Protein AF-0000000084538427 (afdb_homodimer)

Solvent-accessible surface area (backbone atoms only — not comparable to full-atom values): 21578 Å² total; per-residue (Å²): 109,66,66,53,39,52,55,37,37,52,53,43,48,63,21,41,46,60,32,49,52,53,51,49,50,44,35,60,72,68,62,59,62,54,69,67,56,51,49,53,37,52,52,20,49,52,37,24,48,53,10,42,23,37,19,50,41,14,35,61,69,24,36,29,55,48,17,23,51,51,18,44,47,43,72,74,45,88,47,63,65,55,44,38,50,50,44,23,51,53,42,19,33,35,42,60,29,26,62,51,41,55,51,49,50,52,49,48,33,69,72,52,69,54,75,60,58,64,66,57,51,51,50,36,35,16,49,17,24,7,53,35,39,29,54,49,51,50,26,57,75,70,63,52,68,64,64,57,55,51,48,52,53,50,49,48,49,55,59,46,55,78,66,28,50,68,70,36,46,21,49,13,35,29,48,12,24,24,52,29,24,79,63,33,43,37,30,49,44,17,25,28,33,16,39,21,68,67,36,86,94,45,48,61,69,63,16,49,31,48,56,30,45,28,25,47,15,17,24,51,37,36,35,51,47,31,43,69,72,96,108,67,64,53,39,52,54,38,37,52,52,44,49,62,21,43,45,61,34,50,50,53,50,49,49,45,35,61,72,68,62,59,61,56,68,68,57,50,50,52,36,50,53,21,47,51,38,23,47,53,10,42,22,36,20,48,40,14,35,62,68,23,37,28,56,47,16,23,52,49,19,42,48,44,74,75,45,86,46,65,65,56,43,37,51,50,44,22,51,52,42,19,33,34,41,59,28,26,62,50,41,57,51,49,50,52,50,49,33,67,72,52,71,53,74,61,59,65,66,58,52,50,51,35,35,16,49,16,24,9,53,34,42,28,54,47,52,50,28,57,75,72,64,53,67,64,65,56,54,52,47,52,51,50,48,51,49,55,60,46,53,78,65,27,50,67,70,35,46,21,50,11,36,28,48,14,26,25,52,28,24,78,62,32,43,38,29,50,42,17,25,29,32,17,39,21,68,68,36,85,93,45,48,61,69,64,16,49,30,47,58,30,43,28,25,47,14,16,22,52,38,36,36,51,48,31,44,69,71,97

pLDDT: mean 84.99, std 6.03, range [69.5, 95.38]

Sequence (460 aa):
MMRDVKETFQEVVQAIFPLTLVVVLLLLVFVGIGLDDLISFLIATVLTVIGMTFFLTGVKLSMLPIGEAIGADLPKHSSLAFIAVMVFLLSSFVAVAEPNVSVLISMINSALQGSIDNNLLIISISFGVGFLMVISVLRIIFGFPIKYLFAGSYSIILMLSFFVPADYLAIAFDSGSVTTGAMIVPVIIGLGVGIASVLQDRSELDGFGLIGLATIGPILSLMLLGVLSSMMRDVKETFQEVVQAIFPLTLVVVLLLLVFVGIGLDDLISFLIATVLTVIGMTFFLTGVKLSMLPIGEAIGADLPKHSSLAFIAVMVFLLSSFVAVAEPNVSVLISMINSALQGSIDNNLLIISISFGVGFLMVISVLRIIFGFPIKYLFAGSYSIILMLSFFVPADYLAIAFDSGSVTTGAMIVPVIIGLGVGIASVLQDRSELDGFGLIGLATIGPILSLMLLGVLSS

Foldseek 3Di:
DVVLLVVLLVVLCVVCVVVLVVVLCCCVPPVPDDPVVNVVVVVVSVVVSNVRSVVLSVCVVPQQQVLLVCLQCLVVDDDLVSSLVVLLVVQLVLLLVQVLLVVLLVVCCVVVVNPDPSVLLSNLLSNLLSNLLSVLLVCLVVVPDVVVVVVVLVVVLVVLVVQFDPVLQVSLLSSLVSSCDSRNVSNQLSNLQNNQVNDPPHDSCSSPCSSVRSSSRSSVSSSVVRNVVD/DVVLLVVLLVVLCVVCVVVLVVVLCCCVPPVPDDPVVNVVVVVVSVVVSNVRSVVLSVCVVPQQQVLLVCLQCLVVDDDLVSSLVVLLVVQLVLLLVQVLLVVLLVVCCVVVVNPDPSVLLSNLLSNLLSVLLSVLLVCLVVVPDVVVVVVVLVVVLVVLVVQFDPVLQVSLLSSLVSSCDSRNVSNQLSNLQNNQVNDPPHDSCSSPCSSVRSSSRSSVSSSVVRNVVD

Secondary structure (DSSP, 8-state):
-HHHHHHHHHHHHHHHHHHHHHHHHHIIIII---HHHHHHHHHHHHHHHHHHHHHHHHHHHHHHHHHHHHHHHGGGSS-HHHHHHHHHHHHHHHHHH-HHHHHHHHHHHHHHTT-S-HHHHHHHHHHHHHHHHHHHHHHHHHT--HHHHHHHHHHHHHHHHTTS-HHHHHHHHHHHHHTSSTTHHHHHHHHHHHHHHH-TT--GGGGTTHHHHHHHHHHHHHHHHHHHH-/-HHHHHHHHHHHHHHHHHHHHHHHHHIIIII---HHHHHHHHHHHHHHHHHHHHHHHHHHHHHHHHHHHHHHHGGGSS-HHHHHHHHHHHHHHHHHH-HHHHHHHHHHHHHHTT-S-HHHHHHHHHHHHHHHHHHHHHHHHHT--HHHHHHHHHHHHHHHHTTS-HHHHHHHHHHHHHTSSTTHHHHHHHHHHHHHHH-TT--GGGGTTHHHHHHHHHHHHHHHHHHHH-

Structure (mmCIF, N/CA/C/O backbone):
data_AF-0000000084538427-model_v1
#
loop_
_entity.id
_entity.type
_entity.pdbx_description
1 polymer 'Membrane spanning protein'
#
loop_
_atom_site.group_PDB
_atom_site.id
_atom_site.type_symbol
_atom_site.label_atom_id
_atom_site.label_alt_id
_atom_site.label_comp_id
_atom_site.label_asym_id
_atom_site.label_entity_id
_atom_site.label_seq_id
_atom_site.pdbx_PDB_ins_code
_atom_site.Cartn_x
_atom_site.Cartn_y
_atom_site.Cartn_z
_atom_site.occupancy
_atom_site.B_iso_or_equiv
_atom_site.auth_seq_id
_atom_site.auth_comp_id
_atom_site.auth_asym_id
_atom_site.auth_atom_id
_atom_site.pdbx_PDB_model_num
ATOM 1 N N . MET A 1 1 ? 23.594 -8.844 -12.617 1 70.81 1 MET A N 1
ATOM 2 C CA . MET A 1 1 ? 23.453 -8.016 -11.422 1 70.81 1 MET A CA 1
ATOM 3 C C . MET A 1 1 ? 23.609 -6.539 -11.766 1 70.81 1 MET A C 1
ATOM 5 O O . MET A 1 1 ? 22.703 -5.738 -11.539 1 70.81 1 MET A O 1
ATOM 9 N N . MET A 1 2 ? 24.641 -6.238 -12.539 1 73.44 2 MET A N 1
ATOM 10 C CA . MET A 1 2 ? 24.906 -4.836 -12.859 1 73.44 2 MET A CA 1
ATOM 11 C C . MET A 1 2 ? 23.859 -4.301 -13.836 1 73.44 2 MET A C 1
ATOM 13 O O . MET A 1 2 ? 23.438 -3.148 -13.734 1 73.44 2 MET A O 1
ATOM 17 N N . ARG A 1 3 ? 23.484 -5.066 -14.711 1 76.75 3 ARG A N 1
ATOM 18 C CA . ARG A 1 3 ? 22.453 -4.641 -15.664 1 76.75 3 ARG A CA 1
ATOM 19 C C . ARG A 1 3 ? 21.125 -4.387 -14.969 1 76.75 3 ARG A C 1
ATOM 21 O O . ARG A 1 3 ? 20.438 -3.42 -15.281 1 76.75 3 ARG A O 1
ATOM 28 N N . ASP A 1 4 ? 20.859 -5.254 -14.008 1 81.69 4 ASP A N 1
ATOM 29 C CA . ASP A 1 4 ? 19.625 -5.109 -13.25 1 81.69 4 ASP A CA 1
ATOM 30 C C . ASP A 1 4 ? 19.625 -3.822 -12.422 1 81.69 4 ASP A C 1
ATOM 32 O O . ASP A 1 4 ? 18.609 -3.125 -12.344 1 81.69 4 ASP A O 1
ATOM 36 N N . VAL A 1 5 ? 20.781 -3.547 -11.961 1 85.31 5 VAL A N 1
ATOM 37 C CA . VAL A 1 5 ? 20.922 -2.35 -11.141 1 85.31 5 VAL A CA 1
ATOM 38 C C . VAL A 1 5 ? 20.766 -1.105 -12.008 1 85.31 5 VAL A C 1
ATOM 40 O O . VAL A 1 5 ? 20.078 -0.152 -11.625 1 85.31 5 VAL A O 1
ATOM 43 N N . LYS A 1 6 ? 21.391 -1.147 -13.211 1 88.56 6 LYS A N 1
ATOM 44 C CA . LYS A 1 6 ? 21.312 -0.003 -14.109 1 88.56 6 LYS A CA 1
ATOM 45 C C . LYS A 1 6 ? 19.891 0.229 -14.594 1 88.56 6 LYS A C 1
ATOM 47 O O . LYS A 1 6 ? 19.438 1.371 -14.672 1 88.56 6 LYS A O 1
ATOM 52 N N . GLU A 1 7 ? 19.266 -0.79 -14.953 1 84.5 7 GLU A N 1
ATOM 53 C CA . GLU A 1 7 ? 17.875 -0.695 -15.406 1 84.5 7 GLU A CA 1
ATOM 54 C C . GLU A 1 7 ? 16.969 -0.17 -14.305 1 84.5 7 GLU A C 1
ATOM 56 O O . GLU A 1 7 ? 16.109 0.68 -14.547 1 84.5 7 GLU A O 1
ATOM 61 N N . THR A 1 8 ? 17.188 -0.66 -13.094 1 82.69 8 THR A N 1
ATOM 62 C CA . THR A 1 8 ? 16.391 -0.22 -11.953 1 82.69 8 THR A CA 1
ATOM 63 C C . THR A 1 8 ? 16.688 1.238 -11.617 1 82.69 8 THR A C 1
ATOM 65 O O . THR A 1 8 ? 15.781 1.994 -11.258 1 82.69 8 THR A O 1
ATOM 68 N N . PHE A 1 9 ? 17.906 1.557 -11.789 1 88 9 PHE A N 1
ATOM 69 C CA . PHE A 1 9 ? 18.312 2.936 -11.523 1 88 9 PHE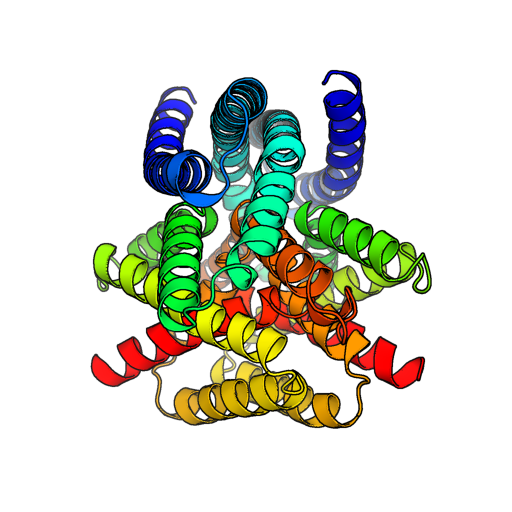 A CA 1
ATOM 70 C C . PHE A 1 9 ? 17.594 3.895 -12.469 1 88 9 PHE A C 1
ATOM 72 O O . PHE A 1 9 ? 17.062 4.922 -12.039 1 88 9 PHE A O 1
ATOM 79 N N . GLN A 1 10 ? 17.562 3.58 -13.68 1 87.12 10 GLN A N 1
ATOM 80 C CA . GLN A 1 10 ? 16.906 4.418 -14.68 1 87.12 10 GLN A CA 1
ATOM 81 C C . GLN A 1 10 ? 15.414 4.527 -14.398 1 87.12 10 GLN A C 1
ATOM 83 O O . GLN A 1 10 ? 14.828 5.605 -14.531 1 87.12 10 GLN A O 1
ATOM 88 N N . GLU A 1 11 ? 14.844 3.453 -14.047 1 77.5 11 GLU A N 1
ATOM 89 C CA . GLU A 1 11 ? 13.43 3.439 -13.711 1 77.5 11 GLU A CA 1
ATOM 90 C C . GLU A 1 11 ? 13.133 4.344 -12.516 1 77.5 11 GLU A C 1
ATOM 92 O O . GLU A 1 11 ? 12.156 5.094 -12.516 1 77.5 11 GLU A O 1
ATOM 97 N N . VAL A 1 12 ? 14 4.262 -11.539 1 81.12 12 VAL A N 1
ATOM 98 C CA . VAL A 1 12 ? 13.812 5.02 -10.312 1 81.12 12 VAL A CA 1
ATOM 99 C C . VAL A 1 12 ? 14.008 6.508 -10.578 1 81.12 12 VAL A C 1
ATOM 101 O O . VAL A 1 12 ? 13.219 7.336 -10.133 1 81.12 12 VAL A O 1
ATOM 104 N N . VAL A 1 13 ? 15 6.801 -11.336 1 86.56 13 VAL A N 1
ATOM 105 C CA . VAL A 1 13 ? 15.297 8.203 -11.641 1 86.56 13 VAL A CA 1
ATOM 106 C C . VAL A 1 13 ? 14.148 8.805 -12.445 1 86.56 13 VAL A C 1
ATOM 108 O O . VAL A 1 13 ? 13.711 9.93 -12.172 1 86.56 13 VAL A O 1
ATOM 111 N N . GLN A 1 14 ? 13.656 8.117 -13.352 1 82.88 14 GLN A N 1
ATOM 112 C CA . GLN A 1 14 ? 12.57 8.602 -14.195 1 82.88 14 GLN A CA 1
ATOM 113 C C . GLN A 1 14 ? 11.289 8.797 -13.383 1 82.88 14 GLN A C 1
ATOM 115 O O . GLN A 1 14 ? 10.508 9.711 -13.664 1 82.88 14 GLN A O 1
ATOM 120 N N . ALA A 1 15 ? 11.172 7.957 -12.445 1 74.56 15 ALA A N 1
ATOM 121 C CA . ALA A 1 15 ? 9.969 8.023 -11.625 1 74.56 15 ALA A CA 1
ATOM 122 C C . ALA A 1 15 ? 10.047 9.172 -10.625 1 74.56 15 ALA A C 1
ATOM 124 O O . ALA A 1 15 ? 9.047 9.844 -10.359 1 74.56 15 ALA A O 1
ATOM 125 N N . ILE A 1 16 ? 11.188 9.438 -10.133 1 81.94 16 ILE A N 1
ATOM 126 C CA . ILE A 1 16 ? 11.359 10.383 -9.031 1 81.94 16 ILE A CA 1
ATOM 127 C C . ILE A 1 16 ? 11.586 11.789 -9.594 1 81.94 16 ILE A C 1
ATOM 129 O O . ILE A 1 16 ? 11.258 12.781 -8.938 1 81.94 16 ILE A O 1
ATOM 133 N N . PHE A 1 17 ? 12.023 11.812 -10.805 1 87.5 17 PHE A N 1
ATOM 134 C CA . PHE A 1 17 ? 12.406 13.094 -11.391 1 87.5 17 PHE A CA 1
ATOM 135 C C . PHE A 1 17 ? 11.219 14.039 -11.453 1 87.5 17 PHE A C 1
ATOM 137 O O . PHE A 1 17 ? 11.289 15.172 -10.969 1 87.5 17 PHE A O 1
ATOM 144 N N . PRO A 1 18 ? 10.125 13.672 -12 1 84 18 PRO A N 1
ATOM 145 C CA . PRO A 1 18 ? 8.977 14.578 -12.055 1 84 18 PRO A CA 1
ATOM 146 C C . PRO A 1 18 ? 8.5 15.023 -10.672 1 84 18 PRO A C 1
ATOM 148 O O . PRO A 1 18 ? 8.109 16.188 -10.5 1 84 18 PRO A O 1
ATOM 151 N N . LEU A 1 19 ? 8.477 14.156 -9.75 1 83.38 19 LEU A N 1
ATOM 152 C CA . LEU A 1 19 ? 8.078 14.484 -8.391 1 83.38 19 LEU A CA 1
ATOM 153 C C . LEU A 1 19 ? 9.016 15.523 -7.781 1 83.38 19 LEU A C 1
ATOM 155 O O . LEU A 1 19 ? 8.562 16.469 -7.141 1 83.38 19 LEU A O 1
ATOM 159 N N . THR A 1 20 ? 10.289 15.281 -8.016 1 86.44 20 THR A N 1
ATOM 160 C CA . THR A 1 20 ? 11.281 16.203 -7.484 1 86.44 20 THR A CA 1
ATOM 161 C C . THR A 1 20 ? 11.094 17.594 -8.078 1 86.44 20 THR A C 1
ATOM 163 O O . THR A 1 20 ? 11.188 18.594 -7.367 1 86.44 20 THR A O 1
ATOM 166 N N . LEU A 1 21 ? 10.82 17.625 -9.305 1 87.69 21 LEU A N 1
ATOM 167 C CA . LEU A 1 21 ? 10.617 18.906 -9.984 1 87.69 21 LEU A CA 1
ATOM 168 C C . LEU A 1 21 ? 9.406 19.641 -9.414 1 87.69 21 LEU A C 1
ATOM 170 O O . LEU A 1 21 ? 9.477 20.844 -9.141 1 87.69 21 LEU A O 1
ATOM 174 N N . VAL A 1 22 ? 8.328 18.953 -9.25 1 82.62 22 VAL A N 1
ATOM 175 C CA . VAL A 1 22 ? 7.102 19.562 -8.734 1 82.62 22 VAL A CA 1
ATOM 176 C C . VAL A 1 22 ? 7.332 20.047 -7.309 1 82.62 22 VAL A C 1
ATOM 178 O O . VAL A 1 22 ? 6.902 21.141 -6.949 1 82.62 22 VAL A O 1
ATOM 181 N N . VAL A 1 23 ? 8.016 19.281 -6.508 1 84.38 23 VAL A N 1
ATOM 182 C CA . VAL A 1 23 ? 8.266 19.641 -5.117 1 84.38 23 VAL A CA 1
ATOM 183 C C . VAL A 1 23 ? 9.18 20.859 -5.051 1 84.38 23 VAL A C 1
ATOM 185 O O . VAL A 1 23 ? 8.93 21.781 -4.27 1 84.38 23 VAL A O 1
ATOM 188 N N . VAL A 1 24 ? 10.172 20.812 -5.898 1 86.94 24 VAL A N 1
ATOM 189 C CA . VAL A 1 24 ? 11.102 21.938 -5.91 1 86.94 24 VAL A CA 1
ATOM 190 C C . VAL A 1 24 ? 10.375 23.203 -6.34 1 86.94 24 VAL A C 1
ATOM 192 O O . VAL A 1 24 ? 10.57 24.266 -5.754 1 86.94 24 VAL A O 1
ATOM 195 N N . LEU A 1 25 ? 9.555 23.078 -7.316 1 85.69 25 LEU A N 1
ATOM 196 C CA . LEU A 1 25 ? 8.789 24.219 -7.797 1 85.69 25 LEU A CA 1
ATOM 197 C C . LEU A 1 25 ? 7.852 24.734 -6.711 1 85.69 25 LEU A C 1
ATOM 199 O O . LEU A 1 25 ? 7.742 25.953 -6.512 1 85.69 25 LEU A O 1
ATOM 203 N N . LEU A 1 26 ? 7.219 23.875 -6.062 1 81.12 26 LEU A N 1
ATOM 204 C CA . LEU A 1 26 ? 6.293 24.281 -5.008 1 81.12 26 LEU A CA 1
ATOM 205 C C . LEU A 1 26 ? 7.039 24.938 -3.852 1 81.12 26 LEU A C 1
ATOM 207 O O . LEU A 1 26 ? 6.57 25.922 -3.287 1 81.12 26 LEU A O 1
ATOM 211 N N . LEU A 1 27 ? 8.164 24.359 -3.555 1 82.5 27 LEU A N 1
ATOM 212 C CA . LEU A 1 27 ? 8.938 24.875 -2.432 1 82.5 27 LEU A CA 1
ATOM 213 C C . LEU A 1 27 ? 9.5 26.266 -2.752 1 82.5 27 LEU A C 1
ATOM 215 O O . LEU A 1 27 ? 9.5 27.156 -1.897 1 82.5 27 LEU A O 1
ATOM 219 N N . LEU A 1 28 ? 9.945 26.422 -3.959 1 83 28 LEU A N 1
ATOM 220 C CA . LEU A 1 28 ? 10.57 27.688 -4.352 1 83 28 LEU A CA 1
ATOM 221 C C . LEU A 1 28 ? 9.516 28.766 -4.594 1 83 28 LEU A C 1
ATOM 223 O O . LEU A 1 28 ? 9.695 29.922 -4.207 1 83 28 LEU A O 1
ATOM 227 N N . VAL A 1 29 ? 8.453 28.406 -5.152 1 77.81 29 VAL A N 1
ATOM 228 C CA . VAL A 1 29 ? 7.484 29.391 -5.617 1 77.81 29 VAL A CA 1
ATOM 229 C C . VAL A 1 29 ? 6.469 29.688 -4.512 1 77.81 29 VAL A C 1
ATOM 231 O O . VAL A 1 29 ? 6.07 30.828 -4.309 1 77.81 29 VAL A O 1
ATOM 234 N N . PHE A 1 30 ? 6.125 28.75 -3.74 1 75.94 30 PHE A N 1
ATOM 235 C CA . PHE A 1 30 ? 4.973 28.953 -2.871 1 75.94 30 PHE A CA 1
ATOM 236 C C . PHE A 1 30 ? 5.395 28.953 -1.406 1 75.94 30 PHE A C 1
ATOM 238 O O . PHE A 1 30 ? 4.965 29.828 -0.636 1 75.94 30 PHE A O 1
ATOM 245 N N . VAL A 1 31 ? 6.156 28 -1.013 1 75.94 31 VAL A N 1
ATOM 246 C CA . VAL A 1 31 ? 6.48 27.875 0.405 1 75.94 31 VAL A CA 1
ATOM 247 C C . VAL A 1 31 ? 7.586 28.859 0.77 1 75.94 31 VAL A C 1
ATOM 249 O O . VAL A 1 31 ? 7.613 29.391 1.885 1 75.94 31 VAL A O 1
ATOM 252 N N . GLY A 1 32 ? 8.367 29.203 -0.131 1 76.19 32 GLY A N 1
ATOM 253 C CA . GLY A 1 32 ? 9.453 30.141 0.143 1 76.19 32 GLY A CA 1
ATOM 254 C C . GLY A 1 32 ? 10.477 29.594 1.116 1 76.19 32 GLY A C 1
ATOM 255 O O . GLY A 1 32 ? 10.859 30.266 2.07 1 76.19 32 GLY A O 1
ATOM 256 N N . ILE A 1 33 ? 10.859 28.344 0.917 1 73.12 33 ILE A N 1
ATOM 257 C CA . ILE A 1 33 ? 11.844 27.766 1.831 1 73.12 33 ILE A CA 1
ATOM 258 C C . ILE A 1 33 ? 13.234 28.297 1.507 1 73.12 33 ILE A C 1
ATOM 260 O O . ILE A 1 33 ? 13.477 28.781 0.401 1 73.12 33 ILE A O 1
ATOM 264 N N . GLY A 1 34 ? 14.148 28.188 2.58 1 78 34 GLY A N 1
ATOM 265 C CA . GLY A 1 34 ? 15.523 28.641 2.42 1 78 34 GLY A CA 1
ATOM 266 C C . GLY A 1 34 ? 16.359 27.719 1.561 1 78 34 GLY A C 1
ATOM 267 O O . GLY A 1 34 ? 15.969 26.578 1.301 1 78 34 GLY A O 1
ATOM 268 N N . LEU A 1 35 ? 17.359 28.156 0.968 1 80.38 35 LEU A N 1
ATOM 269 C CA . LEU A 1 35 ? 18.281 27.391 0.128 1 80.38 35 LEU A CA 1
ATOM 270 C C . LEU A 1 35 ? 18.812 26.172 0.871 1 80.38 35 LEU A C 1
ATOM 272 O O . LEU A 1 35 ? 19.031 25.125 0.267 1 80.38 35 LEU A O 1
ATOM 276 N N . ASP A 1 36 ? 19 26.344 2.176 1 81.56 36 ASP A N 1
ATOM 277 C CA . ASP A 1 36 ? 19.516 25.234 2.969 1 81.56 36 ASP A CA 1
ATOM 278 C C . ASP A 1 36 ? 18.531 24.062 2.998 1 81.56 36 ASP A C 1
ATOM 280 O O . ASP A 1 36 ? 18.938 22.906 2.893 1 81.56 36 ASP A O 1
ATOM 284 N N . ASP A 1 37 ? 17.297 24.453 3.09 1 79.5 37 ASP A N 1
ATOM 285 C CA . ASP A 1 37 ? 16.266 23.422 3.109 1 79.5 37 ASP A CA 1
ATOM 286 C C . ASP A 1 37 ? 16.141 22.75 1.746 1 79.5 37 ASP A C 1
ATOM 288 O O . ASP A 1 37 ? 15.891 21.547 1.666 1 79.5 37 ASP A O 1
ATOM 292 N N . LEU A 1 38 ? 16.391 23.531 0.759 1 84.44 38 LEU A N 1
ATOM 293 C CA . LEU A 1 38 ? 16.312 23 -0.596 1 84.44 38 LEU A CA 1
ATOM 294 C C . LEU A 1 38 ? 17.453 22.016 -0.855 1 84.44 38 LEU A C 1
ATOM 296 O O . LEU A 1 38 ? 17.25 20.969 -1.455 1 84.44 38 LEU A O 1
ATOM 300 N N . ILE A 1 39 ? 18.594 22.391 -0.374 1 86.44 39 ILE A N 1
ATOM 301 C CA . ILE A 1 39 ? 19.766 21.531 -0.552 1 86.44 39 ILE A CA 1
ATOM 302 C C . ILE A 1 39 ? 19.578 20.219 0.221 1 86.44 39 ILE A C 1
ATOM 304 O O . ILE A 1 39 ? 19.906 19.141 -0.279 1 86.44 39 ILE A O 1
ATOM 308 N N . SER A 1 40 ? 19.109 20.422 1.42 1 81.12 40 SER A N 1
ATOM 309 C CA . SER A 1 40 ? 18.844 19.234 2.227 1 81.12 40 SER A CA 1
ATOM 310 C C . SER A 1 40 ? 17.859 18.297 1.532 1 81.12 40 SER A C 1
ATOM 312 O O . SER A 1 40 ? 18.016 17.078 1.573 1 81.12 40 SER A O 1
ATOM 314 N N . PHE A 1 41 ? 16.875 18.859 0.892 1 83.44 41 PHE A N 1
ATOM 315 C CA . PHE A 1 41 ? 15.875 18.094 0.16 1 83.44 41 PHE A CA 1
ATOM 316 C C . PHE A 1 41 ? 16.516 17.375 -1.027 1 83.44 41 PHE A C 1
ATOM 318 O O . PHE A 1 41 ? 16.203 16.203 -1.291 1 83.44 41 PHE A O 1
ATOM 325 N N . LEU A 1 42 ? 17.359 18.047 -1.698 1 87.62 42 LEU A N 1
ATOM 326 C CA . LEU A 1 42 ? 17.984 17.453 -2.877 1 87.62 42 LEU A CA 1
ATOM 327 C C . LEU A 1 42 ? 18.922 16.328 -2.486 1 87.62 42 LEU A C 1
ATOM 329 O O . LEU A 1 42 ? 19 15.305 -3.172 1 87.62 42 LEU A O 1
ATOM 333 N N . ILE A 1 43 ? 19.625 16.516 -1.399 1 87 43 ILE A N 1
ATOM 334 C CA . ILE A 1 43 ? 20.516 15.477 -0.902 1 87 43 ILE A CA 1
ATOM 335 C C . ILE A 1 43 ? 19.703 14.25 -0.502 1 87 43 ILE A C 1
ATOM 337 O O . ILE A 1 43 ? 20.062 13.117 -0.834 1 87 43 ILE A O 1
ATOM 341 N N . ALA A 1 44 ? 18.656 14.523 0.208 1 80.56 44 ALA A N 1
ATOM 342 C CA . ALA A 1 44 ? 17.781 13.438 0.641 1 80.56 44 ALA A CA 1
ATOM 343 C C . ALA A 1 44 ? 17.172 12.703 -0.557 1 80.56 44 ALA A C 1
ATOM 345 O O . ALA A 1 44 ? 17 11.484 -0.524 1 80.56 44 ALA A O 1
ATOM 346 N N . THR A 1 45 ? 16.891 13.453 -1.579 1 85.69 45 THR A N 1
ATOM 347 C CA . THR A 1 45 ? 16.328 12.867 -2.791 1 85.69 45 THR A CA 1
ATOM 348 C C . THR A 1 45 ? 17.344 11.969 -3.477 1 85.69 45 THR A C 1
ATOM 350 O O . THR A 1 45 ? 17 10.883 -3.951 1 85.69 45 THR A O 1
ATOM 353 N N . VAL A 1 46 ? 18.516 12.398 -3.506 1 89.31 46 VAL A N 1
ATOM 354 C CA . VAL A 1 46 ? 19.578 11.594 -4.102 1 89.31 46 VAL A CA 1
ATOM 355 C C . VAL A 1 46 ? 19.766 10.305 -3.307 1 89.31 46 VAL A C 1
ATOM 357 O O . VAL A 1 46 ? 19.906 9.227 -3.885 1 89.31 46 VAL A O 1
ATOM 360 N N . LEU A 1 47 ? 19.734 10.438 -2.043 1 86.75 47 LEU A N 1
ATOM 361 C CA . LEU A 1 47 ? 19.844 9.273 -1.172 1 86.75 47 LEU A CA 1
ATOM 362 C C . LEU A 1 47 ? 18.672 8.312 -1.397 1 86.75 47 LEU A C 1
ATOM 364 O O . LEU A 1 47 ? 18.859 7.094 -1.398 1 86.75 47 LEU A O 1
ATOM 368 N N . THR A 1 48 ? 17.531 8.859 -1.546 1 83.56 48 THR A N 1
ATOM 369 C CA . THR A 1 48 ? 16.344 8.062 -1.793 1 83.56 48 THR A CA 1
ATOM 370 C C . THR A 1 48 ? 16.469 7.297 -3.109 1 83.56 48 THR A C 1
ATOM 372 O O . THR A 1 48 ? 16.109 6.121 -3.188 1 83.56 48 THR A O 1
ATOM 375 N N . VAL A 1 49 ? 16.969 7.973 -4.098 1 86.75 49 VAL A N 1
ATOM 376 C CA . VAL A 1 49 ? 17.109 7.355 -5.414 1 86.75 49 VAL A CA 1
ATOM 377 C C . VAL A 1 49 ? 18.094 6.191 -5.336 1 86.75 49 VAL A C 1
ATOM 379 O O . VAL A 1 49 ? 17.828 5.102 -5.84 1 86.75 49 VAL A O 1
ATOM 382 N N . ILE A 1 50 ? 19.141 6.426 -4.695 1 89.75 50 ILE A N 1
ATOM 383 C CA . ILE A 1 50 ? 20.172 5.398 -4.562 1 89.75 50 ILE A CA 1
ATOM 384 C C . ILE A 1 50 ? 19.641 4.242 -3.717 1 89.75 50 ILE A C 1
ATOM 386 O O . ILE A 1 50 ? 19.781 3.076 -4.086 1 89.75 50 ILE A O 1
ATOM 390 N N . GLY A 1 51 ? 19.125 4.586 -2.635 1 86.44 51 GLY A N 1
ATOM 391 C CA . GLY A 1 51 ? 18.547 3.578 -1.765 1 86.44 51 GLY A CA 1
ATOM 392 C C . GLY A 1 51 ? 17.469 2.756 -2.443 1 86.44 51 GLY A C 1
ATOM 393 O O . GLY A 1 51 ? 17.453 1.528 -2.33 1 86.44 51 GLY A O 1
ATOM 394 N N . MET A 1 52 ? 16.609 3.359 -3.152 1 83.56 52 MET A N 1
ATOM 395 C CA . MET A 1 52 ? 15.516 2.689 -3.846 1 83.56 52 MET A CA 1
ATOM 396 C C . MET A 1 52 ? 16.047 1.753 -4.926 1 83.56 52 MET A C 1
ATOM 398 O O . MET A 1 52 ? 15.484 0.68 -5.152 1 83.56 52 MET A O 1
ATOM 402 N N . THR A 1 53 ? 17.062 2.227 -5.574 1 86.12 53 THR A N 1
ATOM 403 C CA . THR A 1 53 ? 17.656 1.397 -6.617 1 86.12 53 THR A CA 1
ATOM 404 C C . THR A 1 53 ? 18.156 0.082 -6.039 1 86.12 53 THR A C 1
ATOM 406 O O . THR A 1 53 ? 17.875 -0.992 -6.57 1 86.12 53 THR A O 1
ATOM 409 N N . PHE A 1 54 ? 18.844 0.211 -4.969 1 86.44 54 PHE A N 1
ATOM 410 C CA . PHE A 1 54 ? 19.375 -0.991 -4.336 1 86.44 54 PHE A CA 1
ATOM 411 C C . PHE A 1 54 ? 18.25 -1.819 -3.729 1 86.44 54 PHE A C 1
ATOM 413 O O . PHE A 1 54 ? 18.25 -3.049 -3.832 1 86.44 54 PHE A O 1
ATOM 420 N N . PHE A 1 55 ? 17.375 -1.232 -3.168 1 83.06 55 PHE A N 1
ATOM 421 C CA . PHE A 1 55 ? 16.25 -1.904 -2.537 1 83.06 55 PHE A CA 1
ATOM 422 C C . PHE A 1 55 ? 15.43 -2.68 -3.568 1 83.06 55 PHE A C 1
ATOM 424 O O . PHE A 1 55 ? 15.195 -3.877 -3.404 1 83.06 55 PHE A O 1
ATOM 431 N N . LEU A 1 56 ? 15.109 -2.014 -4.613 1 78.5 56 LEU A N 1
ATOM 432 C CA . LEU A 1 56 ? 14.258 -2.627 -5.629 1 78.5 56 LEU A CA 1
ATOM 433 C C . LEU A 1 56 ? 15 -3.754 -6.344 1 78.5 56 LEU A C 1
ATOM 435 O O . LEU A 1 56 ? 14.406 -4.781 -6.676 1 78.5 56 LEU A O 1
ATOM 439 N N . THR A 1 57 ? 16.219 -3.482 -6.605 1 83.44 57 THR A N 1
ATOM 440 C CA . THR A 1 57 ? 17.016 -4.531 -7.234 1 83.44 57 THR A CA 1
ATOM 441 C C . THR A 1 57 ? 17.047 -5.781 -6.355 1 83.44 57 THR A C 1
ATOM 443 O O . THR A 1 57 ? 16.891 -6.898 -6.848 1 83.44 57 THR A O 1
ATOM 446 N N . GLY A 1 58 ? 17.281 -5.586 -5.086 1 81 58 GLY A N 1
ATOM 447 C CA . GLY A 1 58 ? 17.297 -6.699 -4.148 1 81 58 GLY A CA 1
ATOM 448 C C . GLY A 1 58 ? 15.969 -7.434 -4.09 1 81 58 GLY A C 1
ATOM 449 O O . GLY A 1 58 ? 15.93 -8.664 -4.109 1 81 58 GLY A O 1
ATOM 450 N N . VAL A 1 59 ? 14.914 -6.738 -4.082 1 76.69 59 VAL A N 1
ATOM 451 C CA . VAL A 1 59 ? 13.57 -7.305 -3.975 1 76.69 59 VAL A CA 1
ATOM 452 C C . VAL A 1 59 ? 13.242 -8.094 -5.238 1 76.69 59 VAL A C 1
ATOM 454 O O . VAL A 1 59 ? 12.703 -9.203 -5.164 1 76.69 59 VAL A O 1
ATOM 457 N N . LYS A 1 60 ? 13.508 -7.492 -6.371 1 75.56 60 LYS A N 1
ATOM 458 C CA . LYS A 1 60 ? 13.195 -8.141 -7.645 1 75.56 60 LYS A CA 1
ATOM 459 C C . LYS A 1 60 ? 13.977 -9.445 -7.797 1 75.56 60 LYS A C 1
ATOM 461 O O . LYS A 1 60 ? 13.461 -10.422 -8.336 1 75.56 60 LYS A O 1
ATOM 466 N N . LEU A 1 61 ? 15.141 -9.445 -7.254 1 78.56 61 LEU A N 1
ATOM 467 C CA . LEU A 1 61 ? 16.016 -10.594 -7.43 1 78.56 61 LEU A CA 1
ATOM 468 C C . LEU A 1 61 ? 15.727 -11.664 -6.379 1 78.56 61 LEU A C 1
ATOM 470 O O . LEU A 1 61 ? 16.062 -12.836 -6.57 1 78.56 61 LEU A O 1
ATOM 474 N N . SER A 1 62 ? 15.109 -11.297 -5.352 1 79.31 62 SER A N 1
ATOM 475 C CA . SER A 1 62 ? 14.969 -12.25 -4.258 1 79.31 62 SER A CA 1
ATOM 476 C C . SER A 1 62 ? 13.5 -12.57 -3.984 1 79.31 62 SER A C 1
ATOM 478 O O . SER A 1 62 ? 13.062 -13.703 -4.156 1 79.31 62 SER A O 1
ATOM 480 N N . MET A 1 63 ? 12.695 -11.562 -3.805 1 77.44 63 MET A N 1
ATOM 481 C CA . MET A 1 63 ? 11.367 -11.766 -3.236 1 77.44 63 MET A CA 1
ATOM 482 C C . MET A 1 63 ? 10.414 -12.352 -4.273 1 77.44 63 MET A C 1
ATOM 484 O O . MET A 1 63 ? 9.602 -13.227 -3.955 1 77.44 63 MET A O 1
ATOM 488 N N . LEU A 1 64 ? 10.539 -11.867 -5.445 1 77.5 64 LEU A N 1
ATOM 489 C CA . LEU A 1 64 ? 9.633 -12.352 -6.473 1 77.5 64 LEU A CA 1
ATOM 490 C C . LEU A 1 64 ? 9.898 -13.82 -6.785 1 77.5 64 LEU A C 1
ATOM 492 O O . LEU A 1 64 ? 9 -14.656 -6.684 1 77.5 64 LEU A O 1
ATOM 496 N N . PRO A 1 65 ? 11.102 -14.164 -7.047 1 77.81 65 PRO A N 1
ATOM 497 C CA . PRO A 1 65 ? 11.359 -15.57 -7.332 1 77.81 65 PRO A CA 1
ATOM 498 C C . PRO A 1 65 ? 11.094 -16.484 -6.133 1 77.81 65 PRO A C 1
ATOM 500 O O . PRO A 1 65 ? 10.625 -17.609 -6.301 1 77.81 65 PRO A O 1
ATOM 503 N N . ILE A 1 66 ? 11.336 -16.062 -5.02 1 81.19 66 ILE A N 1
ATOM 504 C CA . ILE A 1 66 ? 11.094 -16.844 -3.809 1 81.19 66 ILE A CA 1
ATOM 505 C C . ILE A 1 66 ? 9.602 -17.062 -3.627 1 81.19 66 ILE A C 1
ATOM 507 O O . ILE A 1 66 ? 9.164 -18.188 -3.324 1 81.19 66 ILE A O 1
ATOM 511 N N . GLY A 1 67 ? 8.859 -15.984 -3.779 1 82.44 67 GLY A N 1
ATOM 512 C CA . GLY A 1 67 ? 7.414 -16.125 -3.703 1 82.44 67 GLY A CA 1
ATOM 513 C C . GLY A 1 67 ? 6.859 -17.125 -4.703 1 82.44 67 GLY A C 1
ATOM 514 O O . GLY A 1 67 ? 6.012 -17.953 -4.359 1 82.44 67 GLY A O 1
ATOM 515 N N . GLU A 1 68 ? 7.387 -17.047 -5.812 1 84.31 68 GLU A N 1
ATOM 516 C CA . GLU A 1 68 ? 6.938 -17.953 -6.859 1 84.31 68 GLU A CA 1
ATOM 517 C C . GLU A 1 68 ? 7.332 -19.391 -6.547 1 84.31 68 GLU A C 1
ATOM 519 O O . GLU A 1 68 ? 6.539 -20.312 -6.738 1 84.31 68 GLU A O 1
ATOM 524 N N . ALA A 1 69 ? 8.547 -19.547 -6.086 1 84.19 69 ALA A N 1
ATOM 525 C CA . ALA A 1 69 ? 9.039 -20.891 -5.77 1 84.19 69 ALA A CA 1
ATOM 526 C C . ALA A 1 69 ? 8.234 -21.516 -4.633 1 84.19 69 ALA A C 1
ATOM 528 O O . ALA A 1 69 ? 7.836 -22.672 -4.723 1 84.19 69 ALA A O 1
ATOM 529 N N . ILE A 1 70 ? 8.008 -20.781 -3.686 1 86.25 70 ILE A N 1
ATOM 530 C CA . ILE A 1 70 ? 7.227 -21.266 -2.555 1 86.25 70 ILE A CA 1
ATOM 531 C C . ILE A 1 70 ? 5.793 -21.547 -2.998 1 86.25 70 ILE A C 1
ATOM 533 O O . ILE A 1 70 ? 5.219 -22.578 -2.658 1 86.25 70 ILE A O 1
ATOM 537 N N . GLY A 1 71 ? 5.246 -20.594 -3.738 1 86.38 71 GLY A N 1
ATOM 538 C CA . GLY A 1 71 ? 3.887 -20.75 -4.23 1 86.38 71 GLY A CA 1
ATOM 539 C C . GLY A 1 71 ? 3.705 -21.984 -5.098 1 86.38 71 GLY A C 1
ATOM 540 O O . GLY A 1 71 ? 2.682 -22.656 -5.012 1 86.38 71 GLY A O 1
ATOM 541 N N . ALA A 1 72 ? 4.633 -22.281 -5.867 1 87.06 72 ALA A N 1
ATOM 542 C CA . ALA A 1 72 ? 4.555 -23.422 -6.785 1 87.06 72 ALA A CA 1
ATOM 543 C C . ALA A 1 72 ? 4.719 -24.734 -6.035 1 87.06 72 ALA A C 1
ATOM 545 O O . ALA A 1 72 ? 4.203 -25.766 -6.465 1 87.06 72 ALA A O 1
ATOM 546 N N . ASP A 1 73 ? 5.324 -24.688 -4.941 1 87.5 73 ASP A N 1
ATOM 547 C CA . ASP A 1 73 ? 5.637 -25.922 -4.223 1 87.5 73 ASP A CA 1
ATOM 548 C C . ASP A 1 73 ? 4.531 -26.266 -3.227 1 87.5 73 ASP A C 1
ATOM 550 O O . ASP A 1 73 ? 4.312 -27.438 -2.926 1 87.5 73 ASP A O 1
ATOM 554 N N . LEU A 1 74 ? 3.887 -25.312 -2.74 1 85.81 74 LEU A N 1
ATOM 555 C CA . LEU A 1 74 ? 2.924 -25.5 -1.661 1 85.81 74 LEU A CA 1
ATOM 556 C C . LEU A 1 74 ? 1.791 -26.422 -2.096 1 85.81 74 LEU A C 1
ATOM 558 O O . LEU A 1 74 ? 1.437 -27.359 -1.375 1 85.81 74 LEU A O 1
ATOM 562 N N . PRO A 1 75 ? 1.235 -26.234 -3.258 1 83 75 PRO A N 1
ATOM 563 C CA . PRO A 1 75 ? 0.105 -27.078 -3.654 1 83 75 PRO A CA 1
ATOM 564 C C . PRO A 1 75 ? 0.502 -28.531 -3.867 1 83 75 PRO A C 1
ATOM 566 O O . PRO A 1 75 ? -0.365 -29.406 -3.963 1 83 75 PRO A O 1
ATOM 569 N N . LYS A 1 76 ? 1.77 -28.688 -4.016 1 82.69 76 LYS A N 1
ATOM 570 C CA . LYS A 1 76 ? 2.232 -30.062 -4.191 1 82.69 76 LYS A CA 1
ATOM 571 C C . LYS A 1 76 ? 2.031 -30.875 -2.916 1 82.69 76 LYS A C 1
ATOM 573 O O . LYS A 1 76 ? 2.031 -32.125 -2.955 1 82.69 76 LYS A O 1
ATOM 578 N N . HIS A 1 77 ? 1.848 -30.094 -1.916 1 80.5 77 HIS A N 1
ATOM 579 C CA . HIS A 1 77 ? 1.572 -30.766 -0.647 1 80.5 77 HIS A CA 1
ATOM 580 C C . HIS A 1 77 ? 0.083 -31.047 -0.49 1 80.5 77 HIS A C 1
ATOM 582 O O . HIS A 1 77 ? -0.757 -30.25 -0.912 1 80.5 77 HIS A O 1
ATOM 588 N N . SER A 1 78 ? -0.269 -32.156 0.032 1 78.12 78 SER A N 1
ATOM 589 C CA . SER A 1 78 ? -1.652 -32.594 0.037 1 78.12 78 SER A CA 1
ATOM 590 C C . SER A 1 78 ? -2.432 -32 1.206 1 78.12 78 SER A C 1
ATOM 592 O O . SER A 1 78 ? -3.662 -31.984 1.187 1 78.12 78 SER A O 1
ATOM 594 N N . SER A 1 79 ? -1.784 -31.453 2.047 1 90.06 79 SER A N 1
ATOM 595 C CA . SER A 1 79 ? -2.496 -31 3.234 1 90.06 79 SER A CA 1
ATOM 596 C C . SER A 1 79 ? -2.859 -29.531 3.129 1 90.06 79 SER A C 1
ATOM 598 O O . SER A 1 79 ? -1.976 -28.672 3.094 1 90.06 79 SER A O 1
ATOM 600 N N . LEU A 1 80 ? -4.164 -29.328 3.078 1 90.69 80 LEU A N 1
ATOM 601 C CA . LEU A 1 80 ? -4.66 -27.953 3.016 1 90.69 80 LEU A CA 1
ATOM 602 C C . LEU A 1 80 ? -4.289 -27.188 4.277 1 90.69 80 LEU A C 1
ATOM 604 O O . LEU A 1 80 ? -4.012 -25.984 4.215 1 90.69 80 LEU A O 1
ATOM 608 N N . ALA A 1 81 ? -4.277 -27.906 5.316 1 92.25 81 ALA A N 1
ATOM 609 C CA . ALA A 1 81 ? -3.9 -27.281 6.578 1 92.25 81 ALA A CA 1
ATOM 610 C C . ALA A 1 81 ? -2.453 -26.797 6.543 1 92.25 81 ALA A C 1
ATOM 612 O O . ALA A 1 81 ? -2.137 -25.719 7.07 1 92.25 81 ALA A O 1
ATOM 613 N N . PHE A 1 82 ? -1.67 -27.594 5.953 1 90.81 82 PHE A N 1
ATOM 614 C CA . PHE A 1 82 ? -0.262 -27.234 5.82 1 90.81 82 PHE A CA 1
ATOM 615 C C . PHE A 1 82 ? -0.1 -25.969 4.977 1 90.81 82 PHE A C 1
ATOM 617 O O . PHE A 1 82 ? 0.641 -25.062 5.348 1 90.81 82 PHE A O 1
ATOM 624 N N . ILE A 1 83 ? -0.827 -25.969 3.891 1 91.31 83 ILE A N 1
ATOM 625 C CA . ILE A 1 83 ? -0.769 -24.812 2.996 1 91.31 83 ILE A CA 1
ATOM 626 C C . ILE A 1 83 ? -1.247 -23.562 3.732 1 91.31 83 ILE A C 1
ATOM 628 O O . ILE A 1 83 ? -0.595 -22.516 3.684 1 91.31 83 ILE A O 1
ATOM 632 N N . ALA A 1 84 ? -2.27 -23.719 4.457 1 93.81 84 ALA A N 1
ATOM 633 C CA . ALA A 1 84 ? -2.861 -22.594 5.184 1 93.81 84 ALA A CA 1
ATOM 634 C C . ALA A 1 84 ? -1.896 -22.047 6.234 1 93.81 84 ALA A C 1
ATOM 636 O O . ALA A 1 84 ? -1.726 -20.828 6.359 1 93.81 84 ALA A O 1
ATOM 637 N N . VAL A 1 85 ? -1.244 -22.922 6.898 1 93 85 VAL A N 1
ATOM 638 C CA . VAL A 1 85 ? -0.336 -22.516 7.969 1 93 85 VAL A CA 1
ATOM 639 C C . VAL A 1 85 ? 0.887 -21.812 7.375 1 93 85 VAL A C 1
ATOM 641 O O . VAL A 1 85 ? 1.336 -20.797 7.891 1 93 85 VAL A O 1
ATOM 644 N N . MET A 1 86 ? 1.38 -22.312 6.312 1 90.31 86 MET A N 1
ATOM 645 C CA . MET A 1 86 ? 2.57 -21.75 5.688 1 90.31 86 MET A CA 1
ATOM 646 C C . MET A 1 86 ? 2.27 -20.375 5.094 1 90.31 86 MET A C 1
ATOM 648 O O . MET A 1 86 ? 3.072 -19.453 5.219 1 90.31 86 MET A O 1
ATOM 652 N N . VAL A 1 87 ? 1.159 -20.312 4.449 1 92.38 87 VAL A N 1
ATOM 653 C CA . VAL A 1 87 ? 0.757 -19.031 3.861 1 92.38 87 VAL A CA 1
ATOM 654 C C . VAL A 1 87 ? 0.53 -18 4.965 1 92.38 87 VAL A C 1
ATOM 656 O O . VAL A 1 87 ? 0.929 -16.844 4.832 1 92.38 87 VAL A O 1
ATOM 659 N N . PHE A 1 88 ? -0.072 -18.484 6.035 1 94.75 88 PHE A N 1
ATOM 660 C CA . PHE A 1 88 ? -0.323 -17.609 7.168 1 94.75 88 PHE A CA 1
ATOM 661 C C . PHE A 1 88 ? 0.986 -17.094 7.754 1 94.75 88 PHE A C 1
ATOM 663 O O . PHE A 1 88 ? 1.14 -15.891 7.984 1 94.75 88 PHE A O 1
ATOM 670 N N . LEU A 1 89 ? 1.912 -17.938 7.926 1 91.44 89 LEU A N 1
ATOM 671 C CA . LEU A 1 89 ? 3.188 -17.578 8.539 1 91.44 89 LEU A CA 1
ATOM 672 C C . LEU A 1 89 ? 3.986 -16.656 7.617 1 91.44 89 LEU A C 1
ATOM 674 O O . LEU A 1 89 ? 4.492 -15.617 8.055 1 91.44 89 LEU A O 1
ATOM 678 N N . LEU A 1 90 ? 4.059 -17 6.398 1 89.75 90 LEU A N 1
ATOM 679 C CA . LEU A 1 90 ? 4.828 -16.219 5.441 1 89.75 90 LEU A CA 1
ATOM 680 C C . LEU A 1 90 ? 4.258 -14.812 5.316 1 89.75 90 LEU A C 1
ATOM 682 O O . LEU A 1 90 ? 4.996 -13.828 5.406 1 89.75 90 LEU A O 1
ATOM 686 N N . SER A 1 91 ? 2.963 -14.75 5.164 1 91.94 91 SER A N 1
ATOM 687 C CA . SER A 1 91 ? 2.324 -13.461 4.945 1 91.94 91 SER A CA 1
ATOM 688 C C . SER A 1 91 ? 2.336 -12.617 6.215 1 91.94 91 SER A C 1
ATOM 690 O O . SER A 1 91 ? 2.494 -11.391 6.152 1 91.94 91 SER A O 1
ATOM 692 N N . SER A 1 92 ? 2.189 -13.234 7.32 1 92.44 92 SER A N 1
ATOM 693 C CA . SER A 1 92 ? 2.225 -12.5 8.578 1 92.44 92 SER A CA 1
ATOM 694 C C . SER A 1 92 ? 3.615 -11.938 8.859 1 92.44 92 SER A C 1
ATOM 696 O O . SER A 1 92 ? 3.752 -10.797 9.305 1 92.44 92 SER A O 1
ATOM 698 N N . PHE A 1 93 ? 4.586 -12.672 8.547 1 89.75 93 PHE A N 1
ATOM 699 C CA . PHE A 1 93 ? 5.953 -12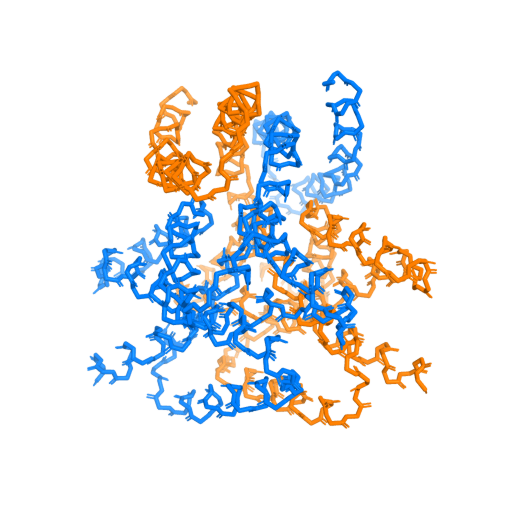.234 8.805 1 89.75 93 PHE A CA 1
ATOM 700 C C . PHE A 1 93 ? 6.375 -11.164 7.797 1 89.75 93 PHE A C 1
ATOM 702 O O . PHE A 1 93 ? 7.141 -10.258 8.133 1 89.75 93 PHE A O 1
ATOM 709 N N . VAL A 1 94 ? 5.926 -11.344 6.605 1 88.31 94 VAL A N 1
ATOM 710 C CA . VAL A 1 94 ? 6.234 -10.32 5.613 1 88.31 94 VAL A CA 1
ATOM 711 C C . VAL A 1 94 ? 5.586 -9 6.016 1 88.31 94 VAL A C 1
ATOM 713 O O . VAL A 1 94 ? 6.164 -7.93 5.812 1 88.31 94 VAL A O 1
ATOM 716 N N . ALA A 1 95 ? 4.383 -9.094 6.578 1 89.5 95 ALA A N 1
ATOM 717 C CA . ALA A 1 95 ? 3.676 -7.895 7.027 1 89.5 95 ALA A CA 1
ATOM 718 C C . ALA A 1 95 ? 4.43 -7.203 8.164 1 89.5 95 ALA A C 1
ATOM 720 O O . ALA A 1 95 ? 4.512 -5.973 8.203 1 89.5 95 ALA A O 1
ATOM 721 N N . VAL A 1 96 ? 4.941 -8 9.016 1 86.88 96 VAL A N 1
ATOM 722 C CA . VAL A 1 96 ? 5.699 -7.461 10.141 1 86.88 96 VAL A CA 1
ATOM 723 C C . VAL A 1 96 ? 6.98 -6.809 9.633 1 86.88 96 VAL A C 1
ATOM 725 O O . VAL A 1 96 ? 7.426 -5.797 10.18 1 86.88 96 VAL A O 1
ATOM 728 N N . ALA A 1 97 ? 7.504 -7.305 8.586 1 82.88 97 ALA A N 1
ATOM 729 C CA . ALA A 1 97 ? 8.773 -6.828 8.047 1 82.88 97 ALA A CA 1
ATOM 730 C C . ALA A 1 97 ? 8.57 -5.586 7.18 1 82.88 97 ALA A C 1
ATOM 732 O O . ALA A 1 97 ? 9.531 -4.895 6.84 1 82.88 97 ALA A O 1
ATOM 733 N N . GLU A 1 98 ? 7.371 -5.297 6.832 1 80.81 98 GLU A N 1
ATOM 734 C CA . GLU A 1 98 ? 7.066 -4.18 5.945 1 80.81 98 GLU A CA 1
ATOM 735 C C . GLU A 1 98 ? 7.355 -2.844 6.617 1 80.81 98 GLU A C 1
ATOM 737 O O . GLU A 1 98 ? 6.676 -2.463 7.574 1 80.81 98 GLU A O 1
ATOM 742 N N . PRO A 1 99 ? 8.273 -2.055 6.16 1 74.06 99 PRO A N 1
ATOM 743 C CA . PRO A 1 99 ? 8.664 -0.782 6.77 1 74.06 99 PRO A CA 1
ATOM 744 C C . PRO A 1 99 ? 7.52 0.225 6.824 1 74.06 99 PRO A C 1
ATOM 746 O O . PRO A 1 99 ? 7.449 1.036 7.75 1 74.06 99 PRO A O 1
ATOM 749 N N . ASN A 1 100 ? 6.711 0.221 5.848 1 79.44 100 ASN A N 1
ATOM 750 C CA . ASN A 1 100 ? 5.586 1.149 5.832 1 79.44 100 ASN A CA 1
ATOM 751 C C . ASN A 1 100 ? 4.684 0.958 7.047 1 79.44 100 ASN A C 1
ATOM 753 O O . ASN A 1 100 ? 4.105 1.922 7.555 1 79.44 100 ASN A O 1
ATOM 757 N N . VAL A 1 101 ? 4.633 -0.305 7.457 1 82.94 101 VAL A N 1
ATOM 758 C CA . VAL A 1 101 ? 3.824 -0.611 8.633 1 82.94 101 VAL A CA 1
ATOM 759 C C . VAL A 1 101 ? 4.457 0.013 9.875 1 82.94 101 VAL A C 1
ATOM 761 O O . VAL A 1 101 ? 3.764 0.623 10.688 1 82.94 101 VAL A O 1
ATOM 764 N N . SER A 1 102 ? 5.723 -0.089 9.953 1 78.88 102 SER A N 1
ATOM 765 C CA . SER A 1 102 ? 6.445 0.478 11.086 1 78.88 102 SER A CA 1
ATOM 766 C C . SER A 1 102 ? 6.332 1.998 11.109 1 78.88 102 SER A C 1
ATOM 768 O O . SER A 1 102 ? 6.176 2.596 12.18 1 78.88 102 SER A O 1
ATOM 770 N N . VAL A 1 103 ? 6.379 2.562 10.008 1 73.5 103 VAL A N 1
ATOM 771 C CA . VAL A 1 103 ? 6.277 4.016 9.906 1 73.5 103 VAL A CA 1
ATOM 772 C C . VAL A 1 103 ? 4.883 4.469 10.32 1 73.5 103 VAL A C 1
ATOM 774 O O . VAL A 1 103 ? 4.734 5.449 11.055 1 73.5 103 VAL A O 1
ATOM 777 N N . LEU A 1 104 ?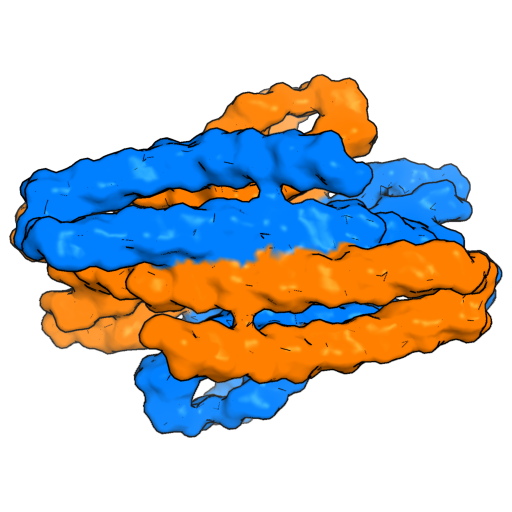 3.891 3.822 9.844 1 79.94 104 LEU A N 1
ATOM 778 C CA . LEU A 1 104 ? 2.518 4.156 10.211 1 79.94 104 LEU A CA 1
ATOM 779 C C . LEU A 1 104 ? 2.324 4.066 11.727 1 79.94 104 LEU A C 1
ATOM 781 O O . LEU A 1 104 ? 1.703 4.941 12.328 1 79.94 104 LEU A O 1
ATOM 785 N N . ILE A 1 105 ? 2.865 3.029 12.297 1 83.38 105 ILE A N 1
ATOM 786 C CA . ILE A 1 105 ? 2.713 2.816 13.727 1 83.38 105 ILE A CA 1
ATOM 787 C C . ILE A 1 105 ? 3.391 3.951 14.492 1 83.38 105 ILE A C 1
ATOM 789 O O . ILE A 1 105 ? 2.846 4.457 15.477 1 83.38 105 ILE A O 1
ATOM 793 N N . SER A 1 106 ? 4.488 4.32 14.023 1 78.06 106 SER A N 1
ATOM 794 C CA . SER A 1 106 ? 5.195 5.426 14.664 1 78.06 106 SER A CA 1
ATOM 795 C C . SER A 1 106 ? 4.402 6.723 14.562 1 78.06 106 SER A C 1
ATOM 797 O O . SER A 1 106 ? 4.387 7.523 15.5 1 78.06 106 SER A O 1
ATOM 799 N N . MET A 1 107 ? 3.773 6.871 13.484 1 75.06 107 MET A N 1
ATOM 800 C CA . MET A 1 107 ? 2.971 8.07 13.273 1 75.06 107 MET A CA 1
ATOM 801 C C . MET A 1 107 ? 1.729 8.055 14.156 1 75.06 107 MET A C 1
ATOM 803 O O . MET A 1 107 ? 1.332 9.094 14.703 1 75.06 107 MET A O 1
ATOM 807 N N . ILE A 1 108 ? 1.125 6.93 14.273 1 79.56 108 ILE A N 1
ATOM 808 C CA . ILE A 1 108 ? -0.049 6.77 15.125 1 79.56 108 ILE A CA 1
ATOM 809 C C . ILE A 1 108 ? 0.324 7.066 16.578 1 79.56 108 ILE A C 1
ATOM 811 O O . ILE A 1 108 ? -0.412 7.758 17.281 1 79.56 108 ILE A O 1
ATOM 815 N N . ASN A 1 109 ? 1.479 6.598 16.953 1 81.69 109 ASN A N 1
ATOM 816 C CA . ASN A 1 109 ? 1.941 6.809 18.312 1 81.69 109 ASN A CA 1
ATOM 817 C C . ASN A 1 109 ? 2.209 8.281 18.594 1 81.69 109 ASN A C 1
ATOM 819 O O . ASN A 1 109 ? 1.903 8.781 19.688 1 81.69 109 ASN A O 1
ATOM 823 N N . SER A 1 110 ? 2.742 8.914 17.688 1 74.69 110 SER A N 1
ATOM 824 C CA . SER A 1 110 ? 3.025 10.336 17.844 1 74.69 110 SER A CA 1
ATOM 825 C C . SER A 1 110 ? 1.74 11.156 17.859 1 74.69 110 SER A C 1
ATOM 827 O O . SER A 1 110 ? 1.634 12.133 18.609 1 74.69 110 SER A O 1
ATOM 829 N N . ALA A 1 111 ? 0.802 10.758 17.109 1 71.94 111 ALA A N 1
ATOM 830 C CA . ALA A 1 111 ? -0.439 11.516 16.969 1 71.94 111 ALA A CA 1
ATOM 831 C C . ALA A 1 111 ? -1.369 11.258 18.156 1 71.94 111 ALA A C 1
ATOM 833 O O . ALA A 1 111 ? -2.064 12.164 18.625 1 71.94 111 ALA A O 1
ATOM 834 N N . LEU A 1 112 ? -1.368 9.953 18.578 1 74.5 112 LEU A N 1
ATOM 835 C CA . LEU A 1 112 ? -2.295 9.578 19.625 1 74.5 112 LEU A CA 1
ATOM 836 C C . LEU A 1 112 ? -1.591 9.555 20.984 1 74.5 112 LEU A C 1
ATOM 838 O O . LEU A 1 112 ? -2.17 9.125 21.984 1 74.5 112 LEU A O 1
ATOM 842 N N . GLN A 1 113 ? -0.431 10.039 20.984 1 71.5 113 GLN A N 1
ATOM 843 C CA . GLN A 1 113 ? 0.332 10.133 22.234 1 71.5 113 GLN A CA 1
ATOM 844 C C . GLN A 1 113 ? 0.373 8.789 22.953 1 71.5 113 GLN A C 1
ATOM 846 O O . GLN A 1 113 ? 0.164 8.727 24.172 1 71.5 113 GLN A O 1
ATOM 851 N N . GLY A 1 114 ? 0.395 7.75 22.219 1 69.5 114 GLY A N 1
ATOM 852 C CA . GLY A 1 114 ? 0.618 6.422 22.766 1 69.5 114 GLY A CA 1
ATOM 853 C C . GLY A 1 114 ? -0.644 5.785 23.312 1 69.5 114 GLY A C 1
ATOM 854 O O . GLY A 1 114 ? -0.58 4.949 24.219 1 69.5 114 GLY A O 1
ATOM 855 N N . SER A 1 115 ? -1.708 6.137 22.844 1 73.06 115 SER A N 1
ATOM 856 C CA . SER A 1 115 ? -2.971 5.598 23.344 1 73.06 115 SER A CA 1
ATOM 857 C C . SER A 1 115 ? -3.156 4.145 22.922 1 73.06 115 SER A C 1
ATOM 859 O O . SER A 1 115 ? -3.846 3.379 23.594 1 73.06 115 SER A O 1
ATOM 861 N N . ILE A 1 116 ? -2.564 3.807 21.859 1 78.44 116 ILE A N 1
ATOM 862 C CA . ILE A 1 116 ? -2.662 2.436 21.375 1 78.44 116 ILE A CA 1
ATOM 863 C C . ILE A 1 116 ? -1.293 1.764 21.453 1 78.44 116 ILE A C 1
ATOM 865 O O . ILE A 1 116 ? -0.289 2.342 21.031 1 78.44 116 ILE A O 1
ATOM 869 N N . ASP A 1 117 ? -1.262 0.542 21.953 1 86.81 117 ASP A N 1
ATOM 870 C CA . ASP A 1 117 ? -0.021 -0.219 22.078 1 86.81 117 ASP A CA 1
ATOM 871 C C . ASP A 1 117 ? 0.517 -0.599 20.688 1 86.81 117 ASP A C 1
ATOM 873 O O . ASP A 1 117 ? -0.225 -1.107 19.844 1 86.81 117 ASP A O 1
ATOM 877 N N . ASN A 1 118 ? 1.792 -0.335 20.5 1 86.94 118 ASN A N 1
ATOM 878 C CA . ASN A 1 118 ? 2.451 -0.629 19.234 1 86.94 118 ASN A CA 1
ATOM 879 C C . ASN A 1 118 ? 2.395 -2.119 18.906 1 86.94 118 ASN A C 1
ATOM 881 O O . ASN A 1 118 ? 2.145 -2.496 17.766 1 86.94 118 ASN A O 1
ATOM 885 N N . ASN A 1 119 ? 2.621 -2.895 19.891 1 87.81 119 ASN A N 1
ATOM 886 C CA . ASN A 1 119 ? 2.621 -4.34 19.688 1 87.81 119 ASN A CA 1
ATOM 887 C C . ASN A 1 119 ? 1.24 -4.844 19.281 1 87.81 119 ASN A C 1
ATOM 889 O O . ASN A 1 119 ? 1.127 -5.75 18.453 1 87.81 119 ASN A O 1
ATOM 893 N N . LEU A 1 120 ? 0.274 -4.246 19.875 1 88.88 120 LEU A N 1
ATOM 894 C CA . LEU A 1 120 ? -1.091 -4.633 19.531 1 88.88 120 LEU A CA 1
ATOM 895 C C . LEU A 1 120 ? -1.41 -4.289 18.078 1 88.88 120 LEU A C 1
ATOM 897 O O . LEU A 1 120 ? -2.076 -5.062 17.391 1 88.88 120 LEU A O 1
ATOM 901 N N . LEU A 1 121 ? -0.95 -3.141 17.688 1 89.38 121 LEU A N 1
ATOM 902 C CA . LEU A 1 121 ? -1.182 -2.715 16.312 1 89.38 121 LEU A CA 1
ATOM 903 C C . LEU A 1 121 ? -0.475 -3.643 15.328 1 89.38 121 LEU A C 1
ATOM 905 O O . LEU A 1 121 ? -1.082 -4.109 14.367 1 89.38 121 LEU A O 1
ATOM 909 N N . ILE A 1 122 ? 0.76 -3.994 15.594 1 89.75 122 ILE A N 1
ATOM 910 C CA . ILE A 1 122 ? 1.561 -4.828 14.703 1 89.75 122 ILE A CA 1
ATOM 911 C C . ILE A 1 122 ? 0.954 -6.227 14.617 1 89.75 122 ILE A C 1
ATOM 913 O O . ILE A 1 122 ? 0.833 -6.793 13.531 1 89.75 122 ILE A O 1
ATOM 917 N N . ILE A 1 123 ? 0.585 -6.758 15.695 1 91.88 123 ILE A N 1
ATOM 918 C CA . ILE A 1 123 ? 0.029 -8.102 15.75 1 91.88 123 ILE A CA 1
ATOM 919 C C . ILE A 1 123 ? -1.319 -8.133 15.031 1 91.88 123 ILE A C 1
ATOM 921 O O . ILE A 1 123 ? -1.618 -9.086 14.297 1 91.88 123 ILE A O 1
ATOM 925 N N . SER A 1 124 ? -2.121 -7.113 15.297 1 92.94 124 SER A N 1
ATOM 926 C CA . SER A 1 124 ? -3.428 -7.043 14.648 1 92.94 124 SER A CA 1
ATOM 927 C C . SER A 1 124 ? -3.287 -6.965 13.133 1 92.94 124 SER A C 1
ATOM 929 O O . SER A 1 124 ? -3.992 -7.664 12.398 1 92.94 124 SER A O 1
ATOM 931 N N . ILE A 1 125 ? -2.365 -6.141 12.688 1 93.19 125 ILE A N 1
ATOM 932 C CA . ILE A 1 125 ? -2.135 -5.949 11.258 1 93.19 125 ILE A CA 1
ATOM 933 C C . ILE A 1 125 ? -1.603 -7.242 10.648 1 93.19 125 ILE A C 1
ATOM 935 O O . ILE A 1 125 ? -2.113 -7.711 9.625 1 93.19 125 ILE A O 1
ATOM 939 N N . SER A 1 126 ? -0.556 -7.848 11.297 1 93.81 126 SER A N 1
ATOM 940 C CA . SER A 1 126 ? 0.074 -9.047 10.758 1 93.81 126 SER A CA 1
ATOM 941 C C . SER A 1 126 ? -0.896 -10.227 10.758 1 93.81 126 SER A C 1
ATOM 943 O O . SER A 1 126 ? -0.913 -11.023 9.812 1 93.81 126 SER A O 1
ATOM 945 N N . PHE A 1 127 ? -1.685 -10.336 11.773 1 94.81 127 PHE A N 1
ATOM 946 C CA . PHE A 1 127 ? -2.676 -11.398 11.836 1 94.81 127 PHE A CA 1
ATOM 947 C C . PHE A 1 127 ? -3.734 -11.219 10.758 1 94.81 127 PHE A C 1
ATOM 949 O O . PHE A 1 127 ? -4.172 -12.195 10.141 1 94.81 127 PHE A O 1
ATOM 956 N N . GLY A 1 128 ? -4.195 -10 10.594 1 94.94 128 GLY A N 1
ATOM 957 C CA . GLY A 1 128 ? -5.168 -9.711 9.555 1 94.94 128 GLY A CA 1
ATOM 958 C C . GLY A 1 128 ? -4.691 -10.094 8.164 1 94.94 128 GLY A C 1
ATOM 959 O O . GLY A 1 128 ? -5.414 -10.75 7.414 1 94.94 128 GLY A O 1
ATOM 960 N N . VAL A 1 129 ? -3.455 -9.703 7.84 1 94.19 129 VAL A N 1
ATOM 961 C CA . VAL A 1 129 ? -2.883 -10.016 6.535 1 94.19 129 VAL A CA 1
ATOM 962 C C . VAL A 1 129 ? -2.793 -11.523 6.359 1 94.19 129 VAL A C 1
ATOM 964 O O . VAL A 1 129 ? -3.199 -12.062 5.324 1 94.19 129 VAL A O 1
ATOM 967 N N . GLY A 1 130 ? -2.252 -12.172 7.406 1 94.88 130 GLY A N 1
ATOM 968 C CA . GLY A 1 130 ? -2.115 -13.617 7.34 1 94.88 130 GLY A CA 1
ATOM 969 C C . GLY A 1 130 ? -3.439 -14.328 7.145 1 94.88 130 GLY A C 1
ATOM 970 O O . GLY A 1 130 ? -3.549 -15.227 6.301 1 94.88 130 GLY A O 1
ATOM 971 N N . PHE A 1 131 ? -4.43 -13.938 7.832 1 95.38 131 PHE A N 1
ATOM 972 C CA . PHE A 1 131 ? -5.738 -14.578 7.781 1 95.38 131 PHE A CA 1
ATOM 973 C C . PHE A 1 131 ? -6.363 -14.422 6.398 1 95.38 131 PHE A C 1
ATOM 975 O O . PHE A 1 131 ? -6.844 -15.398 5.82 1 95.38 131 PHE A O 1
ATOM 982 N N . LEU A 1 132 ? -6.355 -13.289 5.879 1 93.94 132 LEU A N 1
ATOM 983 C CA . LEU A 1 132 ? -7.004 -13.047 4.594 1 93.94 132 LEU A CA 1
ATOM 984 C C . LEU A 1 132 ? -6.199 -13.672 3.455 1 93.94 132 LEU A C 1
ATOM 986 O O . LEU A 1 132 ? -6.766 -14.062 2.434 1 93.94 132 LEU A O 1
ATOM 990 N N . MET A 1 133 ? -4.902 -13.727 3.621 1 94.25 133 MET A N 1
ATOM 991 C CA . MET A 1 133 ? -4.086 -14.375 2.596 1 94.25 133 MET A CA 1
ATOM 992 C C . MET A 1 133 ? -4.402 -15.859 2.504 1 94.25 133 MET A C 1
ATOM 994 O O . MET A 1 133 ? -4.406 -16.438 1.412 1 94.25 133 MET A O 1
ATOM 998 N N . VAL A 1 134 ? -4.625 -16.453 3.648 1 95.25 134 VAL A N 1
ATOM 999 C CA . VAL A 1 134 ? -5.012 -17.859 3.648 1 95.25 134 VAL A CA 1
ATOM 1000 C C . VAL A 1 134 ? -6.312 -18.047 2.871 1 95.25 134 VAL A C 1
ATOM 1002 O O . VAL A 1 134 ? -6.418 -18.922 2.016 1 95.25 134 VAL A O 1
ATOM 1005 N N . ILE A 1 135 ? -7.254 -17.188 3.127 1 94.12 135 ILE A N 1
ATOM 1006 C CA . ILE A 1 135 ? -8.539 -17.25 2.436 1 94.12 135 ILE A CA 1
ATOM 1007 C C . ILE A 1 135 ? -8.328 -17.031 0.94 1 94.12 135 ILE A C 1
ATOM 1009 O O . ILE A 1 135 ? -8.945 -17.703 0.112 1 94.12 135 ILE A O 1
ATOM 1013 N N . SER A 1 136 ? -7.461 -16.125 0.644 1 92 136 SER A N 1
ATOM 1014 C CA . SER A 1 136 ? -7.199 -15.781 -0.752 1 92 136 SER A CA 1
ATOM 1015 C C . SER A 1 136 ? -6.57 -16.953 -1.495 1 92 136 SER A C 1
ATOM 1017 O O . SER A 1 136 ? -6.941 -17.25 -2.635 1 92 136 SER A O 1
ATOM 1019 N N . VAL A 1 137 ? -5.648 -17.578 -0.893 1 91.38 137 VAL A N 1
ATOM 1020 C CA . VAL A 1 137 ? -4.965 -18.703 -1.521 1 91.38 137 VAL A CA 1
ATOM 1021 C C . VAL A 1 137 ? -5.93 -19.875 -1.665 1 91.38 137 VAL A C 1
ATOM 1023 O O . VAL A 1 137 ? -5.934 -20.562 -2.691 1 91.38 137 VAL A O 1
ATOM 1026 N N . LEU A 1 138 ? -6.719 -20.125 -0.66 1 91.38 138 LEU A N 1
ATOM 1027 C CA . LEU A 1 138 ? -7.707 -21.188 -0.73 1 91.38 138 LEU A CA 1
ATOM 1028 C C . LEU A 1 138 ? -8.719 -20.938 -1.846 1 91.38 138 LEU A C 1
ATOM 1030 O O . LEU A 1 138 ? -9.18 -21.875 -2.496 1 91.38 138 LEU A O 1
ATOM 1034 N N . ARG A 1 139 ? -9.008 -19.734 -2.043 1 89.75 139 ARG A N 1
ATOM 1035 C CA . ARG A 1 139 ? -9.891 -19.359 -3.143 1 89.75 139 ARG A CA 1
ATOM 1036 C C . ARG A 1 139 ? -9.305 -19.781 -4.484 1 89.75 139 ARG A C 1
ATOM 1038 O O . ARG A 1 139 ? -10.031 -20.234 -5.371 1 89.75 139 ARG A O 1
ATOM 1045 N N . ILE A 1 140 ? -8.047 -19.562 -4.625 1 87.56 140 ILE A N 1
ATOM 1046 C CA . ILE A 1 140 ? -7.379 -19.938 -5.867 1 87.56 140 ILE A CA 1
ATOM 1047 C C . ILE A 1 140 ? -7.426 -21.453 -6.043 1 87.56 140 ILE A C 1
ATOM 1049 O O . ILE A 1 140 ? -7.758 -21.938 -7.125 1 87.56 140 ILE A O 1
ATOM 1053 N N . ILE A 1 141 ? -7.191 -22.172 -4.98 1 87.88 141 ILE A N 1
ATOM 1054 C CA . ILE A 1 141 ? -7.117 -23.625 -5.023 1 87.88 141 ILE A CA 1
ATOM 1055 C C . ILE A 1 141 ? -8.5 -24.203 -5.328 1 87.88 141 ILE A C 1
ATOM 1057 O O . ILE A 1 141 ? -8.625 -25.125 -6.137 1 87.88 141 ILE A O 1
ATOM 1061 N N . PHE A 1 142 ? -9.531 -23.625 -4.766 1 89.62 142 PHE A N 1
ATOM 1062 C CA . PHE A 1 142 ? -10.883 -24.156 -4.922 1 89.62 142 PHE A CA 1
ATOM 1063 C C . PHE A 1 142 ? -11.57 -23.547 -6.137 1 89.62 142 PHE A C 1
ATOM 1065 O O . PHE A 1 142 ? -12.625 -24.016 -6.562 1 89.62 142 PHE A O 1
ATOM 1072 N N . GLY A 1 143 ? -11.062 -22.531 -6.645 1 86.25 143 GLY A N 1
ATOM 1073 C CA . GLY A 1 143 ? -11.609 -21.906 -7.84 1 86.25 143 GLY A CA 1
ATOM 1074 C C . GLY A 1 143 ? -12.805 -21.016 -7.555 1 86.25 143 GLY A C 1
ATOM 1075 O O . GLY A 1 143 ? -13.727 -20.938 -8.367 1 86.25 143 GLY A O 1
ATOM 1076 N N . PHE A 1 144 ? -12.812 -20.422 -6.395 1 87.25 144 PHE A N 1
ATOM 1077 C CA . PHE A 1 144 ? -13.891 -19.516 -6.023 1 87.25 144 PHE A CA 1
ATOM 1078 C C . PHE A 1 144 ? -13.688 -18.141 -6.672 1 87.25 144 PHE A C 1
ATOM 1080 O O . PHE A 1 144 ? -12.57 -17.625 -6.707 1 87.25 144 PHE A O 1
ATOM 1087 N N . PRO A 1 145 ? -14.75 -17.625 -7.293 1 86.5 145 PRO A N 1
ATOM 1088 C CA . PRO A 1 145 ? -14.609 -16.312 -7.934 1 86.5 145 PRO A CA 1
ATOM 1089 C C . PRO A 1 145 ? -14.258 -15.211 -6.941 1 86.5 145 PRO A C 1
ATOM 1091 O O . PRO A 1 145 ? -14.836 -15.141 -5.855 1 86.5 145 PRO A O 1
ATOM 1094 N N . ILE A 1 146 ? -13.352 -14.328 -7.332 1 86.44 146 ILE A N 1
ATOM 1095 C CA . ILE A 1 146 ? -12.758 -13.305 -6.477 1 86.44 146 ILE A CA 1
ATOM 1096 C C . ILE A 1 146 ? -13.797 -12.227 -6.176 1 86.44 146 ILE A C 1
ATOM 1098 O O . ILE A 1 146 ? -13.75 -11.586 -5.121 1 86.44 146 ILE A O 1
ATOM 1102 N N . LYS A 1 147 ? -14.766 -11.984 -7.02 1 86.25 147 LYS A N 1
ATOM 1103 C CA . LYS A 1 147 ? -15.758 -10.938 -6.859 1 86.25 147 LYS A CA 1
ATOM 1104 C C . LYS A 1 147 ? -16.562 -11.133 -5.574 1 86.25 147 LYS A C 1
ATOM 1106 O O . LYS A 1 147 ? -16.906 -10.164 -4.898 1 86.25 147 LYS A O 1
ATOM 1111 N N . TYR A 1 148 ? -16.75 -12.312 -5.203 1 87.94 148 TYR A N 1
ATOM 1112 C CA . TYR A 1 148 ? -17.562 -12.586 -4.02 1 87.94 148 TYR A CA 1
ATOM 1113 C C . TYR A 1 148 ? -16.766 -12.344 -2.746 1 87.94 148 TYR A C 1
ATOM 1115 O O . TYR A 1 148 ? -17.328 -11.953 -1.718 1 87.94 148 TYR A O 1
ATOM 1123 N N . LEU A 1 149 ? -15.531 -12.617 -2.871 1 88.69 149 LEU A N 1
ATOM 1124 C CA . LEU A 1 149 ? -14.688 -12.344 -1.712 1 88.69 149 LEU A CA 1
ATOM 1125 C C . LEU A 1 149 ? -14.586 -10.844 -1.45 1 88.69 149 LEU A C 1
ATOM 1127 O O . LEU A 1 149 ? -14.664 -10.406 -0.302 1 88.69 149 LEU A O 1
ATOM 1131 N N . PHE A 1 150 ? -14.422 -10.078 -2.502 1 89.25 150 PHE A N 1
ATOM 1132 C CA . PHE A 1 150 ? -14.375 -8.625 -2.357 1 89.25 150 PHE A CA 1
ATOM 1133 C C . PHE A 1 150 ? -15.719 -8.086 -1.872 1 89.25 150 PHE A C 1
ATOM 1135 O O . PHE A 1 150 ? -15.766 -7.262 -0.958 1 89.25 150 PHE A O 1
ATOM 1142 N N . ALA A 1 151 ? -16.766 -8.578 -2.492 1 89.06 151 ALA A N 1
ATOM 1143 C CA . ALA A 1 151 ? -18.094 -8.109 -2.113 1 89.06 151 ALA A CA 1
ATOM 1144 C C . ALA A 1 151 ? -18.391 -8.414 -0.644 1 89.06 151 ALA A C 1
ATOM 1146 O O . ALA A 1 151 ? -18.891 -7.551 0.084 1 89.06 151 ALA A O 1
ATOM 1147 N N . GLY A 1 152 ? -18.109 -9.602 -0.262 1 91.5 152 GLY A N 1
ATOM 1148 C CA . GLY A 1 152 ? -18.328 -9.984 1.122 1 91.5 152 GLY A CA 1
ATOM 1149 C C . GLY A 1 152 ? -17.5 -9.188 2.107 1 91.5 152 GLY A C 1
ATOM 1150 O O . GLY A 1 152 ? -18.031 -8.68 3.102 1 91.5 152 GLY A O 1
ATOM 1151 N N . SER A 1 153 ? -16.234 -9.07 1.859 1 92.06 153 SER A N 1
ATOM 1152 C CA . SER A 1 153 ? -15.312 -8.406 2.781 1 92.06 153 SER A CA 1
ATOM 1153 C C . SER A 1 153 ? -15.617 -6.91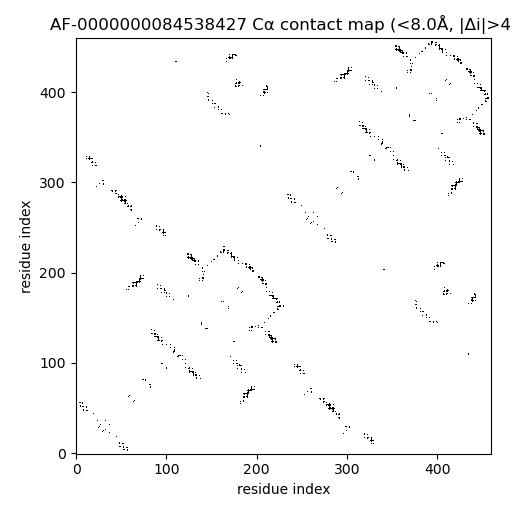4 2.877 1 92.06 153 SER A C 1
ATOM 1155 O O . SER A 1 153 ? -15.648 -6.352 3.973 1 92.06 153 SER A O 1
ATOM 1157 N N . TYR A 1 154 ? -15.914 -6.297 1.756 1 90.19 154 TYR A N 1
ATOM 1158 C CA . TYR A 1 154 ? -16.172 -4.859 1.771 1 90.19 154 TYR A CA 1
ATOM 1159 C C . TYR A 1 154 ? -17.547 -4.559 2.328 1 90.19 154 TYR A C 1
ATOM 1161 O O . TYR A 1 154 ? -17.781 -3.482 2.883 1 90.19 154 TYR A O 1
ATOM 1169 N N . SER A 1 155 ? -18.453 -5.496 2.164 1 92.25 155 SER A N 1
ATOM 1170 C CA . SER A 1 155 ? -19.734 -5.336 2.83 1 92.25 155 SER A CA 1
ATOM 1171 C C . SER A 1 155 ? -19.578 -5.324 4.348 1 92.25 155 SER A C 1
ATOM 1173 O O . SER A 1 155 ? -20.219 -4.523 5.039 1 92.25 155 SER A O 1
ATOM 1175 N N . ILE A 1 156 ? -18.719 -6.215 4.797 1 93.19 156 ILE A N 1
ATOM 1176 C CA . ILE A 1 156 ? -18.453 -6.277 6.23 1 93.19 156 ILE A CA 1
ATOM 1177 C C . ILE A 1 156 ? -17.797 -4.973 6.684 1 93.19 156 ILE A C 1
ATOM 1179 O O . ILE A 1 156 ? -18.156 -4.422 7.73 1 93.19 156 ILE A O 1
ATOM 1183 N N . ILE A 1 157 ? -16.906 -4.473 5.883 1 91.81 157 ILE A N 1
ATOM 1184 C CA . ILE A 1 157 ? -16.203 -3.232 6.199 1 91.81 157 ILE A CA 1
ATOM 1185 C C . ILE A 1 157 ? -17.203 -2.08 6.262 1 91.81 157 ILE A C 1
ATOM 1187 O O . ILE A 1 157 ? -17.156 -1.26 7.184 1 91.81 157 ILE A O 1
ATOM 1191 N N . LEU A 1 158 ? -18.094 -2.053 5.312 1 90.25 158 LEU A N 1
ATOM 1192 C CA . LEU A 1 158 ? -19.094 -0.992 5.273 1 90.25 158 LEU A CA 1
ATOM 1193 C C . LEU A 1 158 ? -20.016 -1.071 6.484 1 90.25 158 LEU A C 1
ATOM 1195 O O . LEU A 1 158 ? -20.344 -0.047 7.09 1 90.25 158 LEU A O 1
ATOM 1199 N N . MET A 1 159 ? -20.391 -2.244 6.809 1 90.81 159 MET A N 1
ATOM 1200 C CA . MET A 1 159 ? -21.25 -2.443 7.965 1 90.81 159 MET A CA 1
ATOM 1201 C C . MET A 1 159 ? -20.547 -2.041 9.25 1 90.81 159 MET A C 1
ATOM 1203 O O . MET A 1 159 ? -21.109 -1.337 10.086 1 90.81 159 MET A O 1
ATOM 1207 N N . LEU A 1 160 ? -19.328 -2.416 9.422 1 90.88 160 LEU A N 1
ATOM 1208 C CA . LEU A 1 160 ? -18.547 -2.135 10.625 1 90.88 160 LEU A CA 1
ATOM 1209 C C . LEU A 1 160 ? -18.234 -0.646 10.734 1 90.88 160 LEU A C 1
ATOM 1211 O O . LEU A 1 160 ? -18.047 -0.126 11.836 1 90.88 160 LEU A O 1
ATOM 1215 N N . SER A 1 161 ? -18.109 -0.04 9.555 1 88.06 161 SER A N 1
ATOM 1216 C CA . SER A 1 161 ? -17.719 1.366 9.516 1 88.06 161 SER A CA 1
ATOM 1217 C C . SER A 1 161 ? -18.703 2.234 10.289 1 88.06 161 SER A C 1
ATOM 1219 O O . SER A 1 161 ? -18.359 3.318 10.758 1 88.06 161 SER A O 1
ATOM 1221 N N . PHE A 1 162 ? -19.953 1.78 10.461 1 86.75 162 PHE A N 1
ATOM 1222 C CA . PHE A 1 162 ? -20.969 2.545 11.172 1 86.75 162 PHE A CA 1
ATOM 1223 C C . PHE A 1 162 ? -20.797 2.389 12.68 1 86.75 162 PHE A C 1
ATOM 1225 O O . PHE A 1 162 ? -21.344 3.184 13.453 1 86.75 162 PHE A O 1
ATOM 1232 N N . PHE A 1 163 ? -20.016 1.433 13.07 1 89.31 163 PHE A N 1
ATOM 1233 C CA . PHE A 1 163 ? -19.891 1.151 14.492 1 89.31 163 PHE A CA 1
ATOM 1234 C C . PHE A 1 163 ? -18.516 1.543 15 1 89.31 163 PHE A C 1
ATOM 1236 O O . PHE A 1 163 ? -18.281 1.615 16.203 1 89.31 163 PHE A O 1
ATOM 1243 N N . VAL A 1 164 ? -17.609 1.858 14.141 1 89.44 164 VAL A N 1
ATOM 1244 C CA . VAL A 1 164 ? -16.234 2.143 14.516 1 89.44 164 VAL A CA 1
ATOM 1245 C C . VAL A 1 164 ? -16.047 3.646 14.711 1 89.44 164 VAL A C 1
ATOM 1247 O O . VAL A 1 164 ? -16.516 4.445 13.891 1 89.44 164 VAL A O 1
ATOM 1250 N N . PRO A 1 165 ? -15.438 4.023 15.844 1 85.31 165 PRO A N 1
ATOM 1251 C CA . PRO A 1 165 ? -15.102 5.441 16 1 85.31 165 PRO A CA 1
ATOM 1252 C C . PRO A 1 165 ? -14.258 5.977 14.844 1 85.31 165 PRO A C 1
ATOM 1254 O O . PRO A 1 165 ? -13.438 5.246 14.281 1 85.31 165 PRO A O 1
ATOM 1257 N N . ALA A 1 166 ? -14.383 7.215 14.602 1 79.94 166 ALA A N 1
ATOM 1258 C CA . ALA A 1 166 ? -13.789 7.855 13.43 1 79.94 166 ALA A CA 1
ATOM 1259 C C . ALA A 1 166 ? -12.273 7.699 13.438 1 79.94 166 ALA A C 1
ATOM 1261 O O . ALA A 1 166 ? -11.664 7.453 12.391 1 79.94 166 ALA A O 1
ATOM 1262 N N . ASP A 1 167 ? -11.695 7.809 14.594 1 79.62 167 ASP A N 1
ATOM 1263 C CA . ASP A 1 167 ? -10.242 7.719 14.688 1 79.62 167 ASP A CA 1
ATOM 1264 C C . ASP A 1 167 ? -9.75 6.324 14.305 1 79.62 167 ASP A C 1
ATOM 1266 O O . ASP A 1 167 ? -8.766 6.188 13.586 1 79.62 167 ASP A O 1
ATOM 1270 N N . TYR A 1 168 ? -10.492 5.359 14.742 1 84 168 TYR A N 1
ATOM 1271 C CA . TYR A 1 168 ? -10.117 3.986 14.406 1 84 168 TYR A CA 1
ATOM 1272 C C . TYR A 1 168 ? -10.391 3.688 12.938 1 84 168 TYR A C 1
ATOM 1274 O O . TYR A 1 168 ? -9.641 2.941 12.305 1 84 168 TYR A O 1
ATOM 1282 N N . LEU A 1 169 ? -11.391 4.332 12.492 1 87.81 169 LEU A N 1
ATOM 1283 C CA . LEU A 1 169 ? -11.75 4.109 11.102 1 87.81 169 LEU A CA 1
ATOM 1284 C C . LEU A 1 169 ? -10.648 4.609 10.172 1 87.81 169 LEU A C 1
ATOM 1286 O O . LEU A 1 169 ? -10.234 3.898 9.25 1 87.81 169 LEU A O 1
ATOM 1290 N N . ALA A 1 170 ? -10.172 5.746 10.438 1 86.56 170 ALA A N 1
ATOM 1291 C CA . ALA A 1 170 ? -9.109 6.348 9.633 1 86.56 170 ALA A CA 1
ATOM 1292 C C . ALA A 1 170 ? -7.828 5.527 9.711 1 86.56 170 ALA A C 1
ATOM 1294 O O . ALA A 1 170 ? -7.219 5.215 8.688 1 86.56 170 ALA A O 1
ATOM 1295 N N . ILE A 1 171 ? -7.539 5.113 10.875 1 87.06 171 ILE A N 1
ATOM 1296 C CA . ILE A 1 171 ? -6.316 4.355 11.117 1 87.06 171 ILE A CA 1
ATOM 1297 C C . ILE A 1 171 ? -6.43 2.979 10.477 1 87.06 171 ILE A C 1
ATOM 1299 O O . ILE A 1 171 ? -5.457 2.467 9.914 1 87.06 171 ILE A O 1
ATOM 1303 N N . ALA A 1 172 ? -7.582 2.41 10.547 1 91.69 172 ALA A N 1
ATOM 1304 C CA . ALA A 1 172 ? -7.816 1.089 9.969 1 91.69 172 ALA A CA 1
ATOM 1305 C C . ALA A 1 172 ? -7.602 1.104 8.453 1 91.69 172 ALA A C 1
ATOM 1307 O O . ALA A 1 172 ? -6.875 0.267 7.918 1 91.69 172 ALA A O 1
ATOM 1308 N N . PHE A 1 173 ? -8.109 2.025 7.828 1 90.38 173 PHE A N 1
ATOM 1309 C CA . PHE A 1 173 ? -7.98 2.098 6.375 1 90.38 173 PHE A CA 1
ATOM 1310 C C . PHE A 1 173 ? -6.547 2.426 5.977 1 90.38 173 PHE A C 1
ATOM 1312 O O . PHE A 1 173 ? -6.039 1.902 4.98 1 90.38 173 PHE A O 1
ATOM 1319 N N . ASP A 1 174 ? -5.938 3.211 6.727 1 88.88 174 ASP A N 1
ATOM 1320 C CA . ASP A 1 174 ? -4.543 3.539 6.445 1 88.88 174 ASP A CA 1
ATOM 1321 C C . ASP A 1 174 ? -3.641 2.324 6.648 1 88.88 174 ASP A C 1
ATOM 1323 O O . ASP A 1 174 ? -2.68 2.127 5.902 1 88.88 174 ASP A O 1
ATOM 1327 N N . SER A 1 175 ? -3.947 1.565 7.637 1 89.19 175 SER A N 1
ATOM 1328 C CA . SER A 1 175 ? -3.156 0.37 7.914 1 89.19 175 SER A CA 1
ATOM 1329 C C . SER A 1 175 ? -3.215 -0.614 6.75 1 89.19 175 SER A C 1
ATOM 1331 O O . SER A 1 175 ? -2.203 -1.218 6.391 1 89.19 175 SER A O 1
ATOM 1333 N N . GLY A 1 176 ? -4.375 -0.824 6.238 1 89.62 176 GLY A N 1
ATOM 1334 C CA . GLY A 1 176 ? -4.516 -1.688 5.074 1 89.62 176 GLY A CA 1
ATOM 1335 C C . GLY A 1 176 ? -3.732 -1.199 3.871 1 89.62 176 GLY A C 1
ATOM 1336 O O . GLY A 1 176 ? -3.105 -1.994 3.168 1 89.62 176 GLY A O 1
ATOM 1337 N N . SER A 1 177 ? -3.732 0.039 3.723 1 85.81 177 SER A N 1
ATOM 1338 C CA . SER A 1 177 ? -3.115 0.646 2.547 1 85.81 177 SER A CA 1
ATOM 1339 C C . SER A 1 177 ? -1.595 0.63 2.65 1 85.81 177 SER A C 1
ATOM 1341 O O . SER A 1 177 ? -0.898 0.564 1.636 1 85.81 177 SER A O 1
ATOM 1343 N N . VAL A 1 178 ? -1.065 0.625 3.787 1 85.44 178 VAL A N 1
ATOM 1344 C CA . VAL A 1 178 ? 0.378 0.755 3.949 1 85.44 178 VAL A CA 1
ATOM 1345 C C . VAL A 1 178 ? 1.016 -0.63 4.031 1 85.44 178 VAL A C 1
ATOM 1347 O O . VAL A 1 178 ? 2.234 -0.77 3.898 1 85.44 178 VAL A O 1
ATOM 1350 N N . THR A 1 179 ? 0.175 -1.624 4.195 1 85.69 179 THR A N 1
ATOM 1351 C CA . THR A 1 179 ? 0.691 -2.984 4.309 1 85.69 179 THR A CA 1
ATOM 1352 C C . THR A 1 179 ? 1.076 -3.533 2.938 1 85.69 179 THR A C 1
ATOM 1354 O O . THR A 1 179 ? 1.606 -4.641 2.832 1 85.69 179 THR A O 1
ATOM 1357 N N . THR A 1 180 ? 0.895 -2.85 1.909 1 81 180 THR A N 1
ATOM 1358 C CA . THR A 1 180 ? 1.176 -3.346 0.566 1 81 180 THR A CA 1
ATOM 1359 C C . THR A 1 180 ? 2.41 -2.662 -0.015 1 81 180 THR A C 1
ATOM 1361 O O . THR A 1 180 ? 2.385 -2.184 -1.151 1 81 180 THR A O 1
ATOM 1364 N N . GLY A 1 181 ? 3.4 -2.773 0.649 1 78.75 181 GLY A N 1
ATOM 1365 C CA . GLY A 1 181 ? 4.633 -2.119 0.24 1 78.75 181 GLY A CA 1
ATOM 1366 C C . GLY A 1 181 ? 5.535 -3.008 -0.595 1 78.75 181 GLY A C 1
ATOM 1367 O O . GLY A 1 181 ? 5.078 -3.998 -1.171 1 78.75 181 GLY A O 1
ATOM 1368 N N . ALA A 1 182 ? 6.684 -2.635 -0.738 1 70.5 182 ALA A N 1
ATOM 1369 C CA . ALA A 1 182 ? 7.66 -3.217 -1.655 1 70.5 182 ALA A CA 1
ATOM 1370 C C . ALA A 1 182 ? 8.039 -4.633 -1.226 1 70.5 182 ALA A C 1
ATOM 1372 O O . ALA A 1 182 ? 8.469 -5.441 -2.049 1 70.5 182 ALA A O 1
ATOM 1373 N N . MET A 1 183 ? 7.828 -4.898 0.001 1 75 183 MET A N 1
ATOM 1374 C CA . MET A 1 183 ? 8.195 -6.23 0.474 1 75 183 MET A CA 1
ATOM 1375 C C . MET A 1 183 ? 7.043 -7.207 0.293 1 75 183 MET A C 1
ATOM 1377 O O . MET A 1 183 ? 7.25 -8.359 -0.103 1 75 183 MET A O 1
ATOM 1381 N N . ILE A 1 184 ? 5.898 -6.734 0.5 1 80.69 184 ILE A N 1
ATOM 1382 C CA . ILE A 1 184 ? 4.738 -7.613 0.524 1 80.69 184 ILE A CA 1
ATOM 1383 C C . ILE A 1 184 ? 4.258 -7.871 -0.902 1 80.69 184 ILE A C 1
ATOM 1385 O O . ILE A 1 184 ? 3.896 -9 -1.247 1 80.69 184 ILE A O 1
ATOM 1389 N N . VAL A 1 185 ? 4.328 -6.949 -1.724 1 82.81 185 VAL A N 1
ATOM 1390 C CA . VAL A 1 185 ? 3.736 -7.02 -3.055 1 82.81 185 VAL A CA 1
ATOM 1391 C C . VAL A 1 185 ? 4.402 -8.133 -3.859 1 82.81 185 VAL A C 1
ATOM 1393 O O . VAL A 1 185 ? 3.732 -9.055 -4.324 1 82.81 185 VAL A O 1
ATOM 1396 N N . PRO A 1 186 ? 5.695 -8.133 -3.965 1 79.38 186 PRO A N 1
ATOM 1397 C CA . PRO A 1 186 ? 6.305 -9.188 -4.77 1 79.38 186 PRO A CA 1
ATOM 1398 C C . PRO A 1 186 ? 6.117 -10.578 -4.16 1 79.38 186 PRO A C 1
ATOM 1400 O O . PRO A 1 186 ? 5.941 -11.555 -4.887 1 79.38 186 PRO A O 1
ATOM 1403 N N . VAL A 1 187 ? 6.129 -10.633 -2.885 1 83.38 187 VAL A N 1
ATOM 1404 C CA . VAL A 1 187 ? 5.969 -11.914 -2.213 1 83.38 187 VAL A CA 1
ATOM 1405 C C . VAL A 1 187 ? 4.562 -12.453 -2.453 1 83.38 187 VAL A C 1
ATOM 1407 O O . VAL A 1 187 ? 4.391 -13.625 -2.807 1 83.38 187 VAL A O 1
ATOM 1410 N N . ILE A 1 188 ? 3.588 -11.625 -2.348 1 87.06 188 ILE A N 1
ATOM 1411 C CA . ILE A 1 188 ? 2.191 -12.031 -2.461 1 87.06 188 ILE A CA 1
ATOM 1412 C C . ILE A 1 188 ? 1.856 -12.32 -3.922 1 87.06 188 ILE A C 1
ATOM 1414 O O . ILE A 1 188 ? 1.185 -13.312 -4.227 1 87.06 188 ILE A O 1
ATOM 1418 N N . ILE A 1 189 ? 2.309 -11.477 -4.738 1 80.69 189 ILE A N 1
ATOM 1419 C CA . ILE A 1 189 ? 2.086 -11.727 -6.16 1 80.69 189 ILE A CA 1
ATOM 1420 C C . ILE A 1 189 ? 2.795 -13.016 -6.57 1 80.69 189 ILE A C 1
ATOM 1422 O O . ILE A 1 189 ? 2.223 -13.852 -7.281 1 80.69 189 ILE A O 1
ATOM 1426 N N . GLY A 1 190 ? 4.023 -13.18 -6.168 1 83.62 190 GLY A N 1
ATOM 1427 C CA . GLY A 1 190 ? 4.758 -14.406 -6.457 1 83.62 190 GLY A CA 1
ATOM 1428 C C . GLY A 1 190 ? 4.062 -15.648 -5.945 1 83.62 190 GLY A C 1
ATOM 1429 O O . GLY A 1 190 ? 3.984 -16.656 -6.652 1 83.62 190 GLY A O 1
ATOM 1430 N N . LEU A 1 191 ? 3.611 -15.555 -4.766 1 87.56 191 LEU A N 1
ATOM 1431 C CA . LEU A 1 191 ? 2.883 -16.672 -4.168 1 87.56 191 LEU A CA 1
ATOM 1432 C C . LEU A 1 191 ? 1.649 -17.016 -4.996 1 87.56 191 LEU A C 1
ATOM 1434 O O . LEU A 1 191 ? 1.4 -18.188 -5.285 1 87.56 191 LEU A O 1
ATOM 1438 N N . GLY A 1 192 ? 0.871 -16.078 -5.344 1 86.69 192 GLY A N 1
ATOM 1439 C CA . GLY A 1 192 ? -0.331 -16.297 -6.137 1 86.69 192 GLY A CA 1
ATOM 1440 C C . GLY A 1 192 ? -0.047 -16.875 -7.508 1 86.69 192 GLY A C 1
ATOM 1441 O O . GLY A 1 192 ? -0.669 -17.859 -7.914 1 86.69 192 GLY A O 1
ATOM 1442 N N . VAL A 1 193 ? 0.831 -16.234 -8.148 1 82 193 VAL A N 1
ATOM 1443 C CA . VAL A 1 193 ? 1.2 -16.688 -9.484 1 82 193 VAL A CA 1
ATOM 1444 C C . VAL A 1 193 ? 1.804 -18.094 -9.406 1 82 193 VAL A C 1
ATOM 1446 O O . VAL A 1 193 ? 1.532 -18.938 -10.266 1 82 193 VAL A O 1
ATOM 1449 N N . GLY A 1 194 ? 2.641 -18.297 -8.453 1 85.12 194 GLY A N 1
ATOM 1450 C CA . GLY A 1 194 ? 3.223 -19.609 -8.258 1 85.12 194 GLY A CA 1
ATOM 1451 C C . GLY A 1 194 ? 2.184 -20.688 -8.016 1 85.12 194 GLY A C 1
ATOM 1452 O O . GLY A 1 194 ? 2.246 -21.766 -8.625 1 85.12 194 GLY A O 1
ATOM 1453 N N . ILE A 1 195 ? 1.266 -20.422 -7.207 1 88.12 195 ILE A N 1
ATOM 1454 C CA . ILE A 1 195 ? 0.202 -21.375 -6.902 1 88.12 195 ILE A CA 1
ATOM 1455 C C . ILE A 1 195 ? -0.639 -21.625 -8.148 1 88.12 195 ILE A C 1
ATOM 1457 O O . ILE A 1 195 ? -0.934 -22.781 -8.484 1 88.12 195 ILE A O 1
ATOM 1461 N N . ALA A 1 196 ? -0.993 -20.578 -8.82 1 85.12 196 ALA A N 1
ATOM 1462 C CA . ALA A 1 196 ? -1.835 -20.688 -10.016 1 85.12 196 ALA A CA 1
ATOM 1463 C C . ALA A 1 196 ? -1.126 -21.469 -11.117 1 85.12 196 ALA A C 1
ATOM 1465 O O . ALA A 1 196 ? -1.767 -22.172 -11.898 1 85.12 196 ALA A O 1
ATOM 1466 N N . SER A 1 197 ? 0.129 -21.328 -11.164 1 83.75 197 SER A N 1
ATOM 1467 C CA . SER A 1 197 ? 0.898 -21.906 -12.266 1 83.75 197 SER A CA 1
ATOM 1468 C C . SER A 1 197 ? 0.911 -23.422 -12.188 1 83.75 197 SER A C 1
ATOM 1470 O O . SER A 1 197 ? 1.129 -24.094 -13.195 1 83.75 197 SER A O 1
ATOM 1472 N N . VAL A 1 198 ? 0.64 -23.969 -11.086 1 85 198 VAL A N 1
ATOM 1473 C CA . VAL A 1 198 ? 0.737 -25.406 -10.953 1 85 198 VAL A CA 1
ATOM 1474 C C . VAL A 1 198 ? -0.662 -26.031 -10.938 1 85 198 VAL A C 1
ATOM 1476 O O . VAL A 1 198 ? -0.811 -27.25 -10.945 1 85 198 VAL A O 1
ATOM 1479 N N . LEU A 1 199 ? -1.539 -25.172 -10.93 1 85.25 199 LEU A N 1
ATOM 1480 C CA . LEU A 1 199 ? -2.912 -25.656 -10.953 1 85.25 199 LEU A CA 1
ATOM 1481 C C . LEU A 1 199 ? -3.432 -25.75 -12.383 1 85.25 199 LEU A C 1
ATOM 1483 O O . LEU A 1 199 ? -3.262 -24.812 -13.172 1 85.25 199 LEU A O 1
ATOM 1487 N N . GLN A 1 200 ? -3.898 -26.766 -12.797 1 77.31 200 GLN A N 1
ATOM 1488 C CA . GLN A 1 200 ? -4.273 -27.062 -14.18 1 77.31 200 GLN A CA 1
ATOM 1489 C C . GLN A 1 200 ? -5.41 -26.156 -14.648 1 77.31 200 GLN A C 1
ATOM 1491 O O . GLN A 1 200 ? -5.418 -25.703 -15.789 1 77.31 200 GLN A O 1
ATOM 1496 N N . ASP A 1 201 ? -6.32 -25.828 -13.867 1 78.31 201 ASP A N 1
ATOM 1497 C CA . ASP A 1 201 ? -7.52 -25.125 -14.305 1 78.31 201 ASP A CA 1
ATOM 1498 C C . ASP A 1 201 ? -7.438 -23.641 -13.945 1 78.31 201 ASP A C 1
ATOM 1500 O O . ASP A 1 201 ? -8.461 -22.953 -13.875 1 78.31 201 ASP A O 1
ATOM 1504 N N . ARG A 1 202 ? -6.148 -23.25 -13.875 1 77.69 202 ARG A N 1
ATOM 1505 C CA . ARG A 1 202 ? -6.027 -21.859 -13.469 1 77.69 202 ARG A CA 1
ATOM 1506 C C . ARG A 1 202 ? -5.121 -21.094 -14.422 1 77.69 202 ARG A C 1
ATOM 1508 O O . ARG A 1 202 ? -4.293 -21.672 -15.109 1 77.69 202 ARG A O 1
ATOM 1515 N N . SER A 1 203 ? -5.523 -19.797 -14.508 1 76.88 203 SER A N 1
ATOM 1516 C CA . SER A 1 203 ? -4.668 -18.875 -15.266 1 76.88 203 SER A CA 1
ATOM 1517 C C . SER A 1 203 ? -3.844 -18 -14.336 1 76.88 203 SER A C 1
ATOM 1519 O O . SER A 1 203 ? -4.137 -17.891 -13.141 1 76.88 203 SER A O 1
ATOM 1521 N N . GLU A 1 204 ? -2.824 -17.438 -14.852 1 73.75 204 GLU A N 1
ATOM 1522 C CA . GLU A 1 204 ? -1.982 -16.516 -14.102 1 73.75 204 GLU A CA 1
ATOM 1523 C C . GLU A 1 204 ? -2.799 -15.344 -13.562 1 73.75 204 GLU A C 1
ATOM 1525 O O . GLU A 1 204 ? -2.477 -14.789 -12.508 1 73.75 204 GLU A O 1
ATOM 1530 N N . LEU A 1 205 ? -3.877 -15.133 -14.195 1 74 205 LEU A N 1
ATOM 1531 C CA . LEU A 1 205 ? -4.73 -14.016 -13.812 1 74 205 LEU A CA 1
ATOM 1532 C C . LEU A 1 205 ? -5.445 -14.305 -12.5 1 74 205 LEU A C 1
ATOM 1534 O O . LEU A 1 205 ? -5.824 -13.375 -11.773 1 74 205 LEU A O 1
ATOM 1538 N N . ASP A 1 206 ? -5.473 -15.57 -12.234 1 78.06 206 ASP A N 1
ATOM 1539 C CA . ASP A 1 206 ? -6.109 -15.961 -10.977 1 78.06 206 ASP A CA 1
ATOM 1540 C C . ASP A 1 206 ? -5.246 -15.586 -9.781 1 78.06 206 ASP A C 1
ATOM 1542 O O . ASP A 1 206 ? -5.727 -15.547 -8.648 1 78.06 206 ASP A O 1
ATOM 1546 N N . GLY A 1 207 ? -4.012 -15.258 -10.109 1 77.88 207 GLY A N 1
ATOM 1547 C CA . GLY A 1 207 ? -3.088 -14.883 -9.047 1 77.88 207 GLY A CA 1
ATOM 1548 C C . GLY A 1 207 ? -3.148 -13.406 -8.703 1 77.88 207 GLY A C 1
ATOM 1549 O O . GLY A 1 207 ? -2.525 -12.961 -7.738 1 77.88 207 GLY A O 1
ATOM 1550 N N . PHE A 1 208 ? -3.996 -12.719 -9.516 1 78.12 208 PHE A N 1
ATOM 1551 C CA . PHE A 1 208 ? -4.152 -11.289 -9.25 1 78.12 208 PHE A CA 1
ATOM 1552 C C . PHE A 1 208 ? -5.297 -11.047 -8.273 1 78.12 208 PHE A C 1
ATOM 1554 O O . PHE A 1 208 ? -6.152 -11.914 -8.078 1 78.12 208 PHE A O 1
ATOM 1561 N N . GLY A 1 209 ? -5.254 -9.953 -7.59 1 85.75 209 GLY A N 1
ATOM 1562 C CA . GLY A 1 209 ? -6.293 -9.609 -6.633 1 85.75 209 GLY A CA 1
ATOM 1563 C C . GLY A 1 209 ? -5.93 -9.961 -5.203 1 85.75 209 GLY A C 1
ATOM 1564 O O . GLY A 1 209 ? -6.641 -9.586 -4.266 1 85.75 209 GLY A O 1
ATOM 1565 N N . LEU A 1 210 ? -4.766 -10.617 -5.125 1 86.31 210 LEU A N 1
ATOM 1566 C CA . LEU A 1 210 ? -4.344 -11.055 -3.801 1 86.31 210 LEU A CA 1
ATOM 1567 C C . LEU A 1 210 ? -3.889 -9.867 -2.955 1 86.31 210 LEU A C 1
ATOM 1569 O O . LEU A 1 210 ? -4.125 -9.836 -1.746 1 86.31 210 LEU A O 1
ATOM 1573 N N . ILE A 1 211 ? -3.311 -8.914 -3.582 1 87.56 211 ILE A N 1
ATOM 1574 C CA . ILE A 1 211 ? -2.834 -7.742 -2.855 1 87.56 211 ILE A CA 1
ATOM 1575 C C . ILE A 1 211 ? -4.023 -6.941 -2.334 1 87.56 211 ILE A C 1
ATOM 1577 O O . ILE A 1 211 ? -4.016 -6.484 -1.188 1 87.56 211 ILE A O 1
ATOM 1581 N N . GLY A 1 212 ? -5.012 -6.824 -3.225 1 88 212 GLY A N 1
ATOM 1582 C CA . GLY A 1 212 ? -6.23 -6.156 -2.803 1 88 212 GLY A CA 1
ATOM 1583 C C . GLY A 1 212 ? -6.902 -6.828 -1.621 1 88 212 GLY A C 1
ATOM 1584 O O . GLY A 1 212 ? -7.379 -6.156 -0.704 1 88 212 GLY A O 1
ATOM 1585 N N . LEU A 1 213 ? -6.875 -8.102 -1.685 1 89.62 213 LEU A N 1
ATOM 1586 C CA . LEU A 1 213 ? -7.492 -8.852 -0.6 1 89.62 213 LEU A CA 1
ATOM 1587 C C . LEU A 1 213 ? -6.656 -8.766 0.671 1 89.62 213 LEU A C 1
ATOM 1589 O O . LEU A 1 213 ? -7.199 -8.688 1.774 1 89.62 213 LEU A O 1
ATOM 1593 N N . ALA A 1 214 ? -5.371 -8.805 0.483 1 89.38 214 ALA A N 1
ATOM 1594 C CA . ALA A 1 214 ? -4.461 -8.719 1.624 1 89.38 214 ALA A CA 1
ATOM 1595 C C . ALA A 1 214 ? -4.672 -7.418 2.391 1 89.38 214 ALA A C 1
ATOM 1597 O O . ALA A 1 214 ? -4.504 -7.375 3.613 1 89.38 214 ALA A O 1
ATOM 1598 N N . THR A 1 215 ? -5.039 -6.383 1.691 1 90.88 215 THR A N 1
ATOM 1599 C CA . THR A 1 215 ? -5.246 -5.07 2.293 1 90.88 215 THR A CA 1
ATOM 1600 C C . THR A 1 215 ? -6.461 -5.086 3.217 1 90.88 215 THR A C 1
ATOM 1602 O O . THR A 1 215 ? -6.496 -4.367 4.219 1 90.88 215 THR A O 1
ATOM 1605 N N . ILE A 1 216 ? -7.391 -5.926 2.947 1 93.06 216 ILE A N 1
ATOM 1606 C CA . ILE A 1 216 ? -8.641 -5.996 3.699 1 93.06 216 ILE A CA 1
ATOM 1607 C C . ILE A 1 216 ? -8.367 -6.555 5.094 1 93.06 216 ILE A C 1
ATOM 1609 O O . ILE A 1 216 ? -9.039 -6.184 6.059 1 93.06 216 ILE A O 1
ATOM 1613 N N . GLY A 1 217 ? -7.391 -7.355 5.254 1 93.38 217 GLY A N 1
ATOM 1614 C CA . GLY A 1 217 ? -7.062 -7.992 6.516 1 93.38 217 GLY A CA 1
ATOM 1615 C C . GLY A 1 217 ? -6.812 -7.004 7.637 1 93.38 217 GLY A C 1
ATOM 1616 O O . GLY A 1 217 ? -7.559 -6.965 8.617 1 93.38 217 GLY A O 1
ATOM 1617 N N . PRO A 1 218 ? -5.801 -6.16 7.426 1 93.69 218 PRO A N 1
ATOM 1618 C CA . PRO A 1 218 ? -5.52 -5.16 8.461 1 93.69 218 PRO A CA 1
ATOM 1619 C C . PRO A 1 218 ? -6.695 -4.219 8.703 1 93.69 218 PRO A C 1
ATOM 1621 O O . PRO A 1 218 ? -6.922 -3.791 9.836 1 93.69 218 PRO A O 1
ATOM 1624 N N . ILE A 1 219 ? -7.406 -3.875 7.684 1 93.69 219 ILE A N 1
ATOM 1625 C CA . ILE A 1 219 ? -8.555 -2.99 7.824 1 93.69 219 ILE A CA 1
ATOM 1626 C C . ILE A 1 219 ? -9.578 -3.619 8.773 1 93.69 219 ILE A C 1
ATOM 1628 O O . ILE A 1 219 ? -9.969 -3 9.766 1 93.69 219 ILE A O 1
ATOM 1632 N N . LEU A 1 220 ? -9.898 -4.836 8.5 1 93.88 220 LEU A N 1
ATOM 1633 C CA . LEU A 1 220 ? -10.891 -5.535 9.312 1 93.88 220 LEU A CA 1
ATOM 1634 C C . LEU A 1 220 ? -10.383 -5.738 10.734 1 93.88 220 LEU A C 1
ATOM 1636 O O . LEU A 1 220 ? -11.125 -5.535 11.703 1 93.88 220 LEU A O 1
ATOM 1640 N N . SER A 1 221 ? -9.18 -6.16 10.852 1 93.88 221 SER A N 1
ATOM 1641 C CA . SER A 1 221 ? -8.594 -6.434 12.164 1 93.88 221 SER A CA 1
ATOM 1642 C C . SER A 1 221 ? -8.609 -5.191 13.047 1 93.88 221 SER A C 1
ATOM 1644 O O . SER A 1 221 ? -8.992 -5.258 14.219 1 93.88 221 SER A O 1
ATOM 1646 N N . LEU A 1 222 ? -8.258 -4.07 12.531 1 92.06 222 LEU A N 1
ATOM 1647 C CA . LEU A 1 222 ? -8.188 -2.848 13.32 1 92.06 222 LEU A CA 1
ATOM 1648 C C . LEU A 1 222 ? -9.578 -2.277 13.578 1 92.06 222 LEU A C 1
ATOM 1650 O O . LEU A 1 222 ? -9.82 -1.656 14.609 1 92.06 222 LEU A O 1
ATOM 1654 N N . MET A 1 223 ? -10.445 -2.434 12.594 1 92.62 223 MET A N 1
ATOM 1655 C CA . MET A 1 223 ? -11.82 -2.02 12.844 1 92.62 223 MET A CA 1
ATOM 1656 C C . MET A 1 223 ? -12.43 -2.816 13.992 1 92.62 223 MET A C 1
ATOM 1658 O O . MET A 1 223 ? -13.109 -2.252 14.852 1 92.62 223 MET A O 1
ATOM 1662 N N . LEU A 1 224 ? -12.172 -4.07 13.969 1 91.62 224 LEU A N 1
ATOM 1663 C CA . LEU A 1 224 ? -12.664 -4.918 15.047 1 91.62 224 LEU A CA 1
ATOM 1664 C C . LEU A 1 224 ? -12.039 -4.531 16.375 1 91.62 224 LEU A C 1
ATOM 1666 O O . LEU A 1 224 ? -12.719 -4.52 17.406 1 91.62 224 LEU A O 1
ATOM 1670 N N . LEU A 1 225 ? -10.766 -4.211 16.359 1 88.19 225 LEU A N 1
ATOM 1671 C CA . LEU A 1 225 ? -10.086 -3.73 17.547 1 88.19 225 LEU A CA 1
ATOM 1672 C C . LEU A 1 225 ? -10.727 -2.441 18.062 1 88.19 225 LEU A C 1
ATOM 1674 O O . LEU A 1 225 ? -10.867 -2.254 19.266 1 88.19 225 LEU A O 1
ATOM 1678 N N . GLY A 1 226 ? -11.07 -1.564 17.125 1 86.88 226 GLY A N 1
ATOM 1679 C CA . GLY A 1 226 ? -11.727 -0.32 17.5 1 86.88 226 GLY A CA 1
ATOM 1680 C C . GLY A 1 226 ? -13.094 -0.526 18.125 1 86.88 226 GLY A C 1
ATOM 1681 O O . GLY A 1 226 ? -13.438 0.122 19.109 1 86.88 226 GLY A O 1
ATOM 1682 N N . VAL A 1 227 ? -13.828 -1.464 17.594 1 88.12 227 VAL A N 1
ATOM 1683 C CA . VAL A 1 227 ? -15.164 -1.76 18.094 1 88.12 227 VAL A CA 1
ATOM 1684 C C . VAL A 1 227 ? -15.062 -2.395 19.484 1 88.12 227 VAL A C 1
ATOM 1686 O O . VAL A 1 227 ? -15.836 -2.066 20.391 1 88.12 227 VAL A O 1
ATOM 1689 N N . LEU A 1 228 ? -14.047 -3.219 19.641 1 85.94 228 LEU A N 1
ATOM 1690 C CA . LEU A 1 228 ? -13.891 -3.939 20.891 1 85.94 228 LEU A CA 1
ATOM 1691 C C . LEU A 1 228 ? -13.32 -3.027 21.969 1 85.94 228 LEU A C 1
ATOM 1693 O O . LEU A 1 228 ? -13.586 -3.223 23.156 1 85.94 228 LEU A O 1
ATOM 1697 N N . SER A 1 229 ? -12.578 -2.082 21.578 1 78.44 229 SER A N 1
ATOM 1698 C CA . SER A 1 229 ? -11.961 -1.168 22.547 1 78.44 229 SER A CA 1
ATOM 1699 C C . SER A 1 229 ? -12.891 -0.004 22.875 1 78.44 229 SER A C 1
ATOM 1701 O O . SER A 1 229 ? -12.625 0.756 23.812 1 78.44 229 SER A O 1
ATOM 1703 N N . SER A 1 230 ? -13.859 0.327 21.984 1 70.5 230 SER A N 1
ATOM 1704 C CA . SER A 1 230 ? -14.797 1.41 22.25 1 70.5 230 SER A CA 1
ATOM 1705 C C . SER A 1 230 ? -15.914 0.957 23.188 1 70.5 230 SER A C 1
ATOM 1707 O O . SER A 1 230 ? -16.266 -0.226 23.219 1 70.5 230 SER A O 1
ATOM 1709 N N . MET B 1 1 ? 22.453 12.789 10.648 1 70.38 1 MET B N 1
ATOM 1710 C CA . MET B 1 1 ? 22.391 11.938 9.461 1 70.38 1 MET B CA 1
ATOM 1711 C C . MET B 1 1 ? 22.828 10.516 9.797 1 70.38 1 MET B C 1
ATOM 1713 O O . MET B 1 1 ? 22.062 9.57 9.617 1 70.38 1 MET B O 1
ATOM 1717 N N . MET B 1 2 ? 23.938 10.414 10.5 1 73.06 2 MET B N 1
ATOM 1718 C CA . MET B 1 2 ? 24.453 9.086 10.797 1 73.06 2 MET B CA 1
ATOM 1719 C C . MET B 1 2 ? 23.594 8.383 11.836 1 73.06 2 MET B C 1
ATOM 1721 O O . MET B 1 2 ? 23.375 7.176 11.758 1 73.06 2 MET B O 1
ATOM 1725 N N . ARG B 1 3 ? 23.141 9.07 12.734 1 75.81 3 ARG B N 1
ATOM 1726 C CA . ARG B 1 3 ? 22.266 8.484 13.758 1 75.81 3 ARG B CA 1
ATOM 1727 C C . ARG B 1 3 ? 20.953 7.996 13.148 1 75.81 3 ARG B C 1
ATOM 1729 O O . ARG B 1 3 ? 20.453 6.926 13.5 1 75.81 3 ARG B O 1
ATOM 1736 N N . ASP B 1 4 ? 20.484 8.797 12.211 1 81.62 4 ASP B N 1
ATOM 1737 C CA . ASP B 1 4 ? 19.234 8.43 11.539 1 81.62 4 ASP B CA 1
ATOM 1738 C C . ASP B 1 4 ? 19.422 7.16 10.711 1 81.62 4 ASP B C 1
ATOM 1740 O O . ASP B 1 4 ? 18.547 6.297 10.695 1 81.62 4 ASP B O 1
ATOM 1744 N N . VAL B 1 5 ? 20.578 7.09 10.18 1 85.19 5 VAL B N 1
ATOM 1745 C CA . VAL B 1 5 ? 20.859 5.93 9.344 1 85.19 5 VAL B CA 1
ATOM 1746 C C . VAL B 1 5 ? 20.984 4.684 10.219 1 85.19 5 VAL B C 1
ATOM 1748 O O . VAL B 1 5 ? 20.453 3.625 9.875 1 85.19 5 VAL B O 1
ATOM 1751 N N . LYS B 1 6 ? 21.672 4.84 11.367 1 88.5 6 LYS B N 1
ATOM 1752 C CA . LYS B 1 6 ? 21.859 3.705 12.266 1 88.5 6 LYS B CA 1
ATOM 1753 C C . LYS B 1 6 ? 20.531 3.229 12.844 1 88.5 6 LYS B C 1
ATOM 1755 O O . LYS B 1 6 ? 20.281 2.025 12.938 1 88.5 6 LYS B O 1
ATOM 1760 N N . GLU B 1 7 ? 19.766 4.121 13.234 1 84.38 7 GLU B N 1
ATOM 1761 C CA . GLU B 1 7 ? 18.453 3.787 13.781 1 84.38 7 GLU B CA 1
ATOM 1762 C C . GLU B 1 7 ? 17.578 3.107 12.734 1 84.38 7 GLU B C 1
ATOM 1764 O O . GLU B 1 7 ? 16.891 2.121 13.023 1 84.38 7 GLU B O 1
ATOM 1769 N N . THR B 1 8 ? 17.609 3.621 11.523 1 82.62 8 THR B N 1
ATOM 1770 C CA . THR B 1 8 ? 16.828 3.045 10.438 1 82.62 8 THR B CA 1
ATOM 1771 C C . THR B 1 8 ? 17.359 1.659 10.07 1 82.62 8 THR B C 1
ATOM 1773 O O . THR B 1 8 ? 16.578 0.756 9.766 1 82.62 8 THR B O 1
ATOM 1776 N N . PHE B 1 9 ? 18.625 1.565 10.164 1 88.12 9 PHE B N 1
ATOM 1777 C CA . PHE B 1 9 ? 19.234 0.277 9.859 1 88.12 9 PHE B CA 1
ATOM 1778 C C . PHE B 1 9 ? 18.766 -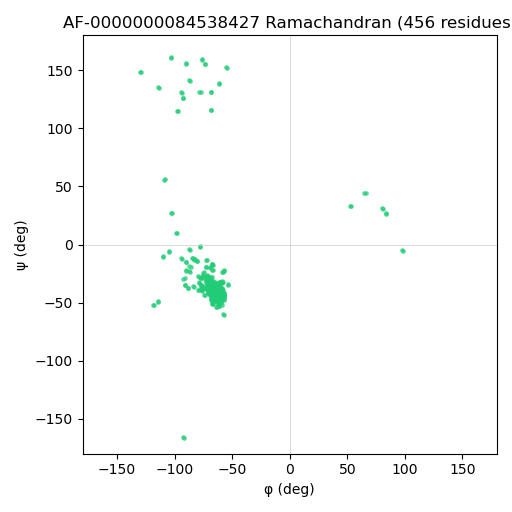0.789 10.844 1 88.12 9 PHE B C 1
ATOM 1780 O O . PHE B 1 9 ? 18.406 -1.895 10.445 1 88.12 9 PHE B O 1
ATOM 1787 N N . GLN B 1 10 ? 18.781 -0.479 12.055 1 87.12 10 GLN B N 1
ATOM 1788 C CA . GLN B 1 10 ? 18.344 -1.415 13.086 1 87.12 10 GLN B CA 1
ATOM 1789 C C . GLN B 1 10 ? 16.875 -1.785 12.898 1 87.12 10 GLN B C 1
ATOM 1791 O O . GLN B 1 10 ? 16.5 -2.949 13.055 1 87.12 10 GLN B O 1
ATOM 1796 N N . GLU B 1 11 ? 16.094 -0.838 12.602 1 77.5 11 GLU B N 1
ATOM 1797 C CA . GLU B 1 11 ? 14.672 -1.075 12.352 1 77.5 11 GLU B CA 1
ATOM 1798 C C . GLU B 1 11 ? 14.469 -2.018 11.172 1 77.5 11 GLU B C 1
ATOM 1800 O O . GLU B 1 11 ? 13.641 -2.928 11.227 1 77.5 11 GLU B O 1
ATOM 1805 N N . VAL B 1 12 ? 15.242 -1.773 10.141 1 81.12 12 VAL B N 1
ATOM 1806 C CA . VAL B 1 12 ? 15.117 -2.553 8.914 1 81.12 12 VAL B CA 1
ATOM 1807 C C . VAL B 1 12 ? 15.578 -3.986 9.164 1 81.12 12 VAL B C 1
ATOM 1809 O O . VAL B 1 12 ? 14.914 -4.941 8.758 1 81.12 12 VAL B O 1
ATOM 1812 N N . VAL B 1 13 ? 16.656 -4.102 9.852 1 86.69 13 VAL B N 1
ATOM 1813 C CA . VAL B 1 13 ? 17.203 -5.426 10.125 1 86.69 13 VAL B CA 1
ATOM 1814 C C . VAL B 1 13 ? 16.234 -6.223 10.992 1 86.69 13 VAL B C 1
ATOM 1816 O O . VAL B 1 13 ? 15.984 -7.402 10.727 1 86.69 13 VAL B O 1
ATOM 1819 N N . GLN B 1 14 ? 15.688 -5.633 11.93 1 82.88 14 GLN B N 1
ATOM 1820 C CA . GLN B 1 14 ? 14.758 -6.297 12.836 1 82.88 14 GLN B CA 1
ATOM 1821 C C . GLN B 1 14 ? 13.484 -6.715 12.109 1 82.88 14 GLN B C 1
ATOM 1823 O O . GLN B 1 14 ? 12.891 -7.746 12.43 1 82.88 14 GLN B O 1
ATOM 1828 N N . ALA B 1 15 ? 13.156 -5.906 11.195 1 74.44 15 ALA B N 1
ATOM 1829 C CA . ALA B 1 15 ? 11.938 -6.18 10.445 1 74.44 15 ALA B CA 1
ATOM 1830 C C . ALA B 1 15 ? 12.148 -7.305 9.438 1 74.44 15 ALA B C 1
ATOM 1832 O O . ALA B 1 15 ? 11.266 -8.141 9.227 1 74.44 15 ALA B O 1
ATOM 1833 N N . ILE B 1 16 ? 13.281 -7.371 8.875 1 82 16 ILE B N 1
ATOM 1834 C CA . ILE B 1 16 ? 13.539 -8.273 7.758 1 82 16 ILE B CA 1
ATOM 1835 C C . ILE B 1 16 ? 14.039 -9.617 8.289 1 82 16 ILE B C 1
ATOM 1837 O O . ILE B 1 16 ? 13.852 -10.656 7.648 1 82 16 ILE B O 1
ATOM 1841 N N . PHE B 1 17 ? 14.57 -9.578 9.469 1 87.56 17 PHE B N 1
ATOM 1842 C CA . PHE B 1 17 ? 15.203 -10.773 10.008 1 87.56 17 PHE B CA 1
ATOM 1843 C C . PHE B 1 17 ? 14.203 -11.906 10.141 1 87.56 17 PHE B C 1
ATOM 1845 O O . PHE B 1 17 ? 14.438 -13.008 9.648 1 87.56 17 PHE B O 1
ATOM 1852 N N . PRO B 1 18 ? 13.094 -11.719 10.773 1 84.06 18 PRO B N 1
ATOM 1853 C CA . PRO B 1 18 ? 12.125 -12.812 10.898 1 84.06 18 PRO B CA 1
ATOM 1854 C C . PRO B 1 18 ? 11.656 -13.336 9.547 1 84.06 18 PRO B C 1
ATOM 1856 O O . PRO B 1 18 ? 11.461 -14.547 9.383 1 84.06 18 PRO B O 1
ATOM 1859 N N . LEU B 1 19 ? 11.414 -12.492 8.641 1 83.69 19 LEU B N 1
ATOM 1860 C CA . LEU B 1 19 ? 10.984 -12.891 7.305 1 83.69 19 LEU B CA 1
ATOM 1861 C C . LEU B 1 19 ? 12.055 -13.75 6.629 1 83.69 19 LEU B C 1
ATOM 1863 O O . LEU B 1 19 ? 11.734 -14.773 6.012 1 83.69 19 LEU B O 1
ATOM 1867 N N . THR B 1 20 ? 13.266 -13.289 6.781 1 86.5 20 THR B N 1
ATOM 1868 C CA . THR B 1 20 ? 14.367 -14.031 6.18 1 86.5 20 THR B CA 1
ATOM 1869 C C . THR B 1 20 ? 14.461 -15.43 6.773 1 86.5 20 THR B C 1
ATOM 1871 O O . THR B 1 20 ? 14.68 -16.406 6.051 1 86.5 20 THR B O 1
ATOM 1874 N N . LEU B 1 21 ? 14.281 -15.508 8.016 1 87.69 21 LEU B N 1
ATOM 1875 C CA . LEU B 1 21 ? 14.344 -16.797 8.695 1 87.69 21 LEU B CA 1
ATOM 1876 C C . LEU B 1 21 ? 13.25 -17.734 8.195 1 87.69 21 LEU B C 1
ATOM 1878 O O . LEU B 1 21 ? 13.508 -18.906 7.918 1 87.69 21 LEU B O 1
ATOM 1882 N N . VAL B 1 22 ? 12.055 -17.234 8.109 1 82.81 22 VAL B N 1
ATOM 1883 C CA . VAL B 1 22 ? 10.93 -18.047 7.668 1 82.81 22 VAL B CA 1
ATOM 1884 C C . VAL B 1 22 ? 11.148 -18.5 6.227 1 82.81 22 VAL B C 1
ATOM 1886 O O . VAL B 1 22 ? 10.898 -19.656 5.887 1 82.81 22 VAL B O 1
ATOM 1889 N N . VAL B 1 23 ? 11.633 -17.625 5.391 1 84.5 23 VAL B N 1
ATOM 1890 C CA . VAL B 1 23 ? 11.852 -17.938 3.984 1 84.5 23 VAL B CA 1
ATOM 1891 C C . VAL B 1 23 ? 12.953 -19 3.854 1 84.5 23 VAL B C 1
ATOM 1893 O O . VAL B 1 23 ? 12.828 -19.953 3.084 1 84.5 23 VAL B O 1
ATOM 1896 N N . VAL B 1 24 ? 13.984 -18.766 4.641 1 86.94 24 VAL B N 1
ATOM 1897 C CA . VAL B 1 24 ? 15.094 -19.703 4.586 1 86.94 24 VAL B CA 1
ATOM 1898 C C . VAL B 1 24 ? 14.625 -21.094 5.051 1 86.94 24 VAL B C 1
ATOM 1900 O O . VAL B 1 24 ? 14.969 -22.109 4.445 1 86.94 24 VAL B O 1
ATOM 1903 N N . LEU B 1 25 ? 13.852 -21.109 6.074 1 85.69 25 LEU B N 1
ATOM 1904 C CA . LEU B 1 25 ? 13.328 -22.359 6.594 1 85.69 25 LEU B CA 1
ATOM 1905 C C . LEU B 1 25 ? 12.43 -23.047 5.566 1 85.69 25 LEU B C 1
ATOM 1907 O O . LEU B 1 25 ? 12.523 -24.25 5.363 1 85.69 25 LEU B O 1
ATOM 1911 N N . LEU B 1 26 ? 11.617 -22.312 4.973 1 81.12 26 LEU B N 1
ATOM 1912 C CA . LEU B 1 26 ? 10.711 -22.859 3.973 1 81.12 26 LEU B CA 1
ATOM 1913 C C . LEU B 1 26 ? 11.492 -23.391 2.77 1 81.12 26 LEU B C 1
ATOM 1915 O O . LEU B 1 26 ? 11.164 -24.453 2.232 1 81.12 26 LEU B O 1
ATOM 1919 N N . LEU B 1 27 ? 12.477 -22.625 2.4 1 82.69 27 LEU B N 1
ATOM 1920 C CA . LEU B 1 27 ? 13.25 -23.016 1.227 1 82.69 27 LEU B CA 1
ATOM 1921 C C . LEU B 1 27 ? 14.062 -24.266 1.503 1 82.69 27 LEU B C 1
ATOM 1923 O O . LEU B 1 27 ? 14.172 -25.141 0.644 1 82.69 27 LEU B O 1
ATOM 1927 N N . LEU B 1 28 ? 14.625 -24.359 2.676 1 83.06 28 LEU B N 1
ATOM 1928 C CA . LEU B 1 28 ? 15.477 -25.484 3.021 1 83.06 28 LEU B CA 1
ATOM 1929 C C . LEU B 1 28 ? 14.641 -26.719 3.32 1 83.06 28 LEU B C 1
ATOM 1931 O O . LEU B 1 28 ? 15 -27.828 2.916 1 83.06 28 LEU B O 1
ATOM 1935 N 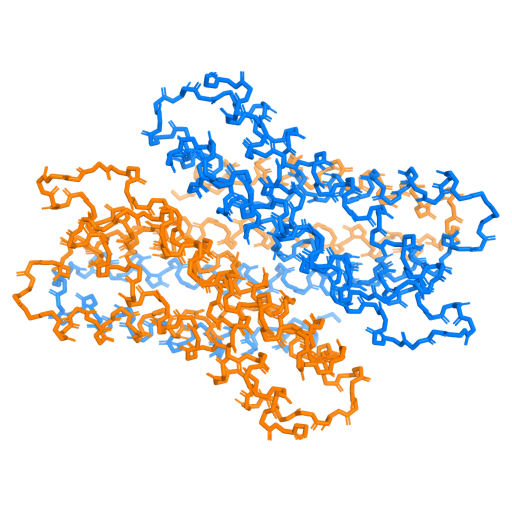N . VAL B 1 29 ? 13.578 -26.562 3.941 1 77.88 29 VAL B N 1
ATOM 1936 C CA . VAL B 1 29 ? 12.82 -27.703 4.461 1 77.88 29 VAL B CA 1
ATOM 1937 C C . VAL B 1 29 ? 11.805 -28.156 3.418 1 77.88 29 VAL B C 1
ATOM 1939 O O . VAL B 1 29 ? 11.602 -29.359 3.229 1 77.88 29 VAL B O 1
ATOM 1942 N N . PHE B 1 30 ? 11.258 -27.312 2.688 1 76 30 PHE B N 1
ATOM 1943 C CA . PHE B 1 30 ? 10.102 -27.719 1.893 1 76 30 PHE B CA 1
ATOM 1944 C C . PHE B 1 30 ? 10.422 -27.656 0.404 1 76 30 PHE B C 1
ATOM 1946 O O . PHE B 1 30 ? 10.102 -28.578 -0.342 1 76 30 PHE B O 1
ATOM 1953 N N . VAL B 1 31 ? 10.969 -26.562 -0.029 1 75.94 31 VAL B N 1
ATOM 1954 C CA . VAL B 1 31 ? 11.172 -26.406 -1.464 1 75.94 31 VAL B CA 1
ATOM 1955 C C . VAL B 1 31 ? 12.406 -27.188 -1.906 1 75.94 31 VAL B C 1
ATOM 1957 O O . VAL B 1 31 ? 12.453 -27.703 -3.021 1 75.94 31 VAL B O 1
ATOM 1960 N N . GLY B 1 32 ? 13.305 -27.359 -1.059 1 76.12 32 GLY B N 1
ATOM 1961 C CA . GLY B 1 32 ? 14.508 -28.094 -1.406 1 76.12 32 GLY B CA 1
ATOM 1962 C C . GLY B 1 32 ? 15.359 -27.391 -2.439 1 76.12 32 GLY B C 1
ATOM 1963 O O . GLY B 1 32 ? 15.797 -28 -3.42 1 76.12 32 GLY B O 1
ATOM 1964 N N . ILE B 1 33 ? 15.539 -26.094 -2.256 1 72.94 33 ILE B N 1
ATOM 1965 C CA . ILE B 1 33 ? 16.344 -25.359 -3.227 1 72.94 33 ILE B CA 1
ATOM 1966 C C . ILE B 1 33 ? 17.828 -25.656 -2.994 1 72.94 33 ILE B C 1
ATOM 1968 O O . ILE B 1 33 ? 18.219 -26.078 -1.909 1 72.94 33 ILE B O 1
ATOM 1972 N N . GLY B 1 34 ? 18.641 -25.391 -4.117 1 78.19 34 GLY B N 1
ATOM 1973 C CA . GLY B 1 34 ? 20.078 -25.594 -4.047 1 78.19 34 GLY B CA 1
ATOM 1974 C C . GLY B 1 34 ? 20.797 -24.531 -3.242 1 78.19 34 GLY B C 1
ATOM 1975 O O . GLY B 1 34 ? 20.234 -23.484 -2.949 1 78.19 34 GLY B O 1
ATOM 1976 N N . LEU B 1 35 ? 21.891 -24.797 -2.723 1 80.56 35 LEU B N 1
ATOM 1977 C CA . LEU B 1 35 ? 22.719 -23.875 -1.941 1 80.56 35 LEU B CA 1
ATOM 1978 C C . LEU B 1 35 ? 22.984 -22.594 -2.709 1 80.56 35 LEU B C 1
ATOM 1980 O O . LEU B 1 35 ? 23.047 -21.516 -2.115 1 80.56 35 LEU B O 1
ATOM 1984 N N . ASP B 1 36 ? 23.109 -22.719 -4.023 1 81.62 36 ASP B N 1
ATOM 1985 C CA . ASP B 1 36 ? 23.375 -21.547 -4.84 1 81.62 36 ASP B CA 1
ATOM 1986 C C . ASP B 1 36 ? 22.203 -20.578 -4.793 1 81.62 36 ASP B C 1
ATOM 1988 O O . ASP B 1 36 ? 22.406 -19.359 -4.707 1 81.62 36 ASP B O 1
ATOM 1992 N N . ASP B 1 37 ? 21.047 -21.172 -4.816 1 79.56 37 ASP B N 1
ATOM 1993 C CA . ASP B 1 37 ? 19.844 -20.344 -4.762 1 79.56 37 ASP B CA 1
ATOM 1994 C C . ASP B 1 37 ? 19.688 -19.688 -3.387 1 79.56 37 ASP B C 1
ATOM 1996 O O . ASP B 1 37 ? 19.25 -18.547 -3.283 1 79.56 37 ASP B O 1
ATOM 2000 N N . LEU B 1 38 ? 20.141 -20.422 -2.422 1 84.62 38 LEU B N 1
ATOM 2001 C CA . LEU B 1 38 ? 20.062 -19.891 -1.062 1 84.62 38 LEU B CA 1
ATOM 2002 C C . LEU B 1 38 ? 21.031 -18.734 -0.873 1 84.62 38 LEU B C 1
ATOM 2004 O O . LEU B 1 38 ? 20.688 -17.719 -0.251 1 84.62 38 LEU B O 1
ATOM 2008 N N . ILE B 1 39 ? 22.188 -18.875 -1.433 1 86.44 39 ILE B N 1
ATOM 2009 C CA . ILE B 1 39 ? 23.203 -17.828 -1.327 1 86.44 39 ILE B CA 1
ATOM 2010 C C . ILE B 1 39 ? 22.734 -16.594 -2.076 1 86.44 39 ILE B C 1
ATOM 2012 O O . ILE B 1 39 ? 22.891 -15.461 -1.589 1 86.44 39 ILE B O 1
ATOM 2016 N N . SER B 1 40 ? 22.219 -16.859 -3.238 1 81.25 40 SER B N 1
ATOM 2017 C CA . SER B 1 40 ? 21.703 -15.75 -4.016 1 81.25 40 SER B CA 1
ATOM 2018 C C . SER B 1 40 ? 20.609 -15 -3.252 1 81.25 40 SER B C 1
ATOM 2020 O O . SER B 1 40 ? 20.562 -13.766 -3.295 1 81.25 40 SER B O 1
ATOM 2022 N N . PHE B 1 41 ? 19.797 -15.727 -2.547 1 83.69 41 PHE B N 1
ATOM 2023 C CA . PHE B 1 41 ? 18.734 -15.133 -1.746 1 83.69 41 PHE B CA 1
ATOM 2024 C C . PHE B 1 41 ? 19.312 -14.312 -0.598 1 83.69 41 PHE B C 1
ATOM 2026 O O . PHE B 1 41 ? 18.828 -13.219 -0.308 1 83.69 41 PHE B O 1
ATOM 2033 N N . LEU B 1 42 ? 20.297 -14.812 0.012 1 87.69 42 LEU B N 1
ATOM 2034 C CA . LEU B 1 42 ? 20.891 -14.125 1.151 1 87.69 42 LEU B CA 1
ATOM 2035 C C . LEU B 1 42 ? 21.594 -12.844 0.707 1 87.69 42 LEU B C 1
ATOM 2037 O O . LEU B 1 42 ? 21.531 -11.82 1.394 1 87.69 42 LEU B O 1
ATOM 2041 N N . ILE B 1 43 ? 22.234 -12.922 -0.429 1 87.06 43 ILE B N 1
ATOM 2042 C CA . ILE B 1 43 ? 22.906 -11.742 -0.977 1 87.06 43 ILE B CA 1
ATOM 2043 C C . ILE B 1 43 ? 21.859 -10.672 -1.314 1 87.06 43 ILE B C 1
ATOM 2045 O O . ILE B 1 43 ? 22.047 -9.5 -0.999 1 87.06 43 ILE B O 1
ATOM 2049 N N . ALA B 1 44 ? 20.828 -11.133 -1.958 1 80.75 44 ALA B N 1
ATOM 2050 C CA . ALA B 1 44 ? 19.75 -10.219 -2.326 1 80.75 44 ALA B CA 1
ATOM 2051 C C . ALA B 1 44 ? 19.109 -9.602 -1.086 1 80.75 44 ALA B C 1
ATOM 2053 O O . ALA B 1 44 ? 18.734 -8.43 -1.1 1 80.75 44 ALA B O 1
ATOM 2054 N N . THR B 1 45 ? 19.031 -10.383 -0.046 1 85.81 45 THR B N 1
ATOM 2055 C CA . THR B 1 45 ? 18.469 -9.898 1.204 1 85.81 45 THR B CA 1
ATOM 2056 C C . THR B 1 45 ? 19.359 -8.828 1.827 1 85.81 45 THR B C 1
ATOM 2058 O O . THR B 1 45 ? 18.859 -7.816 2.332 1 85.81 45 THR B O 1
ATOM 2061 N N . VAL B 1 46 ? 20.578 -9.039 1.778 1 89.44 46 VAL B N 1
ATOM 2062 C CA . VAL B 1 46 ? 21.516 -8.062 2.309 1 89.44 46 VAL B CA 1
ATOM 2063 C C . VAL B 1 46 ? 21.422 -6.762 1.511 1 89.44 46 VAL B C 1
ATOM 2065 O O . VAL B 1 46 ? 21.422 -5.672 2.086 1 89.44 46 VAL B O 1
ATOM 2068 N N . LEU B 1 47 ? 21.328 -6.91 0.249 1 86.81 47 LEU B N 1
ATOM 2069 C CA . LEU B 1 47 ? 21.188 -5.746 -0.62 1 86.81 47 LEU B CA 1
ATOM 2070 C C . LEU B 1 47 ? 19.891 -5.004 -0.311 1 86.81 47 LEU B C 1
ATOM 2072 O O . LEU B 1 47 ? 19.859 -3.77 -0.315 1 86.81 47 LEU B O 1
ATOM 2076 N N . THR B 1 48 ? 18.875 -5.738 -0.091 1 83.75 48 THR B N 1
ATOM 2077 C CA . THR B 1 48 ? 17.578 -5.156 0.24 1 83.75 48 THR B CA 1
ATOM 2078 C C . THR B 1 48 ? 17.641 -4.379 1.552 1 83.75 48 THR B C 1
ATOM 2080 O O . THR B 1 48 ? 17.094 -3.281 1.659 1 83.75 48 THR B O 1
ATOM 2083 N N . VAL B 1 49 ? 18.328 -4.941 2.504 1 86.75 49 VAL B N 1
ATOM 2084 C CA . VAL B 1 49 ? 18.453 -4.305 3.811 1 86.75 49 VAL B CA 1
ATOM 2085 C C . VAL B 1 49 ? 19.219 -2.99 3.68 1 86.75 49 VAL B C 1
ATOM 2087 O O . VAL B 1 49 ? 18.781 -1.959 4.203 1 86.75 49 VAL B O 1
ATOM 2090 N N . ILE B 1 50 ? 20.234 -3.045 2.971 1 89.88 50 ILE B N 1
ATOM 2091 C CA . ILE B 1 50 ? 21.062 -1.854 2.779 1 89.88 50 ILE B CA 1
ATOM 2092 C C . ILE B 1 50 ? 20.281 -0.813 1.977 1 89.88 50 ILE B C 1
ATOM 2094 O O . ILE B 1 50 ? 20.25 0.364 2.344 1 89.88 50 ILE B O 1
ATOM 2098 N N . GLY B 1 51 ? 19.75 -1.254 0.919 1 86.5 51 GLY B N 1
ATOM 2099 C CA . GLY B 1 51 ? 18.953 -0.366 0.095 1 86.5 51 GLY B CA 1
ATOM 2100 C C . GLY B 1 51 ? 17.797 0.259 0.847 1 86.5 51 GLY B C 1
ATOM 2101 O O . GLY B 1 51 ? 17.562 1.465 0.743 1 86.5 51 GLY B O 1
ATOM 2102 N N . MET B 1 52 ? 17.125 -0.488 1.612 1 83.56 52 MET B N 1
ATOM 2103 C CA . MET B 1 52 ? 15.977 -0.016 2.381 1 83.56 52 MET B CA 1
ATOM 2104 C C . MET B 1 52 ? 16.406 1.005 3.43 1 83.56 52 MET B C 1
ATOM 2106 O O . MET B 1 52 ? 15.68 1.966 3.697 1 83.56 52 MET B O 1
ATOM 2110 N N . THR B 1 53 ? 17.516 0.728 4.012 1 86.12 53 THR B N 1
ATOM 2111 C CA . THR B 1 53 ? 18.016 1.654 5.02 1 86.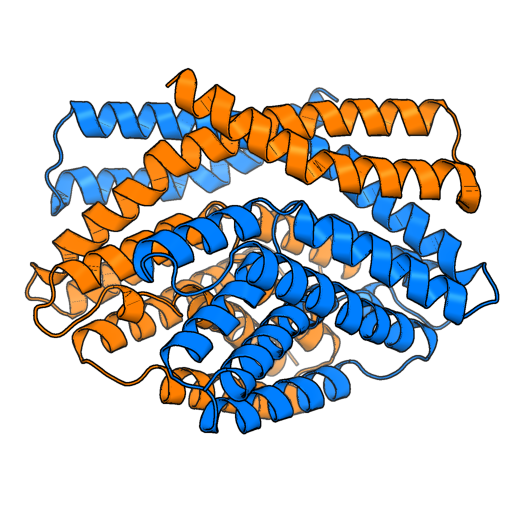12 53 THR B CA 1
ATOM 2112 C C . THR B 1 53 ? 18.25 3.035 4.418 1 86.12 53 THR B C 1
ATOM 2114 O O . THR B 1 53 ? 17.812 4.043 4.969 1 86.12 53 THR B O 1
ATOM 2117 N N . PHE B 1 54 ? 18.875 3.031 3.297 1 86.44 54 PHE B N 1
ATOM 2118 C CA . PHE B 1 54 ? 19.141 4.301 2.631 1 86.44 54 PHE B CA 1
ATOM 2119 C C . PHE B 1 54 ? 17.859 4.918 2.104 1 86.44 54 PHE B C 1
ATOM 2121 O O . PHE B 1 54 ? 17.656 6.129 2.209 1 86.44 54 PHE B O 1
ATOM 2128 N N . PHE B 1 55 ? 17.062 4.172 1.606 1 82.75 55 PHE B N 1
ATOM 2129 C CA . PHE B 1 55 ? 15.789 4.629 1.057 1 82.75 55 PHE B CA 1
ATOM 2130 C C . PHE B 1 55 ? 14.922 5.258 2.143 1 82.75 55 PHE B C 1
ATOM 2132 O O . PHE B 1 55 ? 14.469 6.395 2.002 1 82.75 55 PHE B O 1
ATOM 2139 N N . LEU B 1 56 ? 14.789 4.559 3.203 1 78.25 56 LEU B N 1
ATOM 2140 C CA . LEU B 1 56 ? 13.914 5.023 4.277 1 78.25 56 LEU B CA 1
ATOM 2141 C C . LEU B 1 56 ? 14.492 6.266 4.945 1 78.25 56 LEU B C 1
ATOM 2143 O O . LEU B 1 56 ? 13.75 7.176 5.32 1 78.25 56 LEU B O 1
ATOM 2147 N N . THR B 1 57 ? 15.75 6.219 5.125 1 83.31 57 THR B N 1
ATOM 2148 C CA . THR B 1 57 ? 16.391 7.395 5.703 1 83.31 57 THR B CA 1
ATOM 2149 C C . THR B 1 57 ? 16.156 8.625 4.828 1 83.31 57 THR B C 1
ATOM 2151 O O . THR B 1 57 ? 15.836 9.703 5.336 1 83.31 57 THR B O 1
ATOM 2154 N N . GLY B 1 58 ? 16.344 8.461 3.541 1 80.75 58 GLY B N 1
ATOM 2155 C CA . GLY B 1 58 ? 16.094 9.555 2.615 1 80.75 58 GLY B CA 1
ATOM 2156 C C . GLY B 1 58 ? 14.648 10.047 2.645 1 80.75 58 GLY B C 1
ATOM 2157 O O . GLY B 1 58 ? 14.406 11.25 2.666 1 80.75 58 GLY B O 1
ATOM 2158 N N . VAL B 1 59 ? 13.742 9.172 2.717 1 76.5 59 VAL B N 1
ATOM 2159 C CA . VAL B 1 59 ? 12.312 9.492 2.699 1 76.5 59 VAL B CA 1
ATOM 2160 C C . VAL B 1 59 ? 11.938 10.227 3.984 1 76.5 59 VAL B C 1
ATOM 2162 O O . VAL B 1 59 ? 11.211 11.227 3.945 1 76.5 59 VAL B O 1
ATOM 2165 N N . LYS B 1 60 ? 12.375 9.688 5.09 1 75.44 60 LYS B N 1
ATOM 2166 C CA . LYS B 1 60 ? 12.047 10.281 6.379 1 75.44 60 LYS B CA 1
ATOM 2167 C C . LYS B 1 60 ? 12.594 11.703 6.488 1 75.44 60 LYS B C 1
ATOM 2169 O O . LYS B 1 60 ? 11.953 12.586 7.062 1 75.44 60 LYS B O 1
ATOM 2174 N N . LEU B 1 61 ? 13.695 11.906 5.852 1 78.44 61 LEU B N 1
ATOM 2175 C CA . LEU B 1 61 ? 14.367 13.195 5.973 1 78.44 61 LEU B CA 1
ATOM 2176 C C . LEU B 1 61 ? 13.828 14.188 4.941 1 78.44 61 LEU B C 1
ATOM 2178 O O . LEU B 1 61 ? 13.977 15.398 5.105 1 78.44 61 LEU B O 1
ATOM 2182 N N . SER B 1 62 ? 13.219 13.703 3.961 1 79.06 62 SER B N 1
ATOM 2183 C CA . SER B 1 62 ? 12.844 14.609 2.877 1 79.06 62 SER B CA 1
ATOM 2184 C C . SER B 1 62 ? 11.328 14.656 2.701 1 79.06 62 SER B C 1
ATOM 2186 O O . SER B 1 62 ? 10.711 15.703 2.918 1 79.06 62 SER B O 1
ATOM 2188 N N . MET B 1 63 ? 10.711 13.523 2.566 1 76.94 63 MET B N 1
ATOM 2189 C CA . MET B 1 63 ? 9.328 13.492 2.088 1 76.94 63 MET B CA 1
ATOM 2190 C C . MET B 1 63 ? 8.359 13.906 3.188 1 76.94 63 MET B C 1
ATOM 2192 O O . MET B 1 63 ? 7.391 14.625 2.928 1 76.94 63 MET B O 1
ATOM 2196 N N . LEU B 1 64 ? 8.648 13.461 4.348 1 77.44 64 LEU B N 1
ATOM 2197 C CA . LEU B 1 64 ? 7.73 13.781 5.434 1 77.44 64 LEU B CA 1
ATOM 2198 C C . LEU B 1 64 ? 7.762 15.273 5.742 1 77.44 64 LEU B C 1
ATOM 2200 O O . LEU B 1 64 ? 6.727 15.945 5.707 1 77.44 64 LEU B O 1
ATOM 2204 N N . PRO B 1 65 ? 8.898 15.82 5.93 1 77.69 65 PRO B N 1
ATOM 2205 C CA . PRO B 1 65 ? 8.93 17.266 6.207 1 77.69 65 PRO B CA 1
ATOM 2206 C C . PRO B 1 65 ? 8.43 18.094 5.035 1 77.69 65 PRO B C 1
ATOM 2208 O O . PRO B 1 65 ? 7.789 19.141 5.238 1 77.69 65 PRO B O 1
ATOM 2211 N N . ILE B 1 66 ? 8.672 17.719 3.906 1 80.81 66 ILE B N 1
ATOM 2212 C CA . ILE B 1 66 ? 8.227 18.453 2.721 1 80.81 66 ILE B CA 1
ATOM 2213 C C . ILE B 1 66 ? 6.699 18.406 2.637 1 80.81 66 ILE B C 1
ATOM 2215 O O . ILE B 1 66 ? 6.062 19.438 2.375 1 80.81 66 ILE B O 1
ATOM 2219 N N . GLY B 1 67 ? 6.168 17.203 2.828 1 82.25 67 GLY B N 1
ATOM 2220 C CA . GLY B 1 67 ? 4.715 17.109 2.844 1 82.25 67 GLY B CA 1
ATOM 2221 C C . GLY B 1 67 ? 4.062 18 3.883 1 82.25 67 GLY B C 1
ATOM 2222 O O . GLY B 1 67 ? 3.064 18.656 3.598 1 82.25 67 GLY B O 1
ATOM 2223 N N . GLU B 1 68 ? 4.664 18 4.953 1 84.19 68 GLU B N 1
ATOM 2224 C CA . GLU B 1 68 ? 4.129 18.828 6.031 1 84.19 68 GLU B CA 1
ATOM 2225 C C . GLU B 1 68 ? 4.25 20.312 5.703 1 84.19 68 GLU B C 1
ATOM 2227 O O . GLU B 1 68 ? 3.32 21.078 5.949 1 84.19 68 GLU B O 1
ATOM 2232 N N . ALA B 1 69 ? 5.375 20.688 5.168 1 84 69 ALA B N 1
ATOM 2233 C CA . ALA B 1 69 ? 5.609 22.078 4.828 1 84 69 ALA B CA 1
ATOM 2234 C C . ALA B 1 69 ? 4.637 22.562 3.752 1 84 69 ALA B C 1
ATOM 2236 O O . ALA B 1 69 ? 4.047 23.625 3.871 1 84 69 ALA B O 1
ATOM 2237 N N . ILE B 1 70 ? 4.48 21.781 2.816 1 86.12 70 ILE B N 1
ATOM 2238 C CA . ILE B 1 70 ? 3.559 22.125 1.739 1 86.12 70 ILE B CA 1
ATOM 2239 C C . ILE B 1 70 ? 2.127 22.141 2.271 1 86.12 70 ILE B C 1
ATOM 2241 O O . ILE B 1 70 ? 1.36 23.062 1.975 1 86.12 70 ILE B O 1
ATOM 2245 N N . GLY B 1 71 ? 1.809 21.109 3.031 1 86.38 71 GLY B N 1
ATOM 2246 C CA . GLY B 1 71 ? 0.475 21.031 3.605 1 86.38 71 GLY B CA 1
ATOM 2247 C C . GLY B 1 71 ? 0.135 22.219 4.492 1 86.38 71 GLY B C 1
ATOM 2248 O O . GLY B 1 71 ? -0.997 22.703 4.48 1 86.38 71 GLY B O 1
ATOM 2249 N N . ALA B 1 72 ? 1.043 22.688 5.199 1 87 72 ALA B N 1
ATOM 2250 C CA . ALA B 1 72 ? 0.825 23.797 6.125 1 87 72 ALA B CA 1
ATOM 2251 C C . ALA B 1 72 ? 0.709 25.109 5.371 1 87 72 ALA B C 1
ATOM 2253 O O . ALA B 1 72 ? 0.053 26.047 5.844 1 87 72 ALA B O 1
ATOM 2254 N N . ASP B 1 73 ? 1.254 25.172 4.25 1 87.44 73 ASP B N 1
ATOM 2255 C CA . ASP B 1 73 ? 1.302 26.438 3.518 1 87.44 73 ASP B CA 1
ATOM 2256 C C . ASP B 1 73 ? 0.09 26.578 2.602 1 87.44 73 ASP B C 1
ATOM 2258 O O . ASP B 1 73 ? -0.353 27.703 2.328 1 87.44 73 ASP B O 1
ATOM 2262 N N . LEU B 1 74 ? -0.425 25.531 2.154 1 85.69 74 LEU B N 1
ATOM 2263 C CA . LEU B 1 74 ? -1.473 25.547 1.141 1 85.69 74 LEU B CA 1
ATOM 2264 C C . LEU B 1 74 ? -2.719 26.266 1.654 1 85.69 74 LEU B C 1
ATOM 2266 O O . LEU B 1 74 ? -3.279 27.109 0.965 1 85.69 74 LEU B O 1
ATOM 2270 N N . PRO B 1 75 ? -3.15 25.969 2.842 1 82.81 75 PRO B N 1
ATOM 2271 C CA . PRO B 1 75 ? -4.383 26.609 3.316 1 82.81 75 PRO B CA 1
ATOM 2272 C C . PRO B 1 75 ? -4.23 28.109 3.518 1 82.81 75 PRO B C 1
ATOM 2274 O O . PRO B 1 75 ? -5.227 28.812 3.678 1 82.81 75 PRO B O 1
ATOM 2277 N N . LYS B 1 76 ? -3 28.484 3.586 1 82.75 76 LYS B N 1
ATOM 2278 C CA . LYS B 1 76 ? -2.77 29.922 3.744 1 82.75 76 LYS B CA 1
ATOM 2279 C C . LYS B 1 76 ? -3.189 30.688 2.494 1 82.75 76 LYS B C 1
ATOM 2281 O O . LYS B 1 76 ? -3.396 31.906 2.543 1 82.75 76 LYS B O 1
ATOM 2286 N N . HIS B 1 77 ? -3.305 29.891 1.506 1 80.5 77 HIS B N 1
ATOM 2287 C CA . HIS B 1 77 ? -3.77 30.5 0.263 1 80.5 77 HIS B CA 1
ATOM 2288 C C . HIS B 1 77 ? -5.293 30.516 0.196 1 80.5 77 HIS B C 1
ATOM 2290 O O . HIS B 1 77 ? -5.953 29.594 0.664 1 80.5 77 HIS B O 1
ATOM 2296 N N . SER B 1 78 ? -5.871 31.531 -0.304 1 77.81 78 SER B N 1
ATOM 2297 C CA . SER B 1 78 ? -7.312 31.75 -0.219 1 77.81 78 SER B CA 1
ATOM 2298 C C . SER B 1 78 ? -8.047 31.016 -1.343 1 77.81 78 SER B C 1
ATOM 2300 O O . SER B 1 78 ? -9.25 30.781 -1.248 1 77.81 78 SER B O 1
ATOM 2302 N N . SER B 1 79 ? -7.371 30.578 -2.219 1 90 79 SER B N 1
ATOM 2303 C CA . SER B 1 79 ? -8.07 30 -3.361 1 90 79 SER B CA 1
ATOM 2304 C C . SER B 1 79 ? -8.156 28.484 -3.24 1 90 79 SER B C 1
ATOM 2306 O O . SER B 1 79 ? -7.141 27.797 -3.271 1 90 79 SER B O 1
ATOM 2308 N N . LEU B 1 80 ? -9.398 28.062 -3.104 1 90.62 80 LEU B N 1
ATOM 2309 C CA . LEU B 1 80 ? -9.648 26.625 -3.018 1 90.62 80 LEU B CA 1
ATOM 2310 C C . LEU B 1 80 ? -9.227 25.922 -4.305 1 90.62 80 LEU B C 1
ATOM 2312 O O . LEU B 1 80 ? -8.742 24.797 -4.27 1 90.62 80 LEU B O 1
ATOM 2316 N N . ALA B 1 81 ? -9.406 26.641 -5.336 1 92.12 81 ALA B N 1
ATOM 2317 C CA . ALA B 1 81 ? -9.008 26.078 -6.625 1 92.12 81 ALA B CA 1
ATOM 2318 C C . ALA B 1 81 ? -7.496 25.844 -6.684 1 92.12 81 ALA B C 1
ATOM 2320 O O . ALA B 1 81 ? -7.035 24.859 -7.242 1 92.12 81 ALA B O 1
ATOM 2321 N N . PHE B 1 82 ? -6.836 26.781 -6.137 1 90.81 82 PHE B N 1
ATOM 2322 C CA . PHE B 1 82 ? -5.383 26.672 -6.094 1 90.81 82 PHE B CA 1
ATOM 2323 C C . PHE B 1 82 ? -4.953 25.453 -5.273 1 90.81 82 PHE B C 1
ATOM 2325 O O . PHE B 1 82 ? -4.09 24.688 -5.699 1 90.81 82 PHE B O 1
ATOM 2332 N N . ILE B 1 83 ? -5.594 25.328 -4.145 1 91.25 83 ILE B N 1
ATOM 2333 C CA . ILE B 1 83 ? -5.277 24.203 -3.268 1 91.25 83 ILE B CA 1
ATOM 2334 C C . ILE B 1 83 ? -5.578 22.891 -3.98 1 91.25 83 ILE B C 1
ATOM 2336 O O . ILE B 1 83 ? -4.754 21.969 -3.98 1 91.25 83 ILE B O 1
ATOM 2340 N N . ALA B 1 84 ? -6.656 22.859 -4.637 1 93.75 84 ALA B N 1
ATOM 2341 C CA . ALA B 1 84 ? -7.086 21.641 -5.328 1 93.75 84 ALA B CA 1
ATOM 2342 C C . ALA B 1 84 ? -6.113 21.281 -6.445 1 93.75 84 ALA B C 1
ATOM 2344 O O . ALA B 1 84 ? -5.742 20.109 -6.59 1 93.75 84 ALA B O 1
ATOM 2345 N N . VAL B 1 85 ? -5.66 22.234 -7.152 1 92.94 85 VAL B N 1
ATOM 2346 C CA . VAL B 1 85 ? -4.77 22 -8.281 1 92.94 85 VAL B CA 1
ATOM 2347 C C . VAL B 1 85 ? -3.408 21.531 -7.77 1 92.94 85 VAL B C 1
ATOM 2349 O O . VAL B 1 85 ? -2.82 20.594 -8.32 1 92.94 85 VAL B O 1
ATOM 2352 N N . MET B 1 86 ? -2.949 22.109 -6.734 1 90.12 86 MET B N 1
ATOM 2353 C CA . MET B 1 86 ? -1.641 21.766 -6.191 1 90.12 86 MET B CA 1
ATOM 2354 C C . MET B 1 86 ? -1.659 20.359 -5.586 1 90.12 86 MET B C 1
ATOM 2356 O O . MET B 1 86 ? -0.716 19.594 -5.77 1 90.12 86 MET B O 1
ATOM 2360 N N . VAL B 1 87 ? -2.695 20.109 -4.875 1 92.25 87 VAL B N 1
ATOM 2361 C CA . VAL B 1 87 ? -2.83 18.781 -4.27 1 92.25 87 VAL B CA 1
ATOM 2362 C C . VAL B 1 87 ? -2.947 17.719 -5.363 1 92.25 87 VAL B C 1
ATOM 2364 O O . VAL B 1 87 ? -2.348 16.656 -5.262 1 92.25 87 VAL B O 1
ATOM 2367 N N . PHE B 1 88 ? -3.691 18.094 -6.387 1 94.69 88 PHE B N 1
ATOM 2368 C CA . PHE B 1 88 ? -3.857 17.172 -7.508 1 94.69 88 PHE B CA 1
ATOM 2369 C C . PHE B 1 88 ? -2.52 16.891 -8.18 1 94.69 88 PHE B C 1
ATOM 2371 O O . PHE B 1 88 ? -2.174 15.734 -8.422 1 94.69 88 PHE B O 1
ATOM 2378 N N . LEU B 1 89 ? -1.765 17.891 -8.406 1 91.31 89 LEU B N 1
ATOM 2379 C CA . LEU B 1 89 ? -0.488 17.75 -9.102 1 91.31 89 LEU B CA 1
ATOM 2380 C C . LEU B 1 89 ? 0.515 16.984 -8.242 1 91.31 89 LEU B C 1
ATOM 2382 O O . LEU B 1 89 ? 1.161 16.047 -8.719 1 91.31 89 LEU B O 1
ATOM 2386 N N . LEU B 1 90 ? 0.596 17.344 -7.023 1 89.56 90 LEU B N 1
ATOM 2387 C CA . LEU B 1 90 ? 1.551 16.703 -6.125 1 89.56 90 LEU B CA 1
ATOM 2388 C C . LEU B 1 90 ? 1.241 15.219 -5.973 1 89.56 90 LEU B C 1
ATOM 2390 O O . LEU B 1 90 ? 2.131 14.375 -6.113 1 89.56 90 LEU B O 1
ATOM 2394 N N . SER B 1 91 ? -0.001 14.945 -5.742 1 91.88 91 SER B N 1
ATOM 2395 C CA . SER B 1 91 ? -0.39 13.562 -5.488 1 91.88 91 SER B CA 1
ATOM 2396 C C . SER B 1 91 ? -0.317 12.727 -6.762 1 91.88 91 SER B C 1
ATOM 2398 O O . SER B 1 91 ? 0.049 11.547 -6.719 1 91.88 91 SER B O 1
ATOM 2400 N N . SER B 1 92 ? -0.639 13.305 -7.848 1 92.31 92 SER B N 1
ATOM 2401 C CA . SER B 1 92 ? -0.56 12.578 -9.109 1 92.31 92 SER B CA 1
ATOM 2402 C C . SER B 1 92 ? 0.887 12.266 -9.484 1 92.31 92 SER B C 1
ATOM 2404 O O . SER B 1 92 ? 1.19 11.164 -9.945 1 92.31 92 SER B O 1
ATOM 2406 N N . PHE B 1 93 ? 1.732 13.164 -9.234 1 89.56 93 PHE B N 1
ATOM 2407 C CA . PHE B 1 93 ? 3.135 12.969 -9.578 1 89.56 93 PHE B CA 1
ATOM 2408 C C . PHE B 1 93 ? 3.797 11.992 -8.609 1 89.56 93 PHE B C 1
ATOM 2410 O O . PHE B 1 93 ? 4.684 11.227 -9 1 89.56 93 PHE B O 1
ATOM 2417 N N . VAL B 1 94 ? 3.402 12.094 -7.391 1 88.25 94 VAL B N 1
ATOM 2418 C CA . VAL B 1 94 ? 3.949 11.141 -6.43 1 88.25 94 VAL B CA 1
ATOM 2419 C C . VAL B 1 94 ? 3.514 9.727 -6.797 1 88.25 94 VAL B C 1
ATOM 2421 O O . VAL B 1 94 ? 4.281 8.773 -6.641 1 88.25 94 VAL B O 1
ATOM 2424 N N . ALA B 1 95 ? 2.285 9.602 -7.289 1 89.25 95 ALA B N 1
ATOM 2425 C CA . ALA B 1 95 ? 1.771 8.305 -7.699 1 89.25 95 ALA B CA 1
ATOM 2426 C C . ALA B 1 95 ? 2.561 7.75 -8.883 1 89.25 95 ALA B C 1
ATOM 2428 O O . ALA B 1 95 ? 2.854 6.555 -8.938 1 89.25 95 ALA B O 1
ATOM 2429 N N . VAL B 1 96 ? 2.869 8.633 -9.758 1 86.88 96 VAL B N 1
ATOM 2430 C CA . VAL B 1 96 ? 3.633 8.227 -10.93 1 86.88 96 VAL B CA 1
ATOM 2431 C C . VAL B 1 96 ? 5.039 7.809 -10.516 1 86.88 96 VAL B C 1
ATOM 2433 O O . VAL B 1 96 ? 5.621 6.891 -11.094 1 86.88 96 VAL B O 1
ATOM 2436 N N . ALA B 1 97 ? 5.547 8.398 -9.508 1 82.75 97 ALA B N 1
ATOM 2437 C CA . ALA B 1 97 ? 6.91 8.148 -9.055 1 82.75 97 ALA B CA 1
ATOM 2438 C C . ALA B 1 97 ? 6.984 6.895 -8.188 1 82.75 97 ALA B C 1
ATOM 2440 O O . ALA B 1 97 ? 8.07 6.387 -7.914 1 82.75 97 ALA B O 1
ATOM 2441 N N . GLU B 1 98 ? 5.879 6.398 -7.77 1 80.56 98 GLU B N 1
ATOM 2442 C CA . GLU B 1 98 ? 5.836 5.25 -6.871 1 80.56 98 GLU B CA 1
ATOM 2443 C C . GLU B 1 98 ? 6.309 3.98 -7.578 1 80.56 98 GLU B C 1
ATOM 2445 O O . GLU B 1 98 ? 5.641 3.484 -8.484 1 80.56 98 GLU B O 1
ATOM 2450 N N . PRO B 1 99 ? 7.379 3.375 -7.195 1 73.94 99 PRO B N 1
ATOM 2451 C CA . PRO B 1 99 ? 7.945 2.189 -7.844 1 73.94 99 PRO B CA 1
ATOM 2452 C C . PRO B 1 99 ? 6.988 0.997 -7.832 1 73.94 99 PRO B C 1
ATOM 2454 O O . PRO B 1 99 ? 6.996 0.183 -8.758 1 73.94 99 PRO B O 1
ATOM 2457 N N . ASN B 1 100 ? 6.262 0.851 -6.801 1 79.38 100 ASN B N 1
ATOM 2458 C CA . ASN B 1 100 ? 5.32 -0.259 -6.719 1 79.38 100 ASN B CA 1
ATOM 2459 C C . ASN B 1 100 ? 4.316 -0.229 -7.867 1 79.38 100 ASN B C 1
ATOM 2461 O O . ASN B 1 100 ? 3.885 -1.278 -8.344 1 79.38 100 ASN B O 1
ATOM 2465 N N . VAL B 1 101 ? 4.023 1.003 -8.258 1 82.88 101 VAL B N 1
ATOM 2466 C CA . VAL B 1 101 ? 3.096 1.159 -9.375 1 82.88 101 VAL B CA 1
ATOM 2467 C C . VAL B 1 101 ? 3.742 0.649 -10.664 1 82.88 101 VAL B C 1
ATOM 2469 O O . VAL B 1 101 ? 3.113 -0.076 -11.438 1 82.88 101 VAL B O 1
ATOM 2472 N N . SER B 1 102 ? 4.965 0.972 -10.828 1 78.88 102 SER B N 1
ATOM 2473 C CA . SER B 1 102 ? 5.699 0.533 -12.008 1 78.88 102 SER B CA 1
ATOM 2474 C C . SER B 1 102 ? 5.844 -0.984 -12.039 1 78.88 102 SER B C 1
ATOM 2476 O O . SER B 1 102 ? 5.723 -1.605 -13.094 1 78.88 102 SER B O 1
ATOM 2478 N N . VAL B 1 103 ? 6.062 -1.526 -10.938 1 73.56 103 VAL B N 1
ATOM 2479 C CA . VAL B 1 103 ? 6.223 -2.973 -10.836 1 73.56 103 VAL B CA 1
ATOM 2480 C C . VAL B 1 103 ? 4.902 -3.664 -11.164 1 73.56 103 VAL B C 1
ATOM 2482 O O . VAL B 1 103 ? 4.875 -4.66 -11.891 1 73.56 103 VAL B O 1
ATOM 2485 N N . LEU B 1 104 ? 3.844 -3.201 -10.617 1 79.88 104 LEU B N 1
ATOM 2486 C CA . LEU B 1 104 ? 2.529 -3.77 -10.898 1 79.88 104 LEU B CA 1
ATOM 2487 C C . LEU B 1 104 ? 2.223 -3.721 -12.391 1 79.88 104 LEU B C 1
ATOM 2489 O O . LEU B 1 104 ? 1.724 -4.695 -12.961 1 79.88 104 LEU B O 1
ATOM 2493 N N . ILE B 1 105 ? 2.533 -2.611 -12.984 1 83.38 105 ILE B N 1
ATOM 2494 C CA . ILE B 1 105 ? 2.25 -2.438 -14.406 1 83.38 105 ILE B CA 1
ATOM 2495 C C . ILE B 1 105 ? 3.062 -3.441 -15.219 1 83.38 105 ILE B C 1
ATOM 2497 O O . ILE B 1 105 ? 2.551 -4.039 -16.172 1 83.38 105 ILE B O 1
ATOM 2501 N N . SER B 1 106 ? 4.242 -3.609 -14.836 1 78.12 106 SER B N 1
ATOM 2502 C CA . SER B 1 106 ? 5.086 -4.578 -15.531 1 78.12 106 SER B CA 1
ATOM 2503 C C . SER B 1 106 ? 4.535 -5.992 -15.383 1 78.12 106 SER B C 1
ATOM 2505 O O . SER B 1 106 ? 4.598 -6.785 -16.328 1 78.12 106 SER B O 1
ATOM 2507 N N . MET B 1 107 ? 4.027 -6.242 -14.258 1 75.12 107 MET B N 1
ATOM 2508 C CA . MET B 1 107 ? 3.461 -7.562 -14.008 1 75.12 107 MET B CA 1
ATOM 2509 C C . MET B 1 107 ? 2.18 -7.766 -14.812 1 75.12 107 MET B C 1
ATOM 2511 O O . MET B 1 107 ? 1.935 -8.859 -15.328 1 75.12 107 MET B O 1
ATOM 2515 N N . ILE B 1 108 ? 1.375 -6.77 -14.875 1 79.44 108 ILE B N 1
ATOM 2516 C CA . ILE B 1 108 ? 0.139 -6.824 -15.648 1 79.44 108 ILE B CA 1
ATOM 2517 C C . ILE B 1 108 ? 0.46 -7.055 -17.125 1 79.44 108 ILE B C 1
ATOM 2519 O O . ILE B 1 108 ? -0.188 -7.863 -17.781 1 79.44 108 ILE B O 1
ATOM 2523 N N . ASN B 1 109 ? 1.482 -6.387 -17.562 1 81.75 109 ASN B N 1
ATOM 2524 C CA . ASN B 1 109 ? 1.886 -6.516 -18.969 1 81.75 109 ASN B CA 1
ATOM 2525 C C . ASN B 1 109 ? 2.387 -7.922 -19.266 1 81.75 109 ASN B C 1
ATOM 2527 O O . ASN B 1 109 ? 2.102 -8.469 -20.344 1 81.75 109 ASN B O 1
ATOM 2531 N N . SER B 1 110 ? 3.086 -8.453 -18.406 1 74.94 110 SER B N 1
ATOM 2532 C CA . SER B 1 110 ? 3.602 -9.805 -18.594 1 74.94 110 SER B CA 1
ATOM 2533 C C . SER B 1 110 ? 2.48 -10.836 -18.531 1 74.94 110 SER B C 1
ATOM 2535 O O . SER B 1 110 ? 2.5 -11.828 -19.266 1 74.94 110 SER B O 1
ATOM 2537 N N . ALA B 1 111 ? 1.543 -10.609 -17.703 1 71.94 111 ALA B N 1
ATOM 2538 C CA . ALA B 1 111 ? 0.465 -11.57 -17.5 1 71.94 111 ALA B CA 1
ATOM 2539 C C . ALA B 1 111 ? -0.573 -11.484 -18.609 1 71.94 111 ALA B C 1
ATOM 2541 O O . ALA B 1 111 ? -1.126 -12.5 -19.031 1 71.94 111 ALA B O 1
ATOM 2542 N N . LEU B 1 112 ? -0.844 -10.203 -19.031 1 74.31 112 LEU B N 1
ATOM 2543 C CA . LEU B 1 112 ? -1.892 -10 -20.031 1 74.31 112 LEU B CA 1
ATOM 2544 C C . LEU B 1 112 ? -1.297 -9.859 -21.422 1 74.31 112 LEU B C 1
ATOM 2546 O O . LEU B 1 112 ? -2.01 -9.539 -22.375 1 74.31 112 LEU B O 1
ATOM 2550 N N . GLN B 1 113 ? -0.067 -10.125 -21.5 1 71.38 113 GLN B N 1
ATOM 2551 C CA . GLN B 1 113 ? 0.616 -10.094 -22.797 1 71.38 113 GLN B CA 1
ATOM 2552 C C . GLN B 1 113 ? 0.38 -8.766 -23.5 1 71.38 113 GLN B C 1
ATOM 2554 O O . GLN B 1 113 ? 0.09 -8.742 -24.703 1 71.38 113 GLN B O 1
ATOM 2559 N N . GLY B 1 114 ? 0.267 -7.738 -22.766 1 69.56 114 GLY B N 1
ATOM 2560 C CA . GLY B 1 114 ? 0.223 -6.395 -23.312 1 69.56 114 GLY B CA 1
ATOM 2561 C C . GLY B 1 114 ? -1.161 -5.988 -23.781 1 69.56 114 GLY B C 1
ATOM 2562 O O . GLY B 1 114 ? -1.299 -5.16 -24.688 1 69.56 114 GLY B O 1
ATOM 2563 N N . SER B 1 115 ? -2.119 -6.516 -23.25 1 72.88 115 SER B N 1
ATOM 2564 C CA . SER B 1 115 ? -3.484 -6.207 -23.672 1 72.88 115 SER B CA 1
ATOM 2565 C C . SER B 1 115 ? -3.893 -4.809 -23.219 1 72.88 115 SER B C 1
ATOM 2567 O O . SER B 1 115 ? -4.746 -4.172 -23.844 1 72.88 115 SER B O 1
ATOM 2569 N N . ILE B 1 116 ? -3.297 -4.371 -22.203 1 78.19 116 ILE B N 1
ATOM 2570 C CA . ILE B 1 116 ? -3.6 -3.035 -21.703 1 78.19 116 ILE B CA 1
ATOM 2571 C C . ILE B 1 116 ? -2.373 -2.137 -21.859 1 78.19 116 ILE B C 1
ATOM 2573 O O . ILE B 1 116 ? -1.26 -2.531 -21.5 1 78.19 116 ILE B O 1
ATOM 2577 N N . ASP B 1 117 ? -2.598 -0.926 -22.344 1 86.69 117 ASP B N 1
ATOM 2578 C CA . ASP B 1 117 ? -1.517 0.036 -22.531 1 86.69 117 ASP B CA 1
ATOM 2579 C C . ASP B 1 117 ? -0.961 0.507 -21.188 1 86.69 117 ASP B C 1
ATOM 2581 O O . ASP B 1 117 ? -1.723 0.876 -20.297 1 86.69 117 ASP B O 1
ATOM 2585 N N . ASN B 1 118 ? 0.35 0.463 -21.094 1 86.88 118 ASN B N 1
ATOM 2586 C CA . ASN B 1 118 ? 1.03 0.871 -19.859 1 86.88 118 ASN B CA 1
ATOM 2587 C C . ASN B 1 118 ? 0.741 2.33 -19.516 1 86.88 118 ASN B C 1
ATOM 2589 O O . ASN B 1 118 ? 0.505 2.664 -18.359 1 86.88 118 ASN B O 1
ATOM 2593 N N . ASN B 1 119 ? 0.769 3.137 -20.516 1 87.75 119 ASN B N 1
ATOM 2594 C CA . ASN B 1 119 ? 0.532 4.559 -20.297 1 87.75 119 ASN B CA 1
ATOM 2595 C C . ASN B 1 119 ? -0.885 4.82 -19.797 1 87.75 119 ASN B C 1
ATOM 2597 O O . ASN B 1 119 ? -1.099 5.691 -18.953 1 87.75 119 ASN B O 1
ATOM 2601 N N . LEU B 1 120 ? -1.77 4.055 -20.328 1 88.75 120 LEU B N 1
ATOM 2602 C CA . LEU B 1 120 ? -3.156 4.199 -19.906 1 88.75 120 LEU B CA 1
ATOM 2603 C C . LEU B 1 120 ? -3.316 3.812 -18.438 1 88.75 120 LEU B C 1
ATOM 2605 O O . LEU B 1 120 ? -4.059 4.461 -17.688 1 88.75 120 LEU B O 1
ATOM 2609 N N . LEU B 1 121 ? -2.639 2.771 -18.078 1 89.38 121 LEU B N 1
ATOM 2610 C CA . LEU B 1 121 ? -2.703 2.316 -16.703 1 89.38 121 LEU B CA 1
ATOM 2611 C C . LEU B 1 121 ? -2.105 3.355 -15.758 1 89.38 121 LEU B C 1
ATOM 2613 O O . LEU B 1 121 ? -2.719 3.713 -14.75 1 89.38 121 LEU B O 1
ATOM 2617 N N . ILE B 1 122 ? -0.967 3.918 -16.094 1 89.75 122 ILE B N 1
ATOM 2618 C CA . ILE B 1 122 ? -0.266 4.879 -15.25 1 89.75 122 ILE B CA 1
ATOM 2619 C C . ILE B 1 122 ? -1.099 6.152 -15.117 1 89.75 122 ILE B C 1
ATOM 2621 O O . ILE B 1 122 ? -1.243 6.695 -14.016 1 89.75 122 ILE B O 1
ATOM 2625 N N . ILE B 1 123 ? -1.629 6.605 -16.156 1 91.81 123 ILE B N 1
ATOM 2626 C CA . ILE B 1 123 ? -2.412 7.84 -16.156 1 91.81 123 ILE B CA 1
ATOM 2627 C C . ILE B 1 123 ? -3.697 7.641 -15.359 1 91.81 123 ILE B C 1
ATOM 2629 O O . ILE B 1 123 ? -4.105 8.523 -14.602 1 91.81 123 ILE B O 1
ATOM 2633 N N . SER B 1 124 ? -4.32 6.488 -15.578 1 92.94 124 SER B N 1
ATOM 2634 C CA . SER B 1 124 ? -5.551 6.195 -14.852 1 92.94 124 SER B CA 1
ATOM 2635 C C . SER B 1 124 ? -5.301 6.145 -13.344 1 92.94 124 SER B C 1
ATOM 2637 O O . SER B 1 124 ? -6.066 6.715 -12.562 1 92.94 124 SER B O 1
ATOM 2639 N N . ILE B 1 125 ? -4.223 5.5 -12.969 1 93.12 125 ILE B N 1
ATOM 2640 C CA . ILE B 1 125 ? -3.867 5.359 -11.562 1 93.12 125 ILE B CA 1
ATOM 2641 C C . ILE B 1 125 ? -3.529 6.727 -10.977 1 93.12 125 ILE B C 1
ATOM 2643 O O . ILE B 1 125 ? -4.047 7.102 -9.922 1 93.12 125 ILE B O 1
ATOM 2647 N N . SER B 1 126 ? -2.654 7.5 -11.688 1 93.75 126 SER B N 1
ATOM 2648 C CA . SER B 1 126 ? -2.207 8.797 -11.18 1 93.75 126 SER B CA 1
ATOM 2649 C C . SER B 1 126 ? -3.361 9.789 -11.102 1 93.75 126 SER B C 1
ATOM 2651 O O . SER B 1 126 ? -3.453 10.57 -10.156 1 93.75 126 SER B O 1
ATOM 2653 N N . PHE B 1 127 ? -4.219 9.75 -12.062 1 94.75 127 PHE B N 1
ATOM 2654 C CA . PHE B 1 127 ? -5.383 10.625 -12.062 1 94.75 127 PHE B CA 1
ATOM 2655 C C . PHE B 1 127 ? -6.324 10.273 -10.914 1 94.75 127 PHE B C 1
ATOM 2657 O O . PHE B 1 127 ? -6.879 11.164 -10.266 1 94.75 127 PHE B O 1
ATOM 2664 N N . GLY B 1 128 ? -6.547 8.992 -10.734 1 94.88 128 GLY B N 1
ATOM 2665 C CA . GLY B 1 128 ? -7.391 8.539 -9.633 1 94.88 128 GLY B CA 1
ATOM 2666 C C . GLY B 1 128 ? -6.895 9.008 -8.273 1 94.88 128 GLY B C 1
ATOM 2667 O O . GLY B 1 128 ? -7.668 9.531 -7.473 1 94.88 128 GLY B O 1
ATOM 2668 N N . VAL B 1 129 ? -5.598 8.836 -8.039 1 94.12 129 VAL B N 1
ATOM 2669 C CA . VAL B 1 129 ? -5.004 9.25 -6.77 1 94.12 129 VAL B CA 1
ATOM 2670 C C . VAL B 1 129 ? -5.168 10.758 -6.586 1 94.12 129 VAL B C 1
ATOM 2672 O O . VAL B 1 129 ? -5.59 11.219 -5.523 1 94.12 129 VAL B O 1
ATOM 2675 N N . GLY B 1 130 ? -4.816 11.477 -7.66 1 94.75 130 GLY B N 1
ATOM 2676 C CA . GLY B 1 130 ? -4.93 12.93 -7.59 1 94.75 130 GLY B CA 1
ATOM 2677 C C . GLY B 1 130 ? -6.344 13.398 -7.305 1 94.75 130 GLY B C 1
ATOM 2678 O O . GLY B 1 130 ? -6.551 14.266 -6.453 1 94.75 130 GLY B O 1
ATOM 2679 N N . PHE B 1 131 ? -7.297 12.836 -7.938 1 95.31 131 PHE B N 1
ATOM 2680 C CA . PHE B 1 131 ? -8.688 13.234 -7.801 1 95.31 131 PHE B CA 1
ATOM 2681 C C . PHE B 1 131 ? -9.188 12.984 -6.383 1 95.31 131 PHE B C 1
ATOM 2683 O O . PHE B 1 131 ? -9.797 13.867 -5.766 1 95.31 131 PHE B O 1
ATOM 2690 N N . LEU B 1 132 ? -8.953 11.867 -5.867 1 93.88 132 LEU B N 1
ATOM 2691 C CA . LEU B 1 132 ? -9.461 11.531 -4.543 1 93.88 132 LEU B CA 1
ATOM 2692 C C . LEU B 1 132 ? -8.703 12.281 -3.455 1 93.88 132 LEU B C 1
ATOM 2694 O O . LEU B 1 132 ? -9.266 12.578 -2.396 1 93.88 132 LEU B O 1
ATOM 2698 N N . MET B 1 133 ? -7.457 12.57 -3.711 1 94.19 133 MET B N 1
ATOM 2699 C CA . MET B 1 133 ? -6.699 13.352 -2.736 1 94.19 133 MET B CA 1
ATOM 2700 C C . MET B 1 133 ? -7.262 14.766 -2.613 1 94.19 133 MET B C 1
ATOM 2702 O O . MET B 1 133 ? -7.297 15.328 -1.518 1 94.19 133 MET B O 1
ATOM 2706 N N . VAL B 1 134 ? -7.652 15.305 -3.734 1 95.25 134 VAL B N 1
ATOM 2707 C CA . VAL B 1 134 ? -8.273 16.625 -3.701 1 95.25 134 VAL B CA 1
ATOM 2708 C C . VAL B 1 134 ? -9.539 16.578 -2.842 1 95.25 134 VAL B C 1
ATOM 2710 O O . VAL B 1 134 ? -9.742 17.422 -1.975 1 95.25 134 VAL B O 1
ATOM 2713 N N . ILE B 1 135 ? -10.328 15.57 -3.047 1 94.12 135 ILE B N 1
ATOM 2714 C CA . ILE B 1 135 ? -11.562 15.406 -2.277 1 94.12 135 ILE B CA 1
ATOM 2715 C C . ILE B 1 135 ? -11.227 15.227 -0.799 1 94.12 135 ILE B C 1
ATOM 2717 O O . ILE B 1 135 ? -11.898 15.789 0.07 1 94.12 135 ILE B O 1
ATOM 2721 N N . SER B 1 136 ? -10.195 14.484 -0.557 1 92 136 SER B N 1
ATOM 2722 C CA . SER B 1 136 ? -9.789 14.211 0.818 1 92 136 SER B CA 1
ATOM 2723 C C . SER B 1 136 ? -9.328 15.477 1.528 1 92 136 SER B C 1
ATOM 2725 O O . SER B 1 136 ? -9.68 15.703 2.689 1 92 136 SER B O 1
ATOM 2727 N N . VAL B 1 137 ? -8.57 16.25 0.871 1 91.38 137 VAL B N 1
ATOM 2728 C CA . VAL B 1 137 ? -8.055 17.469 1.463 1 91.38 137 VAL B CA 1
ATOM 2729 C C . VAL B 1 137 ? -9.195 18.469 1.674 1 91.38 137 VAL B C 1
ATOM 2731 O O . VAL B 1 137 ? -9.258 19.141 2.701 1 91.38 137 VAL B O 1
ATOM 2734 N N . LEU B 1 138 ? -10.078 18.562 0.717 1 91.31 138 LEU B N 1
ATOM 2735 C CA . LEU B 1 138 ? -11.227 19.438 0.855 1 91.31 138 LEU B CA 1
ATOM 2736 C C . LEU B 1 138 ? -12.102 19.016 2.031 1 91.31 138 LEU B C 1
ATOM 2738 O O . LEU B 1 138 ? -12.688 19.859 2.717 1 91.31 138 LEU B O 1
ATOM 2742 N N . ARG B 1 139 ? -12.164 17.781 2.238 1 89.69 139 ARG B N 1
ATOM 2743 C CA . ARG B 1 139 ? -12.898 17.266 3.391 1 89.69 139 ARG B CA 1
ATOM 2744 C C . ARG B 1 139 ? -12.305 17.781 4.695 1 89.69 139 ARG B C 1
ATOM 2746 O O . ARG B 1 139 ? -13.039 18.125 5.625 1 89.69 139 ARG B O 1
ATOM 2753 N N . ILE B 1 140 ? -11.031 17.797 4.758 1 87.56 140 ILE B N 1
ATOM 2754 C CA . ILE B 1 140 ? -10.359 18.281 5.957 1 87.56 140 ILE B CA 1
ATOM 2755 C C . ILE B 1 140 ? -10.656 19.766 6.152 1 87.56 140 ILE B C 1
ATOM 2757 O O . ILE B 1 140 ? -11 20.203 7.254 1 87.56 140 ILE B O 1
ATOM 2761 N N . ILE B 1 141 ? -10.617 20.5 5.07 1 87.81 141 ILE B N 1
ATOM 2762 C CA . ILE B 1 141 ? -10.797 21.953 5.121 1 87.81 141 ILE B CA 1
ATOM 2763 C C . ILE B 1 141 ? -12.234 22.281 5.516 1 87.81 141 ILE B C 1
ATOM 2765 O O . ILE B 1 141 ? -12.461 23.172 6.34 1 87.81 141 ILE B O 1
ATOM 2769 N N . PHE B 1 142 ? -13.18 21.531 5.016 1 89.56 142 PHE B N 1
ATOM 2770 C CA . PHE B 1 142 ? -14.586 21.828 5.262 1 89.56 142 PHE B CA 1
ATOM 2771 C C . PHE B 1 142 ? -15.078 21.109 6.516 1 89.56 142 PHE B C 1
ATOM 2773 O O . PHE B 1 142 ? -16.172 21.391 7.008 1 89.56 142 PHE B O 1
ATOM 2780 N N . GLY B 1 143 ? -14.391 20.203 6.973 1 86.25 143 GLY B N 1
ATOM 2781 C CA . GLY B 1 143 ? -14.742 19.484 8.195 1 86.25 143 GLY B CA 1
ATOM 2782 C C . GLY B 1 143 ? -15.781 18.406 7.98 1 86.25 143 GLY B C 1
ATOM 2783 O O . GLY B 1 143 ? -16.625 18.172 8.852 1 86.25 143 GLY B O 1
ATOM 2784 N N . PHE B 1 144 ? -15.766 17.844 6.816 1 87.19 144 PHE B N 1
ATOM 2785 C CA . PHE B 1 144 ? -16.688 16.75 6.508 1 87.19 144 PHE B CA 1
ATOM 2786 C C . PHE B 1 144 ? -16.219 15.445 7.133 1 87.19 144 PHE B C 1
ATOM 2788 O O . PHE B 1 144 ? -15.023 15.133 7.102 1 87.19 144 PHE B O 1
ATOM 2795 N N . PRO B 1 145 ? -17.125 14.742 7.812 1 86.5 145 PRO B N 1
ATOM 2796 C CA . PRO B 1 145 ? -16.719 13.477 8.438 1 86.5 145 PRO B CA 1
ATOM 2797 C C . PRO B 1 145 ? -16.234 12.445 7.418 1 86.5 145 PRO B C 1
ATOM 2799 O O . PRO B 1 145 ? -16.859 12.273 6.363 1 86.5 145 PRO B O 1
ATOM 2802 N N . ILE B 1 146 ? -15.164 11.734 7.742 1 86.31 146 ILE B N 1
ATOM 2803 C CA . ILE B 1 146 ? -14.461 10.82 6.852 1 86.31 146 ILE B CA 1
ATOM 2804 C C . ILE B 1 146 ? -15.312 9.586 6.605 1 86.31 146 ILE B C 1
ATOM 2806 O O . ILE B 1 146 ? -15.227 8.961 5.543 1 86.31 146 ILE B O 1
ATOM 2810 N N . LYS B 1 147 ? -16.188 9.195 7.508 1 86.25 147 LYS B N 1
ATOM 2811 C CA . LYS B 1 147 ? -17 7.984 7.398 1 86.25 147 LYS B CA 1
ATOM 2812 C C . LYS B 1 147 ? -17.891 8.031 6.168 1 86.25 147 LYS B C 1
ATOM 2814 O O . LYS B 1 147 ? -18.109 7.016 5.508 1 86.25 147 LYS B O 1
ATOM 2819 N N . TYR B 1 148 ? -18.312 9.156 5.812 1 87.94 148 TYR B N 1
ATOM 2820 C CA . TYR B 1 148 ? -19.219 9.281 4.684 1 87.94 148 TYR B CA 1
ATOM 2821 C C . TYR B 1 148 ? -18.469 9.18 3.361 1 87.94 148 TYR B C 1
ATOM 2823 O O . TYR B 1 148 ? -19.016 8.688 2.367 1 87.94 148 TYR B O 1
ATOM 2831 N N . LEU B 1 149 ? -17.281 9.656 3.408 1 88.75 149 LEU B N 1
ATOM 2832 C CA . LEU B 1 149 ? -16.484 9.531 2.197 1 88.75 149 LEU B CA 1
ATOM 2833 C C . LEU B 1 149 ? -16.141 8.07 1.922 1 88.75 149 LEU B C 1
ATOM 2835 O O . LEU B 1 149 ? -16.219 7.613 0.778 1 88.75 149 LEU B O 1
ATOM 2839 N N . PHE B 1 150 ? -15.781 7.352 2.957 1 89.19 150 PHE B N 1
ATOM 2840 C CA . PHE B 1 150 ? -15.5 5.93 2.803 1 89.19 150 PHE B CA 1
ATOM 2841 C C . PHE B 1 150 ? -16.75 5.168 2.4 1 89.19 150 PHE B C 1
ATOM 2843 O O . PHE B 1 150 ? -16.719 4.336 1.487 1 89.19 150 PHE B O 1
ATOM 2850 N N . ALA B 1 151 ? -17.828 5.469 3.086 1 89.06 151 ALA B N 1
ATOM 2851 C CA . ALA B 1 151 ? -19.078 4.781 2.785 1 89.06 151 ALA B CA 1
ATOM 2852 C C . ALA B 1 151 ? -19.5 5.016 1.338 1 89.06 151 ALA B C 1
ATOM 2854 O O . ALA B 1 151 ? -19.891 4.078 0.637 1 89.06 151 ALA B O 1
ATOM 2855 N N . GLY B 1 152 ? -19.469 6.234 0.951 1 91.56 152 GLY B N 1
ATOM 2856 C CA . GLY B 1 152 ? -19.844 6.57 -0.414 1 91.56 152 GLY B CA 1
ATOM 2857 C C . GLY B 1 152 ? -18.938 5.922 -1.453 1 91.56 152 GLY B C 1
ATOM 2858 O O . GLY B 1 152 ? -19.422 5.324 -2.414 1 91.56 152 GLY B O 1
ATOM 2859 N N . SER B 1 153 ? -17.656 6.031 -1.284 1 92.06 153 SER B N 1
ATOM 2860 C CA . SER B 1 153 ? -16.703 5.527 -2.264 1 92.06 153 SER B CA 1
ATOM 2861 C C . SER B 1 153 ? -16.75 4.004 -2.348 1 92.06 153 SER B C 1
ATOM 2863 O O . SER B 1 153 ? -16.75 3.436 -3.441 1 92.06 153 SER B O 1
ATOM 2865 N N . TYR B 1 154 ? -16.844 3.352 -1.219 1 90.19 154 TYR B N 1
ATOM 2866 C CA . TYR B 1 154 ? -16.859 1.893 -1.226 1 90.19 154 TYR B CA 1
ATOM 2867 C C . TYR B 1 154 ? -18.203 1.354 -1.698 1 90.19 154 TYR B C 1
ATOM 2869 O O . TYR B 1 154 ? -18.281 0.251 -2.244 1 90.19 154 TYR B O 1
ATOM 2877 N N . SER B 1 155 ? -19.25 2.123 -1.46 1 92.25 155 SER B N 1
ATOM 2878 C CA . SER B 1 155 ? -20.516 1.74 -2.047 1 92.25 155 SER B CA 1
ATOM 2879 C C . SER B 1 155 ? -20.453 1.745 -3.57 1 92.25 155 SER B C 1
ATOM 2881 O O . SER B 1 155 ? -20.984 0.841 -4.223 1 92.25 155 SER B O 1
ATOM 2883 N N . ILE B 1 156 ? -19.797 2.76 -4.074 1 93.19 156 ILE B N 1
ATOM 2884 C CA . ILE B 1 156 ? -19.625 2.857 -5.52 1 93.19 156 ILE B CA 1
ATOM 2885 C C . ILE B 1 156 ? -18.781 1.685 -6.02 1 93.19 156 ILE B C 1
ATOM 2887 O O . ILE B 1 156 ? -19.109 1.073 -7.043 1 93.19 156 ILE B O 1
ATOM 2891 N N . ILE B 1 157 ? -17.781 1.359 -5.273 1 91.81 157 ILE B N 1
ATOM 2892 C CA . ILE B 1 157 ? -16.891 0.255 -5.637 1 91.81 157 ILE B CA 1
ATOM 2893 C C . ILE B 1 157 ? -17.688 -1.054 -5.645 1 91.81 157 ILE B C 1
ATOM 2895 O O . ILE B 1 157 ? -17.547 -1.86 -6.566 1 91.81 157 ILE B O 1
ATOM 2899 N N . LEU B 1 158 ? -18.5 -1.228 -4.641 1 90.25 158 LEU B N 1
ATOM 2900 C CA . LEU B 1 158 ? -19.297 -2.445 -4.543 1 90.25 158 LEU B CA 1
ATOM 2901 C C . LEU B 1 158 ? -20.281 -2.535 -5.695 1 90.25 158 LEU B C 1
ATOM 2903 O O . LEU B 1 158 ? -20.469 -3.605 -6.277 1 90.25 158 LEU B O 1
ATOM 2907 N N . MET B 1 159 ? -20.875 -1.449 -5.992 1 90.75 159 MET B N 1
ATOM 2908 C CA . MET B 1 159 ? -21.828 -1.412 -7.094 1 90.75 159 MET B CA 1
ATOM 2909 C C . MET B 1 159 ? -21.141 -1.697 -8.422 1 90.75 159 MET B C 1
ATOM 2911 O O . MET B 1 159 ? -21.625 -2.496 -9.227 1 90.75 159 MET B O 1
ATOM 2915 N N . LEU B 1 160 ? -20.016 -1.119 -8.672 1 90.94 160 LEU B N 1
ATOM 2916 C CA . LEU B 1 160 ? -19.281 -1.274 -9.914 1 90.94 160 LEU B CA 1
ATOM 2917 C C . LEU B 1 160 ? -18.719 -2.688 -10.047 1 90.94 160 LEU B C 1
ATOM 2919 O O . LEU B 1 160 ? -18.516 -3.178 -11.156 1 90.94 160 LEU B O 1
ATOM 2923 N N . SER B 1 161 ? -18.422 -3.256 -8.883 1 88.06 161 SER B N 1
ATOM 2924 C CA . SER B 1 161 ? -17.797 -4.574 -8.867 1 88.06 161 SER B CA 1
ATOM 2925 C C . SER B 1 161 ? -18.672 -5.605 -9.578 1 88.06 161 SER B C 1
ATOM 2927 O O . SER B 1 161 ? -18.172 -6.617 -10.07 1 88.06 161 SER B O 1
ATOM 2929 N N . PHE B 1 162 ? -19.984 -5.383 -9.672 1 86.56 162 PHE B N 1
ATOM 2930 C CA . PHE B 1 162 ? -20.891 -6.316 -10.32 1 86.56 162 PHE B CA 1
ATOM 2931 C C . PHE B 1 162 ? -20.844 -6.148 -11.836 1 86.56 162 PHE B C 1
ATOM 2933 O O . PHE B 1 162 ? -21.266 -7.035 -12.578 1 86.56 162 PHE B O 1
ATOM 2940 N N . PHE B 1 163 ? -20.266 -5.07 -12.273 1 89.19 163 PHE B N 1
ATOM 2941 C CA . PHE B 1 163 ? -20.266 -4.785 -13.703 1 89.19 163 PHE B CA 1
ATOM 2942 C C . PHE B 1 163 ? -18.875 -4.934 -14.297 1 89.19 163 PHE B C 1
ATOM 2944 O O . PHE B 1 163 ? -18.719 -4.984 -15.516 1 89.19 163 PHE B O 1
ATOM 2951 N N . VAL B 1 164 ? -17.891 -5.07 -13.508 1 89.38 164 VAL B N 1
ATOM 2952 C CA . VAL B 1 164 ? -16.5 -5.105 -13.961 1 89.38 164 VAL B CA 1
ATOM 2953 C C . VAL B 1 164 ? -16.078 -6.555 -14.18 1 89.38 164 VAL B C 1
ATOM 2955 O O . VAL B 1 164 ? -16.344 -7.422 -13.344 1 89.38 164 VAL B O 1
ATOM 2958 N N . PRO B 1 165 ? -15.484 -6.816 -15.352 1 85.25 165 PRO B N 1
ATOM 2959 C CA . PRO B 1 165 ? -14.914 -8.156 -15.539 1 85.25 165 PRO B CA 1
ATOM 2960 C C . PRO B 1 165 ? -13.914 -8.531 -14.445 1 85.25 165 PRO B C 1
ATOM 2962 O O . PRO B 1 165 ? -13.203 -7.664 -13.93 1 85.25 165 PRO B O 1
ATOM 2965 N N . ALA B 1 166 ? -13.812 -9.773 -14.219 1 79.75 166 ALA B N 1
ATOM 2966 C CA . ALA B 1 166 ? -13.039 -10.289 -13.094 1 79.75 166 ALA B CA 1
ATOM 2967 C C . ALA B 1 166 ? -11.578 -9.875 -13.195 1 79.75 166 ALA B C 1
ATOM 2969 O O . ALA B 1 166 ? -10.953 -9.523 -12.188 1 79.75 166 ALA B O 1
ATOM 2970 N N . ASP B 1 167 ? -11.062 -9.883 -14.375 1 79.44 167 ASP B N 1
ATOM 2971 C CA . ASP B 1 167 ? -9.656 -9.539 -14.57 1 79.44 167 ASP B CA 1
ATOM 2972 C C . ASP B 1 167 ? -9.398 -8.078 -14.203 1 79.44 167 ASP B C 1
ATOM 2974 O O . ASP B 1 167 ? -8.406 -7.77 -13.547 1 79.44 167 ASP B O 1
ATOM 2978 N N . TYR B 1 168 ? -10.32 -7.258 -14.578 1 83.75 168 TYR B N 1
ATOM 2979 C CA . TYR B 1 168 ? -10.18 -5.844 -14.266 1 83.75 168 TYR B CA 1
ATOM 2980 C C . TYR B 1 168 ? -10.398 -5.59 -12.773 1 83.75 168 TYR B C 1
ATOM 2982 O O . TYR B 1 168 ? -9.75 -4.719 -12.188 1 83.75 168 TYR B O 1
ATOM 2990 N N . LEU B 1 169 ? -11.234 -6.395 -12.273 1 87.5 169 LEU B N 1
ATOM 2991 C CA . LEU B 1 169 ? -11.539 -6.234 -10.859 1 87.5 169 LEU B CA 1
ATOM 2992 C C . LEU B 1 169 ? -10.312 -6.527 -10 1 87.5 169 LEU B C 1
ATOM 2994 O O . LEU B 1 169 ? -9.977 -5.746 -9.109 1 87.5 169 LEU B O 1
ATOM 2998 N N . ALA B 1 170 ? -9.664 -7.559 -10.305 1 86.5 170 ALA B N 1
ATOM 2999 C CA . ALA B 1 170 ? -8.469 -7.961 -9.57 1 86.5 170 ALA B CA 1
ATOM 3000 C C . ALA B 1 170 ? -7.355 -6.93 -9.734 1 86.5 170 ALA B C 1
ATOM 3002 O O . ALA B 1 170 ? -6.742 -6.512 -8.742 1 86.5 170 ALA B O 1
ATOM 3003 N N . ILE B 1 171 ? -7.215 -6.48 -10.906 1 87.06 171 ILE B N 1
ATOM 3004 C CA . ILE B 1 171 ? -6.16 -5.523 -11.227 1 87.06 171 ILE B CA 1
ATOM 3005 C C . ILE B 1 171 ? -6.469 -4.184 -10.562 1 87.06 171 ILE B C 1
ATOM 3007 O O . ILE B 1 171 ? -5.566 -3.51 -10.055 1 87.06 171 ILE B O 1
ATOM 3011 N N . ALA B 1 172 ? -7.711 -3.822 -10.547 1 91.69 172 ALA B N 1
ATOM 3012 C CA . ALA B 1 172 ? -8.133 -2.559 -9.953 1 91.69 172 ALA B CA 1
ATOM 3013 C C . ALA B 1 172 ? -7.824 -2.531 -8.453 1 91.69 172 ALA B C 1
ATOM 3015 O O . ALA B 1 172 ? -7.223 -1.577 -7.957 1 91.69 172 ALA B O 1
ATOM 3016 N N . PHE B 1 173 ? -8.117 -3.527 -7.805 1 90.31 173 PHE B N 1
ATOM 3017 C CA . PHE B 1 173 ? -7.887 -3.57 -6.363 1 90.31 173 PHE B CA 1
ATOM 3018 C C . PHE B 1 173 ? -6.398 -3.645 -6.055 1 90.31 173 PHE B C 1
ATOM 3020 O O . PHE B 1 173 ? -5.926 -3.037 -5.094 1 90.31 173 PHE B O 1
ATOM 3027 N N . ASP B 1 174 ? -5.715 -4.309 -6.855 1 88.81 174 ASP B N 1
ATOM 3028 C CA . ASP B 1 174 ? -4.27 -4.391 -6.668 1 88.81 174 ASP B CA 1
ATOM 3029 C C . ASP B 1 174 ? -3.609 -3.037 -6.918 1 88.81 174 ASP B C 1
ATOM 3031 O O . ASP B 1 174 ? -2.652 -2.672 -6.23 1 88.81 174 ASP B O 1
ATOM 3035 N N . SER B 1 175 ? -4.098 -2.346 -7.875 1 89.19 175 SER B N 1
ATOM 3036 C CA . SER B 1 175 ? -3.547 -1.033 -8.195 1 89.19 175 SER B CA 1
ATOM 3037 C C . SER B 1 175 ? -3.699 -0.07 -7.023 1 89.19 175 SER B C 1
ATOM 3039 O O . SER B 1 175 ? -2.785 0.7 -6.723 1 89.19 175 SER B O 1
ATOM 3041 N N . GLY B 1 176 ? -4.848 -0.064 -6.43 1 89.5 176 GLY B N 1
ATOM 3042 C CA . GLY B 1 176 ? -5.059 0.765 -5.254 1 89.5 176 GLY B CA 1
ATOM 3043 C C . GLY B 1 176 ? -4.125 0.423 -4.109 1 89.5 176 GLY B C 1
ATOM 3044 O O . GLY B 1 176 ? -3.604 1.316 -3.438 1 89.5 176 GLY B O 1
ATOM 3045 N N . SER B 1 177 ? -3.902 -0.788 -3.975 1 85.75 177 SER B N 1
ATOM 3046 C CA . SER B 1 177 ? -3.113 -1.274 -2.848 1 85.75 177 SER B CA 1
ATOM 3047 C C . SER B 1 177 ? -1.628 -0.999 -3.053 1 85.75 177 SER B C 1
ATOM 3049 O O . SER B 1 177 ? -0.882 -0.835 -2.084 1 85.75 177 SER B O 1
ATOM 3051 N N . VAL B 1 178 ? -1.188 -0.893 -4.219 1 85.31 178 VAL B N 1
ATOM 3052 C CA . VAL B 1 178 ? 0.242 -0.771 -4.477 1 85.31 178 VAL B CA 1
ATOM 3053 C C . VAL B 1 178 ? 0.625 0.703 -4.59 1 85.31 178 VAL B C 1
ATOM 3055 O O . VAL B 1 178 ? 1.807 1.05 -4.535 1 85.31 178 VAL B O 1
ATOM 3058 N N . THR B 1 179 ? -0.39 1.538 -4.68 1 85.56 179 THR B N 1
ATOM 3059 C CA . THR B 1 179 ? -0.126 2.967 -4.809 1 85.56 179 THR B CA 1
ATOM 3060 C C . THR B 1 179 ? 0.242 3.574 -3.459 1 85.56 179 THR B C 1
ATOM 3062 O O . THR B 1 179 ? 0.557 4.762 -3.373 1 85.56 179 THR B O 1
ATOM 3065 N N . THR B 1 180 ? 0.268 2.859 -2.434 1 81 180 THR B N 1
ATOM 3066 C CA . THR B 1 180 ? 0.544 3.395 -1.105 1 81 180 THR B CA 1
ATOM 3067 C C . THR B 1 180 ? 1.92 2.949 -0.618 1 81 180 THR B C 1
ATOM 3069 O O . THR B 1 180 ? 2.061 2.482 0.515 1 81 180 THR B O 1
ATOM 3072 N N . GLY B 1 181 ? 2.828 3.229 -1.36 1 78.69 181 GLY B N 1
ATOM 3073 C CA . GLY B 1 181 ? 4.184 2.809 -1.044 1 78.69 181 GLY B CA 1
ATOM 3074 C C . GLY B 1 181 ? 4.961 3.848 -0.26 1 78.69 181 GLY B C 1
ATOM 3075 O O . GLY B 1 181 ? 4.375 4.746 0.343 1 78.69 181 GLY B O 1
ATOM 3076 N N . ALA B 1 182 ? 6.164 3.676 -0.181 1 70.12 182 ALA B N 1
ATOM 3077 C CA . ALA B 1 182 ? 7.078 4.426 0.679 1 70.12 182 ALA B CA 1
ATOM 3078 C C . ALA B 1 182 ? 7.18 5.883 0.229 1 70.12 182 ALA B C 1
ATOM 3080 O O . ALA B 1 182 ? 7.512 6.762 1.026 1 70.12 182 ALA B O 1
ATOM 3081 N N . MET B 1 183 ? 6.848 6.109 -0.988 1 74.44 183 MET B N 1
ATOM 3082 C CA . MET B 1 183 ? 6.945 7.48 -1.479 1 74.44 183 MET B CA 1
ATOM 3083 C C . MET B 1 183 ? 5.652 8.242 -1.213 1 74.44 183 MET B C 1
ATOM 3085 O O . MET B 1 183 ? 5.691 9.414 -0.83 1 74.44 183 MET B O 1
ATOM 3089 N N . ILE B 1 184 ? 4.598 7.574 -1.34 1 80.38 184 ILE B N 1
ATOM 3090 C CA . ILE B 1 184 ? 3.305 8.242 -1.284 1 80.38 184 ILE B CA 1
ATOM 3091 C C . ILE B 1 184 ? 2.873 8.414 0.17 1 80.38 184 ILE B C 1
ATOM 3093 O O . ILE B 1 184 ? 2.342 9.461 0.548 1 80.38 184 ILE B O 1
ATOM 3097 N N . VAL B 1 185 ? 3.164 7.523 0.978 1 82.69 185 VAL B N 1
ATOM 3098 C CA . VAL B 1 185 ? 2.65 7.492 2.344 1 82.69 185 VAL B CA 1
ATOM 3099 C C . VAL B 1 185 ? 3.158 8.703 3.117 1 82.69 185 VAL B C 1
ATOM 3101 O O . VAL B 1 185 ? 2.365 9.5 3.631 1 82.69 185 VAL B O 1
ATOM 3104 N N . PRO B 1 186 ? 4.43 8.922 3.145 1 79.06 186 PRO B N 1
ATOM 3105 C CA . PRO B 1 186 ? 4.898 10.078 3.918 1 79.06 186 PRO B CA 1
ATOM 3106 C C . PRO B 1 186 ? 4.434 11.406 3.334 1 79.06 186 PRO B C 1
ATOM 3108 O O . PRO B 1 186 ? 4.137 12.344 4.078 1 79.06 186 PRO B O 1
ATOM 3111 N N . VAL B 1 187 ? 4.352 11.461 2.062 1 83.12 187 VAL B N 1
ATOM 3112 C CA . VAL B 1 187 ? 3.93 12.695 1.411 1 83.12 187 VAL B CA 1
ATOM 3113 C C . VAL B 1 187 ? 2.469 12.984 1.744 1 83.12 187 VAL B C 1
ATOM 3115 O O . VAL B 1 187 ? 2.119 14.109 2.115 1 83.12 187 VAL B O 1
ATOM 3118 N N . ILE B 1 188 ? 1.649 11.984 1.694 1 86.94 188 ILE B N 1
ATOM 3119 C CA . ILE B 1 188 ? 0.214 12.141 1.896 1 86.94 188 ILE B CA 1
ATOM 3120 C C . ILE B 1 188 ? -0.074 12.383 3.377 1 86.94 188 ILE B C 1
ATOM 3122 O O . ILE B 1 188 ? -0.883 13.242 3.729 1 86.94 188 ILE B O 1
ATOM 3126 N N . ILE B 1 189 ? 0.576 11.633 4.152 1 80.69 189 ILE B N 1
ATOM 3127 C CA . ILE B 1 189 ? 0.399 11.844 5.586 1 80.69 189 ILE B CA 1
ATOM 3128 C C . ILE B 1 189 ? 0.9 13.242 5.965 1 80.69 189 ILE B C 1
ATOM 3130 O O . ILE B 1 189 ? 0.241 13.961 6.719 1 80.69 189 ILE B O 1
ATOM 3134 N N . GLY B 1 190 ? 2.053 13.617 5.484 1 83.5 190 GLY B N 1
ATOM 3135 C CA . GLY B 1 190 ? 2.58 14.945 5.734 1 83.5 190 GLY B CA 1
ATOM 3136 C C . GLY B 1 190 ? 1.647 16.062 5.281 1 83.5 190 GLY B C 1
ATOM 3137 O O . GLY B 1 190 ? 1.439 17.031 6 1 83.5 190 GLY B O 1
ATOM 3138 N N . LEU B 1 191 ? 1.145 15.875 4.125 1 87.44 191 LEU B N 1
ATOM 3139 C CA . LEU B 1 191 ? 0.198 16.844 3.584 1 87.44 191 LEU B CA 1
ATOM 3140 C C . LEU B 1 191 ? -1.023 16.969 4.488 1 87.44 191 LEU B C 1
ATOM 3142 O O . LEU B 1 191 ? -1.452 18.094 4.801 1 87.44 191 LEU B O 1
ATOM 3146 N N . GLY B 1 192 ? -1.599 15.922 4.883 1 86.56 192 GLY B N 1
ATOM 3147 C CA . GLY B 1 192 ? -2.768 15.922 5.75 1 86.56 192 GLY B CA 1
ATOM 3148 C C . GLY B 1 192 ? -2.504 16.547 7.105 1 86.56 192 GLY B C 1
ATOM 3149 O O . GLY B 1 192 ? -3.26 17.406 7.559 1 86.56 192 GLY B O 1
ATOM 3150 N N . VAL B 1 193 ? -1.495 16.078 7.684 1 81.88 193 VAL B N 1
ATOM 3151 C CA . VAL B 1 193 ? -1.128 16.594 9 1 81.88 193 VAL B CA 1
ATOM 3152 C C . VAL B 1 193 ? -0.784 18.078 8.898 1 81.88 193 VAL B C 1
ATOM 3154 O O . VAL B 1 193 ? -1.146 18.875 9.773 1 81.88 193 VAL B O 1
ATOM 3157 N N . GLY B 1 194 ? -0.058 18.422 7.891 1 84.88 194 GLY B N 1
ATOM 3158 C CA . GLY B 1 194 ? 0.272 19.828 7.664 1 84.88 194 GLY B CA 1
ATOM 3159 C C . GLY B 1 194 ? -0.951 20.703 7.5 1 84.88 194 GLY B C 1
ATOM 3160 O O . GLY B 1 194 ? -1.038 21.781 8.109 1 84.88 194 GLY B O 1
ATOM 3161 N N . ILE B 1 195 ? -1.858 20.281 6.746 1 88.06 195 ILE B N 1
ATOM 3162 C CA . ILE B 1 195 ? -3.088 21.031 6.516 1 88.06 195 ILE B CA 1
ATOM 3163 C C . ILE B 1 195 ? -3.879 21.141 7.816 1 88.06 195 ILE B C 1
ATOM 3165 O O . ILE B 1 195 ? -4.352 22.219 8.18 1 88.06 195 ILE B O 1
ATOM 3169 N N . ALA B 1 196 ? -4 20.047 8.508 1 85.06 196 ALA B N 1
ATOM 3170 C CA . ALA B 1 196 ? -4.773 20.016 9.742 1 85.06 196 ALA B CA 1
ATOM 3171 C C . ALA B 1 196 ? -4.141 20.906 10.812 1 85.06 196 ALA B C 1
ATOM 3173 O O . ALA B 1 196 ? -4.848 21.484 11.641 1 85.06 196 ALA B O 1
ATOM 3174 N N . SER B 1 197 ? -2.877 20.984 10.773 1 83.69 197 SER B N 1
ATOM 3175 C CA . SER B 1 197 ? -2.154 21.688 11.82 1 83.69 197 SER B CA 1
ATOM 3176 C C . SER B 1 197 ? -2.412 23.188 11.758 1 83.69 197 SER B C 1
ATOM 3178 O O . SER B 1 197 ? -2.252 23.906 12.758 1 83.69 197 SER B O 1
ATOM 3180 N N . VAL B 1 198 ? -2.842 23.672 10.68 1 85 198 VAL B N 1
ATOM 3181 C CA . VAL B 1 198 ? -3.006 25.109 10.547 1 85 198 VAL B CA 1
ATOM 3182 C C . VAL B 1 198 ? -4.488 25.469 10.625 1 85 198 VAL B C 1
ATOM 3184 O O . VAL B 1 198 ? -4.844 26.656 10.656 1 85 198 VAL B O 1
ATOM 3187 N N . LEU B 1 199 ? -5.207 24.469 10.656 1 85.12 199 LEU B N 1
ATOM 3188 C CA . LEU B 1 199 ? -6.641 24.719 10.773 1 85.12 199 LEU B CA 1
ATOM 3189 C C . LEU B 1 199 ? -7.074 24.719 12.234 1 85.12 199 LEU B C 1
ATOM 3191 O O . LEU B 1 199 ? -6.691 23.828 13 1 85.12 199 LEU B O 1
ATOM 3195 N N . GLN B 1 200 ? -7.672 25.641 12.688 1 77.19 200 GLN B N 1
ATOM 3196 C CA . GLN B 1 200 ? -8 25.891 14.086 1 77.19 200 GLN B CA 1
ATOM 3197 C C . GLN B 1 200 ? -8.93 24.797 14.625 1 77.19 200 GLN B C 1
ATOM 3199 O O . GLN B 1 200 ? -8.781 24.359 15.766 1 77.19 200 GLN B O 1
ATOM 3204 N N . ASP B 1 201 ? -9.828 24.312 13.906 1 78.19 201 ASP B N 1
ATOM 3205 C CA . ASP B 1 201 ? -10.844 23.406 14.422 1 78.19 201 ASP B CA 1
ATOM 3206 C C . ASP B 1 201 ? -10.531 21.969 14.047 1 78.19 201 ASP B C 1
ATOM 3208 O O . ASP B 1 201 ? -11.422 21.109 14.047 1 78.19 201 ASP B O 1
ATOM 3212 N N . ARG B 1 202 ? -9.203 21.812 13.891 1 77.5 202 ARG B N 1
ATOM 3213 C CA . ARG B 1 202 ? -8.875 20.453 13.469 1 77.5 202 ARG B CA 1
ATOM 3214 C C . ARG B 1 202 ? -7.781 19.859 14.352 1 77.5 202 ARG B C 1
ATOM 3216 O O . ARG B 1 202 ? -7.023 20.594 14.992 1 77.5 202 ARG B O 1
ATOM 3223 N N . SER B 1 203 ? -7.941 18.516 14.453 1 76.88 203 SER B N 1
ATOM 3224 C CA . SER B 1 203 ? -6.891 17.766 15.148 1 76.88 203 SER B CA 1
ATOM 3225 C C . SER B 1 203 ? -5.992 17.031 14.156 1 76.88 203 SER B C 1
ATOM 3227 O O . SER B 1 203 ? -6.348 16.875 12.984 1 76.88 203 SER B O 1
ATOM 3229 N N . GLU B 1 204 ? -4.852 16.672 14.594 1 73.69 204 GLU B N 1
ATOM 3230 C CA . GLU B 1 204 ? -3.916 15.906 13.781 1 73.69 204 GLU B CA 1
ATOM 3231 C C . GLU B 1 204 ? -4.551 14.609 13.297 1 73.69 204 GLU B C 1
ATOM 3233 O O . GLU B 1 204 ? -4.211 14.109 12.219 1 73.69 204 GLU B O 1
ATOM 3238 N N . LEU B 1 205 ? -5.535 14.211 14 1 74.12 205 LEU B N 1
ATOM 3239 C CA . LEU B 1 205 ? -6.203 12.953 13.672 1 74.12 205 LEU B CA 1
ATOM 3240 C C . LEU B 1 205 ? -7.047 13.102 12.406 1 74.12 205 LEU B C 1
ATOM 3242 O O . LEU B 1 205 ? -7.309 12.125 11.711 1 74.12 205 LEU B O 1
ATOM 3246 N N . ASP B 1 206 ? -7.316 14.352 12.148 1 78.19 206 ASP B N 1
ATOM 3247 C CA . ASP B 1 206 ? -8.094 14.609 10.945 1 78.19 206 ASP B CA 1
ATOM 3248 C C . ASP B 1 206 ? -7.262 14.383 9.688 1 78.19 206 ASP B C 1
ATOM 3250 O O . ASP B 1 206 ? -7.805 14.258 8.586 1 78.19 206 ASP B O 1
ATOM 3254 N N . GLY B 1 207 ? -5.969 14.281 9.922 1 77.94 207 GLY B N 1
ATOM 3255 C CA . GLY B 1 207 ? -5.066 14.062 8.805 1 77.94 207 GLY B CA 1
ATOM 3256 C C . GLY B 1 207 ? -4.895 12.594 8.453 1 77.94 207 GLY B C 1
ATOM 3257 O O . GLY B 1 207 ? -4.277 12.266 7.441 1 77.94 207 GLY B O 1
ATOM 3258 N N . PHE B 1 208 ? -5.551 11.773 9.328 1 78.38 208 PHE B N 1
ATOM 3259 C CA . PHE B 1 208 ? -5.473 10.344 9.055 1 78.38 208 PHE B CA 1
ATOM 3260 C C . PHE B 1 208 ? -6.621 9.898 8.156 1 78.38 208 PHE B C 1
ATOM 3262 O O . PHE B 1 208 ? -7.625 10.609 8.023 1 78.38 208 PHE B O 1
ATOM 3269 N N . GLY B 1 209 ? -6.426 8.836 7.457 1 85.81 209 GLY B N 1
ATOM 3270 C CA . GLY B 1 209 ? -7.445 8.312 6.562 1 85.81 209 GLY B CA 1
ATOM 3271 C C . GLY B 1 209 ? -7.238 8.719 5.117 1 85.81 209 GLY B C 1
ATOM 3272 O O . GLY B 1 209 ? -7.93 8.219 4.223 1 85.81 209 GLY B O 1
ATOM 3273 N N . LEU B 1 210 ? -6.223 9.57 4.977 1 86.25 210 LEU B N 1
ATOM 3274 C CA . LEU B 1 210 ? -5.965 10.07 3.629 1 86.25 210 LEU B CA 1
ATOM 3275 C C . LEU B 1 210 ? -5.367 8.977 2.748 1 86.25 210 LEU B C 1
ATOM 3277 O O . LEU B 1 210 ? -5.668 8.898 1.555 1 86.25 210 LEU B O 1
ATOM 3281 N N . ILE B 1 211 ? -4.59 8.141 3.33 1 87.62 211 ILE B N 1
ATOM 3282 C CA . ILE B 1 211 ? -3.967 7.07 2.564 1 87.62 211 ILE B CA 1
ATOM 3283 C C . ILE B 1 211 ? -5.031 6.07 2.113 1 87.62 211 ILE B C 1
ATOM 3285 O O . ILE B 1 211 ? -5.02 5.617 0.966 1 87.62 211 ILE B O 1
ATOM 3289 N N . GLY B 1 212 ? -5.926 5.781 3.064 1 88.06 212 GLY B N 1
ATOM 3290 C CA . GLY B 1 212 ? -7.039 4.914 2.715 1 88.06 212 GLY B CA 1
ATOM 3291 C C . GLY B 1 212 ? -7.891 5.457 1.585 1 88.06 212 GLY B C 1
ATOM 3292 O O . GLY B 1 212 ? -8.297 4.711 0.693 1 88.06 212 GLY B O 1
ATOM 3293 N N . LEU B 1 213 ? -8.078 6.715 1.657 1 89.69 213 LEU B N 1
ATOM 3294 C CA . LEU B 1 213 ? -8.891 7.348 0.619 1 89.69 213 LEU B CA 1
ATOM 3295 C C . LEU B 1 213 ? -8.133 7.402 -0.702 1 89.69 213 LEU B C 1
ATOM 3297 O O . LEU B 1 213 ? -8.719 7.215 -1.77 1 89.69 213 LEU B O 1
ATOM 3301 N N . ALA B 1 214 ? -6.859 7.672 -0.59 1 89.44 214 ALA B N 1
ATOM 3302 C CA . ALA B 1 214 ? -6.023 7.738 -1.786 1 89.44 214 ALA B CA 1
ATOM 3303 C C . ALA B 1 214 ? -6.043 6.414 -2.545 1 89.44 214 ALA B C 1
ATOM 3305 O O . ALA B 1 214 ? -5.945 6.395 -3.773 1 89.44 214 ALA B O 1
ATOM 3306 N N . THR B 1 215 ? -6.191 5.336 -1.83 1 90.88 215 THR B N 1
ATOM 3307 C CA . THR B 1 215 ? -6.199 4.004 -2.424 1 90.88 215 THR B CA 1
ATOM 3308 C C . THR B 1 215 ? -7.453 3.799 -3.268 1 90.88 215 THR B C 1
ATOM 3310 O O . THR B 1 215 ? -7.422 3.078 -4.27 1 90.88 215 THR B O 1
ATOM 3313 N N . ILE B 1 216 ? -8.492 4.465 -2.936 1 93.06 216 ILE B N 1
ATOM 3314 C CA . ILE B 1 216 ? -9.773 4.309 -3.605 1 93.06 216 ILE B CA 1
ATOM 3315 C C . ILE B 1 216 ? -9.703 4.898 -5.012 1 93.06 216 ILE B C 1
ATOM 3317 O O . ILE B 1 216 ? -10.352 4.402 -5.934 1 93.06 216 ILE B O 1
ATOM 3321 N N . GLY B 1 217 ? -8.891 5.852 -5.23 1 93.31 217 GLY B N 1
ATOM 3322 C CA . GLY B 1 217 ? -8.766 6.531 -6.508 1 93.31 217 GLY B CA 1
ATOM 3323 C C . GLY B 1 217 ? -8.414 5.594 -7.648 1 93.31 217 GLY B C 1
ATOM 3324 O O . GLY B 1 217 ? -9.211 5.418 -8.578 1 93.31 217 GLY B O 1
ATOM 3325 N N . PRO B 1 218 ? -7.266 4.945 -7.5 1 93.69 218 PRO B N 1
ATOM 3326 C CA . PRO B 1 218 ? -6.883 4.008 -8.555 1 93.69 218 PRO B CA 1
ATOM 3327 C C . PRO B 1 218 ? -7.887 2.869 -8.727 1 93.69 218 PRO B C 1
ATOM 3329 O O . PRO B 1 218 ? -8.109 2.406 -9.852 1 93.69 218 PRO B O 1
ATOM 3332 N N . ILE B 1 219 ? -8.453 2.416 -7.672 1 93.69 219 ILE B N 1
ATOM 3333 C CA . ILE B 1 219 ? -9.438 1.345 -7.742 1 93.69 219 ILE B CA 1
ATOM 3334 C C . ILE B 1 219 ? -10.609 1.779 -8.625 1 93.69 219 ILE B C 1
ATOM 3336 O O . ILE B 1 219 ? -10.961 1.096 -9.586 1 93.69 219 ILE B O 1
ATOM 3340 N N . LEU B 1 220 ? -11.133 2.918 -8.32 1 93.81 220 LEU B N 1
ATOM 3341 C CA . LEU B 1 220 ? -12.281 3.426 -9.062 1 93.81 220 LEU B CA 1
ATOM 3342 C C . LEU B 1 220 ? -11.906 3.709 -10.516 1 93.81 220 LEU B C 1
ATOM 3344 O O . LEU B 1 220 ? -12.664 3.371 -11.43 1 93.81 220 LEU B O 1
ATOM 3348 N N . SER B 1 221 ? -10.812 4.34 -10.711 1 93.81 221 SER B N 1
ATOM 3349 C CA . SER B 1 221 ? -10.367 4.707 -12.055 1 93.81 221 SER B CA 1
ATOM 3350 C C . SER B 1 221 ? -10.219 3.477 -12.945 1 93.81 221 SER B C 1
ATOM 3352 O O . SER B 1 221 ? -10.68 3.469 -14.086 1 93.81 221 SER B O 1
ATOM 3354 N N . LEU B 1 222 ? -9.648 2.436 -12.445 1 92 222 LEU B N 1
ATOM 3355 C CA . LEU B 1 222 ? -9.406 1.241 -13.25 1 92 222 LEU B CA 1
ATOM 3356 C C . LEU B 1 222 ? -10.695 0.435 -13.422 1 92 222 LEU B C 1
ATOM 3358 O O . LEU B 1 222 ? -10.883 -0.226 -14.445 1 92 222 LEU B O 1
ATOM 3362 N N . MET B 1 223 ? -11.5 0.431 -12.383 1 92.56 223 MET B N 1
ATOM 3363 C CA . MET B 1 223 ? -12.797 -0.221 -12.547 1 92.56 223 MET B CA 1
ATOM 3364 C C . MET B 1 223 ? -13.609 0.451 -13.648 1 92.56 223 MET B C 1
ATOM 3366 O O . MET B 1 223 ? -14.234 -0.226 -14.469 1 92.56 223 MET B O 1
ATOM 3370 N N . LEU B 1 224 ? -13.578 1.739 -13.641 1 91.62 224 LEU B N 1
ATOM 3371 C CA . LEU B 1 224 ? -14.289 2.482 -14.672 1 91.62 224 LEU B CA 1
ATOM 3372 C C . LEU B 1 224 ? -13.688 2.203 -16.047 1 91.62 224 LEU B C 1
ATOM 3374 O O . LEU B 1 224 ? -14.422 2.068 -17.031 1 91.62 224 LEU B O 1
ATOM 3378 N N . LEU B 1 225 ? -12.367 2.113 -16.109 1 88.19 225 LEU B N 1
ATOM 3379 C CA . LEU B 1 225 ? -11.695 1.756 -17.359 1 88.19 225 LEU B CA 1
ATOM 3380 C C . LEU B 1 225 ? -12.133 0.374 -17.828 1 88.19 225 LEU B C 1
ATOM 3382 O O . LEU B 1 225 ? -12.32 0.158 -19.031 1 88.19 225 LEU B O 1
ATOM 3386 N N . GLY B 1 226 ? -12.258 -0.554 -16.891 1 86.88 226 GLY B N 1
ATOM 3387 C CA . GLY B 1 226 ? -12.703 -1.896 -17.219 1 86.88 226 GLY B CA 1
ATOM 3388 C C . GLY B 1 226 ? -14.125 -1.938 -17.75 1 86.88 226 GLY B C 1
ATOM 3389 O O . GLY B 1 226 ? -14.414 -2.643 -18.719 1 86.88 226 GLY B O 1
ATOM 3390 N N . VAL B 1 227 ? -14.992 -1.141 -17.156 1 88.19 227 VAL B N 1
ATOM 3391 C CA . VAL B 1 227 ? -16.391 -1.088 -17.578 1 88.19 227 VAL B CA 1
ATOM 3392 C C . VAL B 1 227 ? -16.484 -0.448 -18.969 1 88.19 227 VAL B C 1
ATOM 3394 O O . VAL B 1 227 ? -17.25 -0.911 -19.812 1 88.19 227 VAL B O 1
ATOM 3397 N N . LEU B 1 228 ? -15.648 0.542 -19.188 1 86.06 228 LEU B N 1
ATOM 3398 C CA . LEU B 1 228 ? -15.703 1.276 -20.438 1 86.06 228 LEU B CA 1
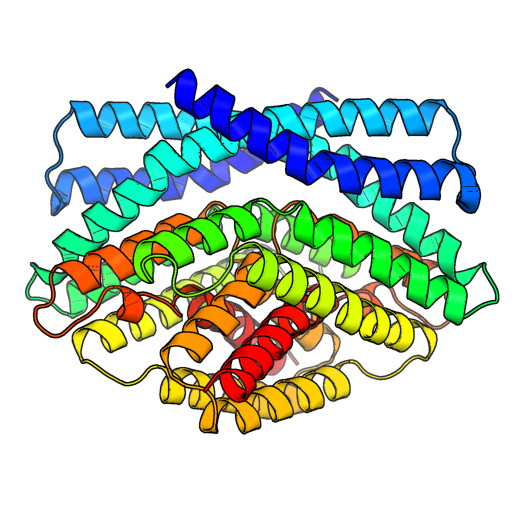ATOM 3399 C C . LEU B 1 228 ? -15.047 0.477 -21.562 1 86.06 228 LEU B C 1
ATOM 3401 O O . LEU B 1 228 ? -15.422 0.617 -22.734 1 86.06 228 LEU B O 1
ATOM 3405 N N . SER B 1 229 ? -14.125 -0.323 -21.234 1 78.44 229 SER B N 1
ATOM 3406 C CA . SER B 1 229 ? -13.422 -1.117 -22.234 1 78.44 229 SER B CA 1
ATOM 3407 C C . SER B 1 229 ? -14.148 -2.428 -22.516 1 78.44 229 SER B C 1
ATOM 3409 O O . SER B 1 229 ? -13.82 -3.133 -23.469 1 78.44 229 SER B O 1
ATOM 3411 N N . SER B 1 230 ? -14.977 -2.926 -21.578 1 70.06 230 SER B N 1
ATOM 3412 C CA . SER B 1 230 ? -15.727 -4.156 -21.781 1 70.06 230 SER B CA 1
ATOM 3413 C C . SER B 1 230 ? -16.953 -3.91 -22.656 1 70.06 230 SER B C 1
ATOM 3415 O O . SER B 1 230 ? -17.5 -2.805 -22.656 1 70.06 230 SER B O 1
#

Organism: NCBI:txid1434108

Radius of gyration: 20.58 Å; Cα contacts (8 Å, |Δi|>4): 790; chains: 2; bounding box: 47×64×47 Å

InterPro domains:
  IPR011435 Na(+), Li(+), K(+)/H(+) antiporter subunit A/B [PF07556] (20-228)

Nearest PDB structures (foldseek):
  4jq6-assembly1_B-2  TM=2.807E-01  e=4.289E+00  uncultured bacterium